Protein AF-A0A4Q1RKC6-F1 (afdb_monomer_lite)

Organism: NCBI:txid2509240

Sequence (596 aa):
MGQMKKRKCGSGRSGDMMNRENQKRNKNRVIKGVLLALVIILLGIGTGELLVYMGVVKIPGLSQSETDSDTPADSAETTSETSQETTEQTGIPDDAAEFNGHHYYVYNPDDITTWKEARQYCELKGGYLATITSKEENDFVYSYLKKNVDYESAYFGFTDKESEEWIWDNGEIGTFTNWHTGEPSNKNSNNDYARYYDKYSDGTWSAGDFGEQTGNSKSVFICEWGKYRTTPSTPAKSSTEIPAKTVDDTEIWNTFLQEKQYESNITDWTITELQYCLLDIDQDGRRELILTPGTSWDDYEIYQVYTIGEDGKVYLADDFTTCYGLGYSSKYKALAYDSVRPSEMSASLEYHIMDGTKMTESFAVNMEVDLNTYLPVYKVRDTSKGTDRTITEEEYEAYEKECTWLTDWKKVESKSAKKNTEKTQTSDQEWKTAYAQFLRNGGYKSDMPGCDAPRFFVYDVDGDGSMELVIIRATYSVVGGDVYTLVNGKVVYAGGTSGTYGSFASYPSDGLILSSYGHMGVDLEEYFTLSDGKLVSQARWISSFTDGETWYLNNQETTQEAYENWKEEHVSGEIFAIEYNDAHPITEENIQAYVK

Secondary structure (DSSP, 8-state):
--------------STTGGGTHHHHHHHHHHHHHHHTTTSSS-----------------------------------------------TT--TTPEEETTEEEEEE--TT--SHHHHHHHHHHTT-EEPP--SHHHHHHHHHHHHHH---SEEEEEEE-TTTSS-EETT-B------B-TT-S-TTSTT-BEEEEETT--SS-EEEE--SSTTTTS-EEEEEEES---B--PPPP--S---------THHHHHHHHHTTTTGGG---------EEEEE-SSSSS--EEEEE-SB-STTEEEEEEEEE-TTS-EEEEEEEEEEEEEEEETTTTEEEEEEEETTTTEEEEEEEEEETTEEEEEEEEEEEEETTTTEEEEEEEEGGGTEEEEE-HHHHHHHHTT-EE----EE-------------PPPHHHHHHHHHHHHHTT-S----TTSPPPEEEEE-SSSSS--EEEEE--S-TT--EEEEEEETTEEEEEEE---STT-EEEEGGGTEEEEEEEETTEEEEEEEEEETTEEEEEEEEEEETTTEEEEEETTEEE-HHHHHHHHHHH--SPPEEE-TTTSEES-HHHHHHHT-

pLDDT: mean 74.03, std 23.35, range [22.38, 97.75]

Radius of gyration: 34.58 Å; chains: 1; bounding box: 120×94×93 Å

Foldseek 3Di:
DDDDDDDDDDDDDDDVPPVVVVVVVVVVVVVVVVVVVVVVPDPDDDDDDDDDDDDDDDDDDDDDDDDDDDDDDDDDDDDDDDDDDDDDQQQADPPFDDDPFKTKDKDDDPPQQAVVSVQVVLVLSVWGFDDDQDPVSLVRVVVVCVPPHDFQKEFGQWWCLPPVDIAGNVQFDGPDAQADDQPPDPPDPQLTTKIDGPVDPPSHIYRHHRHDVCNPGRYMTMTMDHDGDHDDDPDDDPDDDDDDDQDPCVVVVLCCLVVVVCPVVDPDPQQAFKKWDWDPLQPPRGTWIKIWSDADPDQKTKIWIWDAAPVGDIDGQDIDMAGVAWWGFPVLSWIWGWDDDVPQQKIKTWTWHDDGGHIDTQKIWMWGQDPVPRDIWIWIQGPSNRDIDTDDPVVSVVVVVSIDGDDPMDTRDPPPPPPDDDDDADDLLLVLVQVLVCLVVVVDDADDPPFDGKFWDWDLQQQPRFIWIWIFHGQAAFTETFIWGQDPSHTDGAGGATGGGYKWKGQNVQQWTWHWHDDPAKTKTWIFHGDPGYTFTQWMWIAHPVPGIWIDGSNHTDDPVVRVVVCVVRPDGDMDMDGRVRGGGSDPVVSVVSSD

Structure (mmCIF, N/CA/C/O backbone):
data_AF-A0A4Q1RKC6-F1
#
_entry.id   AF-A0A4Q1RKC6-F1
#
loop_
_atom_site.group_PDB
_atom_site.id
_atom_site.type_symbol
_atom_site.label_atom_id
_atom_site.label_alt_id
_atom_site.label_comp_id
_atom_site.label_asym_id
_atom_site.label_entity_id
_atom_site.label_seq_id
_atom_site.pdbx_PDB_ins_code
_atom_site.Cartn_x
_atom_site.Cartn_y
_atom_site.Cartn_z
_atom_site.occupancy
_atom_site.B_iso_or_equiv
_atom_site.auth_seq_id
_atom_site.auth_comp_id
_atom_site.auth_asym_id
_atom_site.auth_atom_id
_atom_site.pdbx_PDB_model_num
ATOM 1 N N . MET A 1 1 ? -66.341 41.512 1.827 1.00 33.81 1 MET A N 1
ATOM 2 C CA . MET A 1 1 ? -65.965 40.834 0.559 1.00 33.81 1 MET A CA 1
ATOM 3 C C . MET A 1 1 ? -64.821 39.864 0.866 1.00 33.81 1 MET A C 1
ATOM 5 O O . MET A 1 1 ? -64.097 40.160 1.802 1.00 33.81 1 MET A O 1
ATOM 9 N N . GLY A 1 2 ? -64.587 38.720 0.214 1.00 31.25 2 GLY A N 1
ATOM 10 C CA . GLY A 1 2 ? -65.285 38.000 -0.868 1.00 31.25 2 GLY A CA 1
ATOM 11 C C . GLY A 1 2 ? -64.243 37.365 -1.812 1.00 31.25 2 GLY A C 1
ATOM 12 O O . GLY A 1 2 ? -63.222 37.987 -2.039 1.00 31.25 2 GLY A O 1
ATOM 13 N N . GLN A 1 3 ? -64.377 36.192 -2.430 1.00 25.11 3 GLN A N 1
ATOM 14 C CA . GLN A 1 3 ? -65.290 35.048 -2.361 1.00 25.11 3 GLN A CA 1
ATOM 15 C C . GLN A 1 3 ? -64.730 34.002 -3.372 1.00 25.11 3 GLN A C 1
ATOM 17 O O . GLN A 1 3 ? -64.293 34.401 -4.441 1.00 25.11 3 GLN A O 1
ATOM 22 N N . MET A 1 4 ? -64.835 32.693 -3.094 1.00 24.72 4 MET A N 1
ATOM 23 C CA . MET A 1 4 ? -64.586 31.551 -4.024 1.00 24.72 4 MET A CA 1
ATOM 24 C C . MET A 1 4 ? -63.135 31.340 -4.540 1.00 24.72 4 MET A C 1
ATOM 26 O O . MET A 1 4 ? -62.359 32.277 -4.606 1.00 24.72 4 MET A O 1
ATOM 30 N N . LYS A 1 5 ? -62.594 30.133 -4.807 1.00 25.75 5 LYS A N 1
ATOM 31 C CA . LYS A 1 5 ? -63.042 28.760 -5.191 1.00 25.75 5 LYS A CA 1
ATOM 32 C C . LYS A 1 5 ? -63.152 28.447 -6.703 1.00 25.75 5 LYS A C 1
ATOM 34 O O . LYS A 1 5 ? -64.035 28.963 -7.370 1.00 25.75 5 LYS A O 1
ATOM 39 N N . LYS A 1 6 ? -62.443 27.356 -7.070 1.00 24.75 6 LYS A N 1
ATOM 40 C CA . LYS A 1 6 ? -62.742 26.269 -8.049 1.00 24.75 6 LYS A CA 1
ATOM 41 C C . LYS A 1 6 ? -62.155 26.298 -9.482 1.00 24.75 6 LYS A C 1
ATOM 43 O O . LYS A 1 6 ? -62.657 27.000 -10.344 1.00 24.75 6 LYS A O 1
ATOM 48 N N . ARG A 1 7 ? -61.409 25.203 -9.734 1.00 22.38 7 ARG A N 1
ATOM 49 C CA . ARG A 1 7 ? -61.379 24.326 -10.937 1.00 22.38 7 ARG A CA 1
ATOM 50 C C . ARG A 1 7 ? -60.665 24.842 -12.201 1.00 22.38 7 ARG A C 1
ATOM 52 O O . ARG A 1 7 ? -60.528 26.038 -12.363 1.00 22.38 7 ARG A O 1
ATOM 59 N N . LYS A 1 8 ? -60.316 24.008 -13.201 1.00 25.70 8 LYS A N 1
ATOM 60 C CA . LYS A 1 8 ? -59.817 22.596 -13.323 1.00 25.70 8 LYS A CA 1
ATOM 61 C C . LYS A 1 8 ? -60.022 22.171 -14.792 1.00 25.70 8 LYS A C 1
ATOM 63 O O . LYS A 1 8 ? -61.168 21.913 -15.143 1.00 25.70 8 LYS A O 1
ATOM 68 N N . CYS A 1 9 ? -58.953 22.064 -15.588 1.00 22.44 9 CYS A N 1
ATOM 69 C CA . CYS A 1 9 ? -58.766 21.290 -16.842 1.00 22.44 9 CYS A CA 1
ATOM 70 C C . CYS A 1 9 ? -57.433 21.740 -17.493 1.00 22.44 9 CYS A C 1
ATOM 72 O O . CYS A 1 9 ? -57.010 22.859 -17.236 1.00 22.44 9 CYS A O 1
ATOM 74 N N . GLY A 1 10 ? -56.738 20.953 -18.323 1.00 23.30 10 GLY A N 1
ATOM 75 C CA . GLY A 1 10 ? -56.939 19.528 -18.621 1.00 23.30 10 GLY A CA 1
ATOM 76 C C . GLY A 1 10 ? -56.349 19.092 -19.975 1.00 23.30 10 GLY A C 1
ATOM 77 O O . GLY A 1 10 ? -56.765 19.610 -21.002 1.00 23.30 10 GLY A O 1
ATOM 78 N N . SER A 1 11 ? -55.488 18.063 -19.963 1.00 25.80 11 SER A N 1
ATOM 79 C CA . SER A 1 11 ? -54.923 17.317 -21.115 1.00 25.80 11 SER A CA 1
ATOM 80 C C . SER A 1 11 ? -53.991 18.059 -22.099 1.00 25.80 11 SER A C 1
ATOM 82 O O . SER A 1 11 ? -54.262 19.173 -22.523 1.00 25.80 11 SER A O 1
ATOM 84 N N . GLY A 1 12 ? -52.903 17.385 -22.497 1.00 24.59 12 GLY A N 1
ATOM 85 C CA . GLY A 1 12 ? -51.918 17.858 -23.482 1.00 24.59 12 GLY A CA 1
ATOM 86 C C . GLY A 1 12 ? -50.717 16.908 -23.563 1.00 24.59 12 GLY A C 1
ATOM 87 O O . GLY A 1 12 ? -49.765 17.053 -22.807 1.00 24.59 12 GLY A O 1
ATOM 88 N N . ARG A 1 13 ? -50.791 15.877 -24.417 1.00 30.17 13 ARG A N 1
ATOM 89 C CA . ARG A 1 13 ? -49.793 14.788 -24.502 1.00 30.17 13 ARG A CA 1
ATOM 90 C C . ARG A 1 13 ? -48.403 15.269 -24.952 1.00 30.17 13 ARG A C 1
ATOM 92 O O . ARG A 1 13 ? -48.260 15.685 -26.096 1.00 30.17 13 ARG A O 1
ATOM 99 N N . SER A 1 14 ? -47.380 14.996 -24.144 1.00 29.91 14 SER A N 1
ATOM 100 C CA . SER A 1 14 ? -46.076 14.500 -24.615 1.00 29.91 14 SER A CA 1
ATOM 101 C C . SER A 1 14 ? -45.378 13.752 -23.469 1.00 29.91 14 SER A C 1
ATOM 103 O O . SER A 1 14 ? -45.404 14.233 -22.341 1.00 29.91 14 SER A O 1
ATOM 105 N N . GLY A 1 15 ? -44.824 12.559 -23.725 1.00 33.16 15 GLY A N 1
ATOM 106 C CA . GLY A 1 15 ? -44.149 11.737 -22.702 1.00 33.16 15 GLY A CA 1
ATOM 107 C C . GLY A 1 15 ? -44.159 10.225 -22.974 1.00 33.16 15 GLY A C 1
ATOM 108 O O . GLY A 1 15 ? -43.111 9.586 -22.942 1.00 33.16 15 GLY A O 1
ATOM 109 N N . ASP A 1 16 ? -45.311 9.653 -23.346 1.00 31.77 16 ASP A N 1
ATOM 110 C CA . ASP A 1 16 ? -45.521 8.192 -23.493 1.00 31.77 16 ASP A CA 1
ATOM 111 C C . ASP A 1 16 ? -44.743 7.497 -24.639 1.00 31.77 16 ASP A C 1
ATOM 113 O O . ASP A 1 16 ? -44.929 6.300 -24.873 1.00 31.77 16 ASP A O 1
ATOM 117 N N . MET A 1 17 ? -43.889 8.213 -25.381 1.00 30.31 17 MET A N 1
ATOM 118 C CA . MET A 1 17 ? -43.155 7.655 -26.528 1.00 30.31 17 MET A CA 1
ATOM 119 C C . MET A 1 17 ? -41.717 7.230 -26.190 1.00 30.31 17 MET A C 1
ATOM 121 O O . MET A 1 17 ? -41.312 6.140 -26.584 1.00 30.31 17 MET A O 1
ATOM 125 N N . MET A 1 18 ? -40.966 8.005 -25.397 1.00 34.62 18 MET A N 1
ATOM 126 C CA . MET A 1 18 ? -39.566 7.668 -25.073 1.00 34.62 18 MET A CA 1
ATOM 127 C C . MET A 1 18 ? -39.434 6.459 -24.131 1.00 34.62 18 MET A C 1
ATOM 129 O O . MET A 1 18 ? -38.534 5.636 -24.303 1.00 34.62 18 MET A O 1
ATOM 133 N N . ASN A 1 19 ? -40.368 6.266 -23.193 1.00 37.56 19 ASN A N 1
ATOM 134 C CA . ASN A 1 19 ? -40.275 5.172 -22.214 1.00 37.56 19 ASN A CA 1
ATOM 135 C C . ASN A 1 19 ? -40.657 3.777 -22.775 1.00 37.56 19 ASN A C 1
ATOM 137 O O . ASN A 1 19 ? -40.602 2.777 -22.064 1.00 37.56 19 ASN A O 1
ATOM 141 N N . ARG A 1 20 ? -41.035 3.675 -24.061 1.00 33.91 20 ARG A N 1
ATOM 142 C CA . ARG A 1 20 ? -41.315 2.387 -24.734 1.00 33.91 20 ARG A CA 1
ATOM 143 C C . ARG A 1 20 ? -40.203 1.898 -25.661 1.00 33.91 20 ARG A C 1
ATOM 145 O O . ARG A 1 20 ? -40.215 0.722 -26.022 1.00 33.91 20 ARG A O 1
ATOM 152 N N . GLU A 1 21 ? -39.231 2.742 -26.002 1.00 35.31 21 GLU A N 1
ATOM 153 C CA . GLU A 1 21 ? -38.058 2.310 -26.772 1.00 35.31 21 GLU A CA 1
ATOM 154 C C . GLU A 1 21 ? -36.937 1.797 -25.862 1.00 35.31 21 GLU A C 1
ATOM 156 O O . GLU A 1 21 ? -36.409 0.712 -26.108 1.00 35.31 21 GLU A O 1
ATOM 161 N N . ASN A 1 22 ? -36.643 2.479 -24.749 1.00 36.25 22 ASN A N 1
ATOM 162 C CA . ASN A 1 22 ? -35.590 2.037 -23.824 1.00 36.25 22 ASN A CA 1
ATOM 163 C C . ASN A 1 22 ? -35.916 0.686 -23.153 1.00 36.25 22 ASN A C 1
ATOM 165 O O . ASN A 1 22 ? -35.051 -0.189 -23.095 1.00 36.25 22 ASN A O 1
ATOM 169 N N . GLN A 1 23 ? -37.179 0.427 -22.782 1.00 35.84 23 GLN A N 1
ATOM 170 C CA . GLN A 1 23 ? -37.594 -0.909 -22.313 1.00 35.84 23 GLN A CA 1
ATOM 171 C C . GLN A 1 23 ? -37.515 -2.007 -23.394 1.00 35.84 23 GLN A C 1
ATOM 173 O O . GLN A 1 23 ? -37.418 -3.187 -23.052 1.00 35.84 23 GLN A O 1
ATOM 178 N N . LYS A 1 24 ? -37.520 -1.658 -24.691 1.00 33.75 24 LYS A N 1
ATOM 179 C CA . LYS A 1 24 ? -37.257 -2.620 -25.777 1.00 33.75 24 LYS A CA 1
ATOM 180 C C . LYS A 1 24 ? -35.763 -2.851 -26.006 1.00 33.75 24 LYS A C 1
ATOM 182 O O . LYS A 1 24 ? -35.382 -3.986 -26.279 1.00 33.75 24 LYS A O 1
ATOM 187 N N . ARG A 1 25 ? -34.915 -1.827 -25.853 1.00 36.94 25 ARG A N 1
ATOM 188 C CA . ARG A 1 25 ? -33.452 -1.976 -25.978 1.00 36.94 25 ARG A CA 1
ATOM 189 C C . ARG A 1 25 ? -32.880 -2.871 -24.870 1.00 36.94 25 ARG A C 1
ATOM 191 O O . ARG A 1 25 ? -32.183 -3.830 -25.193 1.00 36.94 25 ARG A O 1
ATOM 198 N N . ASN A 1 26 ? -33.261 -2.670 -23.603 1.00 37.19 26 ASN A N 1
ATOM 199 C CA . ASN A 1 26 ? -32.735 -3.500 -22.506 1.00 37.19 26 ASN A CA 1
ATOM 200 C C . ASN A 1 26 ? -33.175 -4.974 -22.575 1.00 37.19 26 ASN A C 1
ATOM 202 O O . ASN A 1 26 ? -32.363 -5.854 -22.289 1.00 37.19 26 ASN A O 1
ATOM 206 N N . LYS A 1 27 ? -34.397 -5.289 -23.036 1.00 34.91 27 LYS A N 1
ATOM 207 C CA . LYS A 1 27 ? -34.801 -6.699 -23.220 1.00 34.91 27 LYS A CA 1
ATOM 208 C C . LYS A 1 27 ? -33.982 -7.433 -24.290 1.00 34.91 27 LYS A C 1
ATOM 210 O O . LYS A 1 27 ? -33.740 -8.626 -24.133 1.00 34.91 27 LYS A O 1
ATOM 215 N N . ASN A 1 28 ? -33.483 -6.735 -25.311 1.00 33.62 28 ASN A N 1
ATOM 216 C CA . ASN A 1 28 ? -32.635 -7.342 -26.342 1.00 33.62 28 ASN A CA 1
ATOM 217 C C . ASN A 1 28 ? -31.162 -7.527 -25.921 1.00 33.62 28 ASN A C 1
ATOM 219 O O . ASN A 1 28 ? -30.458 -8.281 -26.589 1.00 33.62 28 ASN A O 1
ATOM 223 N N . ARG A 1 29 ? -30.694 -6.901 -24.827 1.00 38.81 29 ARG A N 1
ATOM 224 C CA . ARG A 1 29 ? -29.384 -7.222 -24.221 1.00 38.81 29 ARG A CA 1
ATOM 225 C C . ARG A 1 29 ? -29.463 -8.501 -23.377 1.00 38.81 29 ARG A C 1
ATOM 227 O O . ARG A 1 29 ? -28.700 -9.428 -23.625 1.00 38.81 29 ARG A O 1
ATOM 234 N N . VAL A 1 30 ? -30.449 -8.606 -22.481 1.00 36.38 30 VAL A N 1
ATOM 235 C CA . VAL A 1 30 ? -30.631 -9.785 -21.602 1.00 36.38 30 VAL A CA 1
ATOM 236 C C . VAL A 1 30 ? -30.834 -11.084 -22.398 1.00 36.38 30 VAL A C 1
ATOM 238 O O . VAL A 1 30 ? -30.279 -12.118 -22.042 1.00 36.38 30 VAL A O 1
ATOM 241 N N . ILE A 1 31 ? -31.566 -11.038 -23.519 1.00 35.53 31 ILE A N 1
ATOM 242 C CA . ILE A 1 31 ? -31.797 -12.221 -24.369 1.00 35.53 31 ILE A CA 1
ATOM 243 C C . ILE A 1 31 ? -30.515 -12.712 -25.077 1.00 35.53 31 ILE A C 1
ATOM 245 O O . ILE A 1 31 ? -30.444 -13.889 -25.419 1.00 35.53 31 ILE A O 1
ATOM 249 N N . LYS A 1 32 ? -29.487 -11.868 -25.275 1.00 32.44 32 LYS A N 1
ATOM 250 C CA . LYS A 1 32 ? -28.225 -12.306 -25.901 1.00 32.44 32 LYS A CA 1
ATOM 251 C C . LYS A 1 32 ? -27.304 -13.063 -24.939 1.00 32.44 32 LYS A C 1
ATOM 253 O O . LYS A 1 32 ? -26.773 -14.092 -25.339 1.00 32.44 32 LYS A O 1
ATOM 258 N N . GLY A 1 33 ? -27.157 -12.612 -23.690 1.00 35.41 33 GLY A N 1
ATOM 259 C CA . GLY A 1 33 ? -26.285 -13.282 -22.709 1.00 35.41 33 GLY A CA 1
ATOM 260 C C . GLY A 1 33 ? -26.736 -14.713 -22.386 1.00 35.41 33 GLY A C 1
ATOM 261 O O . GLY A 1 33 ? -25.941 -15.648 -22.415 1.00 35.41 33 GLY A O 1
ATOM 262 N N . VAL A 1 34 ? -28.043 -14.911 -22.185 1.00 36.31 34 VAL A N 1
ATOM 263 C CA . VAL A 1 34 ? -28.626 -16.224 -21.837 1.00 36.31 34 VAL A CA 1
ATOM 264 C C . VAL A 1 34 ? -28.519 -17.250 -22.981 1.00 36.31 34 VAL A C 1
ATOM 266 O O . VAL A 1 34 ? -28.564 -18.452 -22.736 1.00 36.31 34 VAL A O 1
ATOM 269 N N . LEU A 1 35 ? -28.350 -16.803 -24.231 1.00 32.19 35 LEU A N 1
ATOM 270 C CA . LEU A 1 35 ? -28.262 -17.684 -25.402 1.00 32.19 35 LEU A CA 1
ATOM 271 C C . LEU A 1 35 ? -26.845 -18.203 -25.688 1.00 32.19 35 LEU A C 1
ATOM 273 O O . LEU A 1 35 ? -26.723 -19.206 -26.383 1.00 32.19 35 LEU A O 1
ATOM 277 N N . LEU A 1 36 ? -25.796 -17.577 -25.141 1.00 33.53 36 LEU A N 1
ATOM 278 C CA . LEU A 1 36 ? -24.421 -18.077 -25.263 1.00 33.53 36 LEU A CA 1
ATOM 279 C C . LEU A 1 36 ? -24.138 -19.173 -24.217 1.00 33.53 36 LEU A C 1
ATOM 281 O O . LEU A 1 36 ? -23.637 -20.245 -24.553 1.00 33.53 36 LEU A O 1
ATOM 285 N N . ALA A 1 37 ? -24.589 -18.963 -22.975 1.00 33.78 37 ALA A N 1
ATOM 286 C CA . ALA A 1 37 ? -24.428 -19.907 -21.863 1.00 33.78 37 ALA A CA 1
ATOM 287 C C . ALA A 1 37 ? -25.175 -21.252 -22.036 1.00 33.78 37 ALA A C 1
ATOM 289 O O . ALA A 1 37 ? -24.879 -22.215 -21.333 1.00 33.78 37 ALA A O 1
ATOM 290 N N . LEU A 1 38 ? -26.134 -21.346 -22.968 1.00 32.59 38 LEU A N 1
ATOM 291 C CA . LEU A 1 38 ? -26.936 -22.556 -23.217 1.00 32.59 38 LEU A CA 1
ATOM 292 C C . LEU A 1 38 ? -26.504 -23.377 -24.447 1.00 32.59 38 LEU A C 1
ATOM 294 O O . LEU A 1 38 ? -27.136 -24.389 -24.744 1.00 32.59 38 LEU A O 1
ATOM 298 N N . VAL A 1 39 ? -25.434 -22.986 -25.148 1.00 33.12 39 VAL A N 1
ATOM 299 C CA . VAL A 1 39 ? -24.874 -23.772 -26.271 1.00 33.12 39 VAL A CA 1
ATOM 300 C C . VAL A 1 39 ? -23.741 -24.701 -25.813 1.00 33.12 39 VAL A C 1
ATOM 302 O O . VAL A 1 39 ? -23.564 -25.775 -26.383 1.00 33.12 39 VAL A O 1
ATOM 305 N N . ILE A 1 40 ? -23.022 -24.343 -24.744 1.00 36.59 40 ILE A N 1
ATOM 306 C CA . ILE A 1 40 ? -21.896 -25.131 -24.210 1.00 36.59 40 ILE A CA 1
ATOM 307 C C . ILE A 1 40 ? -22.376 -26.352 -23.391 1.00 36.59 40 ILE A C 1
ATOM 309 O O . ILE A 1 40 ? -21.674 -27.356 -23.311 1.00 36.59 40 ILE A O 1
ATOM 313 N N . ILE A 1 41 ? -23.606 -26.332 -22.858 1.00 35.62 41 ILE A N 1
ATOM 314 C CA . ILE A 1 41 ? -24.179 -27.427 -22.049 1.00 35.62 41 ILE A CA 1
ATOM 315 C C . ILE A 1 41 ? -25.343 -28.120 -22.787 1.00 35.62 41 ILE A C 1
ATOM 317 O O . ILE A 1 41 ? -26.475 -28.104 -22.305 1.00 35.62 41 ILE A O 1
ATOM 321 N N . LEU A 1 42 ? -25.099 -28.733 -23.960 1.00 33.00 42 LEU A N 1
ATOM 322 C CA . LEU A 1 42 ? -26.065 -29.696 -24.543 1.00 33.00 42 LEU A CA 1
ATOM 323 C C . LEU A 1 42 ? -25.547 -30.724 -25.584 1.00 33.00 42 LEU A C 1
ATOM 325 O O . LEU A 1 42 ? -26.365 -31.428 -26.174 1.00 33.00 42 LEU A O 1
ATOM 329 N N . LEU A 1 43 ? -24.234 -30.877 -25.813 1.00 35.94 43 LEU A N 1
ATOM 330 C CA . LEU A 1 43 ? -23.691 -31.918 -26.715 1.00 35.94 43 LEU A CA 1
ATOM 331 C C . LEU A 1 43 ? -22.552 -32.740 -26.083 1.00 35.94 43 LEU A C 1
ATOM 333 O O . LEU A 1 43 ? -21.430 -32.780 -26.578 1.00 35.94 43 LEU A O 1
ATOM 337 N N . GLY A 1 44 ? -22.876 -33.461 -25.007 1.00 35.62 44 GLY A N 1
ATOM 338 C CA . GLY A 1 44 ? -22.027 -34.506 -24.432 1.00 35.62 44 GLY A CA 1
ATOM 339 C C . GLY A 1 44 ? -22.868 -35.648 -23.851 1.00 35.62 44 GLY A C 1
ATOM 340 O O . GLY A 1 44 ? -23.792 -35.372 -23.094 1.00 35.62 44 GLY A O 1
ATOM 341 N N . ILE A 1 45 ? -22.498 -36.900 -24.180 1.00 37.88 45 ILE A N 1
ATOM 342 C CA . ILE A 1 45 ? -23.156 -38.214 -23.920 1.00 37.88 45 ILE A CA 1
ATOM 343 C C . ILE A 1 45 ? -23.940 -38.753 -25.135 1.00 37.88 45 ILE A C 1
ATOM 345 O O . ILE A 1 45 ? -24.922 -38.155 -25.563 1.00 37.88 45 ILE A O 1
ATOM 349 N N . GLY A 1 46 ? -23.540 -39.924 -25.668 1.00 28.30 46 GLY A N 1
ATOM 350 C CA . GLY A 1 46 ? -24.257 -40.545 -26.801 1.00 28.30 46 GLY A CA 1
ATOM 351 C C . GLY A 1 46 ? -23.638 -41.752 -27.537 1.00 28.30 46 GLY A C 1
ATOM 352 O O . GLY A 1 46 ? -23.901 -41.892 -28.721 1.00 28.30 46 GLY A O 1
ATOM 353 N N . THR A 1 47 ? -22.825 -42.590 -26.879 1.00 37.34 47 THR A N 1
ATOM 354 C CA . THR A 1 47 ? -22.510 -44.013 -27.215 1.00 37.34 47 THR A CA 1
ATOM 355 C C . THR A 1 47 ? -22.691 -44.549 -28.660 1.00 37.34 47 THR A C 1
ATOM 357 O O . THR A 1 47 ? -23.820 -44.699 -29.128 1.00 37.34 47 THR A O 1
ATOM 360 N N . GLY A 1 48 ? -21.623 -45.080 -29.277 1.00 28.66 48 GLY A N 1
ATOM 361 C CA . GLY A 1 48 ? -21.751 -45.992 -30.430 1.00 28.66 48 GLY A CA 1
ATOM 362 C C . GLY A 1 48 ? -20.422 -46.496 -31.013 1.00 28.66 48 GLY A C 1
ATOM 363 O O . GLY A 1 48 ? -19.651 -45.713 -31.556 1.00 28.66 48 GLY A O 1
ATOM 364 N N . GLU A 1 49 ? -20.161 -47.804 -30.935 1.00 35.62 49 GLU A N 1
ATOM 365 C CA . GLU A 1 49 ? -19.043 -48.462 -31.635 1.00 35.62 49 GLU A CA 1
ATOM 366 C C . GLU A 1 49 ? -19.372 -48.708 -33.119 1.00 35.62 49 GLU A C 1
ATOM 368 O O . GLU A 1 49 ? -20.501 -49.103 -33.413 1.00 35.62 49 GLU A O 1
ATOM 373 N N . LEU A 1 50 ? -18.374 -48.657 -34.022 1.00 25.33 50 LEU A N 1
ATOM 374 C CA . LEU A 1 50 ? -18.199 -49.740 -35.011 1.00 25.33 50 LEU A CA 1
ATOM 375 C C . LEU A 1 50 ? -16.800 -49.817 -35.673 1.00 25.33 50 LEU A C 1
ATOM 377 O O . LEU A 1 50 ? -16.400 -48.953 -36.443 1.00 25.33 50 LEU A O 1
ATOM 381 N N . LEU A 1 51 ? -16.116 -50.934 -35.404 1.00 26.16 51 LEU A N 1
ATOM 382 C CA . LEU A 1 51 ? -15.217 -51.724 -36.270 1.00 26.16 51 LEU A CA 1
ATOM 383 C C . LEU A 1 51 ? -14.274 -51.047 -37.301 1.00 26.16 51 LEU A C 1
ATOM 385 O O . LEU A 1 51 ? -14.652 -50.743 -38.427 1.00 26.16 51 LEU A O 1
ATOM 389 N N . VAL A 1 52 ? -12.978 -51.071 -36.960 1.00 26.39 52 VAL A N 1
ATOM 390 C CA . VAL A 1 52 ? -11.913 -51.869 -37.627 1.00 26.39 52 VAL A CA 1
ATOM 391 C C . VAL A 1 52 ? -11.935 -52.009 -39.163 1.00 26.39 52 VAL A C 1
ATOM 393 O O . VAL A 1 52 ? -12.790 -52.696 -39.717 1.00 26.39 52 VAL A O 1
ATOM 396 N N . TYR A 1 53 ? -10.821 -51.625 -39.807 1.00 26.27 53 TYR A N 1
ATOM 397 C CA . TYR A 1 53 ? -10.230 -52.404 -40.912 1.00 26.27 53 TYR A CA 1
ATOM 398 C C . TYR A 1 53 ? -8.687 -52.389 -40.873 1.00 26.27 53 TYR A C 1
ATOM 400 O O . TYR A 1 53 ? -8.082 -51.447 -40.369 1.00 26.27 53 TYR A O 1
ATOM 408 N N . MET A 1 54 ? -8.048 -53.456 -41.372 1.00 25.97 54 MET A N 1
ATOM 409 C CA . MET A 1 54 ? -6.586 -53.670 -41.353 1.00 25.97 54 MET A CA 1
ATOM 410 C C . MET A 1 54 ? -5.923 -53.452 -42.728 1.00 25.97 54 MET A C 1
ATOM 412 O O . MET A 1 54 ? -6.553 -53.682 -43.757 1.00 25.97 54 MET A O 1
ATOM 416 N N . GLY A 1 55 ? -4.618 -53.135 -42.740 1.00 26.70 55 GLY A N 1
ATOM 417 C CA . GLY A 1 55 ? -3.759 -53.126 -43.942 1.00 26.70 55 GLY A CA 1
ATOM 418 C C . GLY A 1 55 ? -2.495 -52.269 -43.752 1.00 26.70 55 GLY A C 1
ATOM 419 O O . GLY A 1 55 ? -2.518 -51.085 -44.044 1.00 26.70 55 GLY A O 1
ATOM 420 N N . VAL A 1 56 ? -1.428 -52.728 -43.088 1.00 27.83 56 VAL A N 1
ATOM 421 C CA . VAL A 1 56 ? -0.416 -53.714 -43.543 1.00 27.83 56 VAL A CA 1
ATOM 422 C C . VAL A 1 56 ? 0.446 -53.238 -44.733 1.00 27.83 56 VAL A C 1
ATOM 424 O O . VAL A 1 56 ? 0.164 -53.541 -45.885 1.00 27.83 56 VAL A O 1
ATOM 427 N N . VAL A 1 57 ? 1.552 -52.564 -44.385 1.00 27.16 57 VAL A N 1
ATOM 428 C CA . VAL A 1 57 ? 2.932 -52.707 -44.916 1.00 27.16 57 VAL A CA 1
ATOM 429 C C . VAL A 1 57 ? 3.160 -52.801 -46.438 1.00 27.16 57 VAL A C 1
ATOM 431 O O . VAL A 1 57 ? 2.898 -53.837 -47.050 1.00 27.16 57 VAL A O 1
ATOM 434 N N . LYS A 1 58 ? 3.939 -51.842 -46.980 1.00 24.58 58 LYS A N 1
ATOM 435 C CA . LYS A 1 58 ? 5.084 -52.165 -47.865 1.00 24.58 58 LYS A CA 1
ATOM 436 C C . LYS A 1 58 ? 6.144 -51.055 -47.991 1.00 24.58 58 LYS A C 1
ATOM 438 O O . LYS A 1 58 ? 5.831 -49.929 -48.349 1.00 24.58 58 LYS A O 1
ATOM 443 N N . ILE A 1 59 ? 7.402 -51.444 -47.774 1.00 34.00 59 ILE A N 1
ATOM 444 C CA . ILE A 1 59 ? 8.659 -50.758 -48.144 1.00 34.00 59 ILE A CA 1
ATOM 445 C C . ILE A 1 59 ? 9.402 -51.771 -49.043 1.00 34.00 59 ILE A C 1
ATOM 447 O O . ILE A 1 59 ? 9.437 -52.949 -48.668 1.00 34.00 59 ILE A O 1
ATOM 451 N N . PRO A 1 60 ? 9.822 -51.415 -50.276 1.00 33.84 60 PRO A N 1
ATOM 452 C CA . PRO A 1 60 ? 11.180 -50.891 -50.555 1.00 33.84 60 PRO A CA 1
ATOM 453 C C . PRO A 1 60 ? 11.196 -49.776 -51.636 1.00 33.84 60 PRO A C 1
ATOM 455 O O . PRO A 1 60 ? 10.171 -49.523 -52.259 1.00 33.84 60 PRO A O 1
ATOM 458 N N . GLY A 1 61 ? 12.297 -49.077 -51.947 1.00 26.97 61 GLY A N 1
ATOM 459 C CA . GLY A 1 61 ? 13.700 -49.147 -51.487 1.00 26.97 61 GLY A CA 1
ATOM 460 C C . GLY A 1 61 ? 14.689 -49.011 -52.671 1.00 26.97 61 GLY A C 1
ATOM 461 O O . GLY A 1 61 ? 14.271 -49.245 -53.801 1.00 26.97 61 GLY A O 1
ATOM 462 N N . LEU A 1 62 ? 15.979 -48.717 -52.399 1.00 24.14 62 LEU A N 1
ATOM 463 C CA . LEU A 1 62 ? 17.098 -48.501 -53.364 1.00 24.14 62 LEU A CA 1
ATOM 464 C C . LEU A 1 62 ? 17.058 -47.162 -54.156 1.00 24.14 62 LEU A C 1
ATOM 466 O O . LEU A 1 62 ? 15.978 -46.679 -54.476 1.00 24.14 62 LEU A O 1
ATOM 470 N N . SER A 1 63 ? 18.183 -46.520 -54.525 1.00 28.39 63 SER A N 1
ATOM 471 C CA . SER A 1 63 ? 19.590 -46.683 -54.078 1.00 28.39 63 SER A CA 1
ATOM 472 C C . SER A 1 63 ? 20.503 -45.500 -54.468 1.00 28.39 63 SER A C 1
ATOM 474 O O . SER A 1 63 ? 20.307 -44.874 -55.503 1.00 28.39 63 SER A O 1
ATOM 476 N N . GLN A 1 64 ? 21.532 -45.306 -53.635 1.00 26.34 64 GLN A N 1
ATOM 477 C CA . GLN A 1 64 ? 22.816 -44.586 -53.778 1.00 26.34 64 GLN A CA 1
ATOM 478 C C . GLN A 1 64 ? 23.358 -44.210 -55.178 1.00 26.34 64 GLN A C 1
ATOM 480 O O . GLN A 1 64 ? 23.373 -45.031 -56.093 1.00 26.34 64 GLN A O 1
ATOM 485 N N . SER A 1 65 ? 24.032 -43.052 -55.224 1.00 26.48 65 SER A N 1
ATOM 486 C CA . SER A 1 65 ? 25.493 -42.949 -55.466 1.00 26.48 65 SER A CA 1
ATOM 487 C C . SER A 1 65 ? 26.028 -41.713 -54.697 1.00 26.48 65 SER A C 1
ATOM 489 O O . SER A 1 65 ? 25.330 -40.703 -54.698 1.00 26.48 65 SER A O 1
ATOM 491 N N . GLU A 1 66 ? 27.116 -41.697 -53.910 1.00 32.22 66 GLU A N 1
ATOM 492 C CA . GLU A 1 66 ? 28.509 -42.182 -54.114 1.00 32.22 66 GLU A CA 1
ATOM 493 C C . GLU A 1 66 ? 29.268 -41.349 -55.177 1.00 32.22 66 GLU A C 1
ATOM 495 O O . GLU A 1 66 ? 28.668 -40.981 -56.185 1.00 32.22 66 GLU A O 1
ATOM 500 N N . THR A 1 67 ? 30.542 -40.941 -55.009 1.00 26.00 67 THR A N 1
ATOM 501 C CA . THR A 1 67 ? 31.636 -41.428 -54.115 1.00 26.00 67 THR A CA 1
ATOM 502 C C . THR A 1 67 ? 32.793 -40.398 -53.999 1.00 26.00 67 THR A C 1
ATOM 504 O O . THR A 1 67 ? 33.036 -39.714 -54.988 1.00 26.00 67 THR A O 1
ATOM 507 N N . ASP A 1 68 ? 33.500 -40.375 -52.850 1.00 28.81 68 ASP A N 1
ATOM 508 C CA . ASP A 1 68 ? 34.983 -40.377 -52.625 1.00 28.81 68 ASP A CA 1
ATOM 509 C C . ASP A 1 68 ? 35.946 -39.364 -53.316 1.00 28.81 68 ASP A C 1
ATOM 511 O O . ASP A 1 68 ? 35.625 -38.793 -54.353 1.00 28.81 68 ASP A O 1
ATOM 515 N N . SER A 1 69 ? 37.187 -39.087 -52.854 1.00 26.94 69 SER A N 1
ATOM 516 C CA . SER A 1 69 ? 37.978 -39.366 -51.611 1.00 26.94 69 SER A CA 1
ATOM 517 C C . SER A 1 69 ? 38.905 -38.129 -51.320 1.00 26.94 69 SER A C 1
ATOM 519 O O . SER A 1 69 ? 38.606 -37.057 -51.842 1.00 26.94 69 SER A O 1
ATOM 521 N N . ASP A 1 70 ? 39.992 -38.066 -50.520 1.00 29.69 70 ASP A N 1
ATOM 52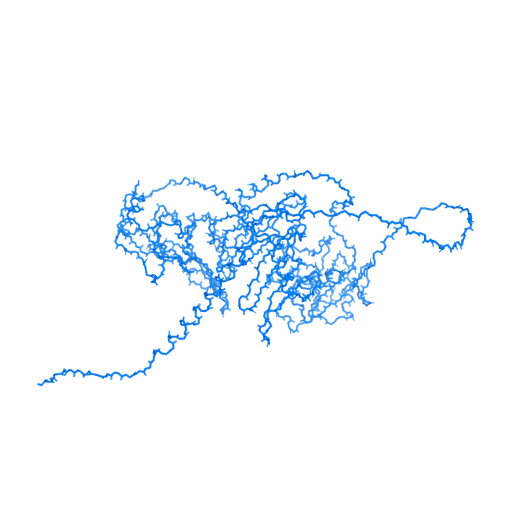2 C CA . ASP A 1 70 ? 40.891 -39.041 -49.854 1.00 29.69 70 ASP A CA 1
ATOM 523 C C . ASP A 1 70 ? 41.684 -38.410 -48.666 1.00 29.69 70 ASP A C 1
ATOM 525 O O . ASP A 1 70 ? 41.397 -37.291 -48.244 1.00 29.69 70 ASP A O 1
ATOM 529 N N . THR A 1 71 ? 42.677 -39.117 -48.105 1.00 29.11 71 THR A N 1
ATOM 530 C CA . THR A 1 71 ? 43.648 -38.636 -47.076 1.00 29.11 71 THR A CA 1
ATOM 531 C C . THR A 1 71 ? 45.093 -39.088 -47.474 1.00 29.11 71 THR A C 1
ATOM 533 O O . THR A 1 71 ? 45.340 -39.051 -48.681 1.00 29.11 71 THR A O 1
ATOM 536 N N . PRO A 1 72 ? 46.088 -39.529 -46.644 1.00 43.59 72 PRO A N 1
ATOM 537 C CA . PRO A 1 72 ? 46.337 -39.475 -45.185 1.00 43.59 72 PRO A CA 1
ATOM 538 C C . PRO A 1 72 ? 47.739 -38.946 -44.735 1.00 43.59 72 PRO A C 1
ATOM 540 O O . PRO A 1 72 ? 48.710 -39.015 -45.484 1.00 43.59 72 PRO A O 1
ATOM 543 N N . ALA A 1 73 ? 47.857 -38.614 -43.434 1.00 27.62 73 ALA A N 1
ATOM 544 C CA . ALA A 1 73 ? 49.098 -38.559 -42.616 1.00 27.62 73 ALA A CA 1
ATOM 545 C C . ALA A 1 73 ? 50.154 -37.457 -42.955 1.00 27.62 73 ALA A C 1
ATOM 547 O O . ALA A 1 73 ? 50.072 -36.809 -43.992 1.00 27.62 73 ALA A O 1
ATOM 548 N N . ASP A 1 74 ? 51.145 -37.127 -42.107 1.00 27.92 74 ASP A N 1
ATOM 549 C CA . ASP A 1 74 ? 51.659 -37.772 -40.876 1.00 27.92 74 ASP A CA 1
ATOM 550 C C . ASP A 1 74 ? 52.259 -36.752 -39.862 1.00 27.92 74 ASP A C 1
ATOM 552 O O . ASP A 1 74 ? 52.508 -35.596 -40.206 1.00 27.92 74 ASP A O 1
ATOM 556 N N . SER A 1 75 ? 52.620 -37.242 -38.666 1.00 28.84 75 SER A N 1
ATOM 557 C CA . SER A 1 75 ? 53.472 -36.642 -37.616 1.00 2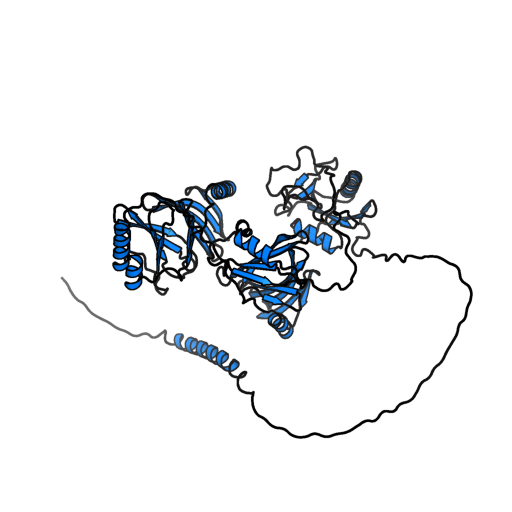8.84 75 SER A CA 1
ATOM 558 C C . SER A 1 75 ? 52.844 -35.593 -36.679 1.00 28.84 75 SER A C 1
ATOM 560 O O . SER A 1 75 ? 51.790 -35.028 -36.954 1.00 28.84 75 SER A O 1
ATOM 562 N N . ALA A 1 76 ? 53.455 -35.422 -35.498 1.00 33.50 76 ALA A N 1
ATOM 563 C CA . ALA A 1 76 ? 52.847 -34.789 -34.325 1.00 33.50 76 ALA A CA 1
ATOM 564 C C . ALA A 1 76 ? 53.859 -33.998 -33.478 1.00 33.50 76 ALA A C 1
ATOM 566 O O . ALA A 1 76 ? 55.031 -34.368 -33.417 1.00 33.50 76 ALA A O 1
ATOM 567 N N . GLU A 1 77 ? 53.376 -32.997 -32.736 1.00 28.08 77 GLU A N 1
ATOM 568 C CA . GLU A 1 77 ? 54.069 -32.428 -31.572 1.00 28.08 77 GLU A CA 1
ATOM 569 C C . GLU A 1 77 ? 53.052 -31.950 -30.511 1.00 28.08 77 GLU A C 1
ATOM 571 O O . GLU A 1 77 ? 51.851 -31.888 -30.774 1.00 28.08 77 GLU A O 1
ATOM 576 N N . THR A 1 78 ? 53.519 -31.690 -29.287 1.00 30.39 78 THR A N 1
ATOM 577 C CA . THR A 1 78 ? 52.681 -31.451 -28.100 1.00 30.39 78 THR A CA 1
ATOM 578 C C . THR A 1 78 ? 52.578 -29.967 -27.751 1.00 30.39 78 THR A C 1
ATOM 580 O O . THR A 1 78 ? 53.558 -29.380 -27.295 1.00 30.39 78 THR A O 1
ATOM 583 N N . THR A 1 79 ? 51.370 -29.405 -27.795 1.00 24.97 79 THR A N 1
ATOM 584 C CA . THR A 1 79 ? 51.015 -28.151 -27.105 1.00 24.97 79 THR A CA 1
ATOM 585 C C . THR A 1 79 ? 49.641 -28.255 -26.448 1.00 24.97 79 THR A C 1
ATOM 587 O O . THR A 1 79 ? 48.730 -28.905 -26.955 1.00 24.97 79 THR A O 1
ATOM 590 N N . SER A 1 80 ? 49.499 -27.625 -25.282 1.00 36.41 80 SER A N 1
ATOM 591 C CA . SER A 1 80 ? 48.224 -27.454 -24.586 1.00 36.41 80 SER A CA 1
ATOM 592 C C . SER A 1 80 ? 47.625 -26.098 -24.950 1.00 36.41 80 SER A C 1
ATOM 594 O O . SER A 1 80 ? 48.187 -25.073 -24.559 1.00 36.41 80 SER A O 1
ATOM 596 N N . GLU A 1 81 ? 46.489 -26.082 -25.640 1.00 33.06 81 GLU A N 1
ATOM 597 C CA . GLU A 1 81 ? 45.762 -24.847 -25.941 1.00 33.06 81 GLU A CA 1
ATOM 598 C C . GLU A 1 81 ? 44.446 -24.799 -25.163 1.00 33.06 81 GLU A C 1
ATOM 600 O O . GLU A 1 81 ? 43.509 -25.553 -25.420 1.00 33.06 81 GLU A O 1
ATOM 605 N N . THR A 1 82 ? 44.388 -23.889 -24.190 1.00 25.94 82 THR A N 1
ATOM 606 C CA . THR A 1 82 ? 43.129 -23.434 -23.601 1.00 25.94 82 THR A CA 1
ATOM 607 C C . THR A 1 82 ? 42.477 -22.491 -24.603 1.00 25.94 82 THR A C 1
ATOM 609 O O . THR A 1 82 ? 42.929 -21.358 -24.760 1.00 25.94 82 THR A O 1
ATOM 612 N N . SER A 1 83 ? 41.417 -22.938 -25.273 1.00 29.12 83 SER A N 1
ATOM 613 C CA . SER A 1 83 ? 40.581 -22.064 -26.097 1.00 29.12 83 SER A CA 1
ATOM 614 C C . SER A 1 83 ? 39.902 -21.019 -25.208 1.00 29.12 83 SER A C 1
ATOM 616 O O . SER A 1 83 ? 38.978 -21.346 -24.462 1.00 29.12 83 SER A O 1
ATOM 618 N N . GLN A 1 84 ? 40.371 -19.772 -25.261 1.00 32.72 84 GLN A N 1
ATOM 619 C CA . GLN A 1 84 ? 39.654 -18.650 -24.658 1.00 32.72 84 GLN A CA 1
ATOM 620 C C . GLN A 1 84 ? 38.442 -18.313 -25.527 1.00 32.72 84 GLN A C 1
ATOM 622 O O . GLN A 1 84 ? 38.580 -18.074 -26.725 1.00 32.72 84 GLN A O 1
ATOM 627 N N . GLU A 1 85 ? 37.262 -18.297 -24.919 1.00 30.98 85 GLU A N 1
ATOM 628 C CA . GLU A 1 85 ? 36.028 -17.871 -25.570 1.00 30.98 85 GLU A CA 1
ATOM 629 C C . GLU A 1 85 ? 35.912 -16.346 -25.453 1.00 30.98 85 GLU A C 1
ATOM 631 O O . GLU A 1 85 ? 35.637 -15.801 -24.383 1.00 30.98 85 GLU A O 1
ATOM 636 N N . THR A 1 86 ? 36.213 -15.642 -26.546 1.00 28.47 86 THR A N 1
ATOM 637 C CA . THR A 1 86 ? 36.133 -14.178 -26.608 1.00 28.47 86 THR A CA 1
ATOM 638 C C . THR A 1 86 ? 34.699 -13.758 -26.908 1.00 28.47 86 THR A C 1
ATOM 640 O O . THR A 1 86 ? 34.279 -13.743 -28.062 1.00 28.47 86 THR A O 1
ATOM 643 N N . THR A 1 87 ? 33.947 -13.395 -25.872 1.00 31.97 87 THR A N 1
ATOM 644 C CA . THR A 1 87 ? 32.650 -12.723 -26.017 1.00 31.97 87 THR A CA 1
ATOM 645 C C . THR A 1 87 ? 32.862 -11.295 -26.527 1.00 31.97 87 THR A C 1
ATOM 647 O O . THR A 1 87 ? 33.395 -10.459 -25.794 1.00 31.97 87 THR A O 1
ATOM 650 N N . GLU A 1 88 ? 32.453 -11.001 -27.762 1.00 39.59 88 GLU A N 1
ATOM 651 C CA . GLU A 1 88 ? 32.441 -9.632 -28.293 1.00 39.59 88 GLU A CA 1
ATOM 652 C C . GLU A 1 88 ? 31.399 -8.781 -27.540 1.00 39.59 88 GLU A C 1
ATOM 654 O O . GLU A 1 88 ? 30.228 -9.154 -27.462 1.00 39.59 88 GLU A O 1
ATOM 659 N N . GLN A 1 89 ? 31.806 -7.635 -26.981 1.00 49.00 89 GLN A N 1
ATOM 660 C CA . GLN A 1 89 ? 30.884 -6.688 -26.341 1.00 49.00 89 GLN A CA 1
ATOM 661 C C . GLN A 1 89 ? 30.134 -5.880 -27.407 1.00 49.00 89 GLN A C 1
ATOM 663 O O . GLN A 1 89 ? 30.618 -4.862 -27.902 1.00 49.00 89 GLN A O 1
ATOM 668 N N . THR A 1 90 ? 28.934 -6.328 -27.767 1.00 56.91 90 THR A N 1
ATOM 669 C CA . THR A 1 90 ? 28.045 -5.602 -28.680 1.00 56.91 90 THR A CA 1
ATOM 670 C C . THR A 1 90 ? 27.368 -4.430 -27.967 1.00 56.91 90 THR A C 1
ATOM 672 O O . THR A 1 90 ? 26.604 -4.660 -27.034 1.00 56.91 90 THR A O 1
ATOM 675 N N . GLY A 1 91 ? 27.585 -3.196 -28.436 1.00 70.94 91 GLY A N 1
ATOM 676 C CA . GLY A 1 91 ? 26.854 -2.005 -27.966 1.00 70.94 91 GLY A CA 1
ATOM 677 C C . GLY A 1 91 ? 27.711 -0.766 -27.686 1.00 70.94 91 GLY A C 1
ATOM 678 O O . GLY A 1 91 ? 27.170 0.338 -27.639 1.00 70.94 91 GLY A O 1
ATOM 679 N N . ILE A 1 92 ? 29.033 -0.930 -27.566 1.00 90.19 92 ILE A N 1
ATOM 680 C CA . ILE A 1 92 ? 29.997 0.168 -27.388 1.00 90.19 92 ILE A CA 1
ATOM 681 C C . ILE A 1 92 ? 30.008 1.067 -28.647 1.00 90.19 92 ILE A C 1
ATOM 683 O O . ILE A 1 92 ? 30.170 0.537 -29.749 1.00 90.19 92 ILE A O 1
ATOM 687 N N . PRO A 1 93 ? 29.861 2.402 -28.526 1.00 91.56 93 PRO A N 1
ATOM 688 C CA . PRO A 1 93 ? 30.013 3.333 -29.650 1.00 91.56 93 PRO A CA 1
ATOM 689 C C . PRO A 1 93 ? 31.436 3.374 -30.236 1.00 91.56 93 PRO A C 1
ATOM 691 O O . PRO A 1 93 ? 32.413 3.351 -29.490 1.00 91.56 93 PRO A O 1
ATOM 694 N N . ASP A 1 94 ? 31.554 3.526 -31.563 1.00 88.12 94 ASP A N 1
ATOM 695 C CA . ASP A 1 94 ? 32.838 3.605 -32.297 1.00 88.12 94 ASP A CA 1
ATOM 696 C C . ASP A 1 94 ? 33.777 4.730 -31.797 1.00 88.12 94 ASP A C 1
ATOM 698 O O . ASP A 1 94 ? 34.992 4.670 -31.998 1.00 88.12 94 ASP A O 1
ATOM 702 N N . ASP A 1 95 ? 33.219 5.772 -31.176 1.00 89.69 95 ASP A N 1
ATOM 703 C CA . ASP A 1 95 ? 33.905 6.946 -30.629 1.00 89.69 95 ASP A CA 1
ATOM 704 C C . ASP A 1 95 ? 33.878 7.025 -29.086 1.00 89.69 95 ASP A C 1
ATOM 706 O O . ASP A 1 95 ? 34.196 8.068 -28.505 1.00 89.69 95 ASP A O 1
ATOM 710 N N . ALA A 1 96 ? 33.561 5.916 -28.407 1.00 93.56 96 ALA A N 1
ATOM 711 C CA . ALA A 1 96 ? 33.694 5.794 -26.956 1.00 93.56 96 ALA A CA 1
ATOM 712 C C . ALA A 1 96 ? 35.157 5.939 -26.494 1.00 93.56 96 ALA A C 1
ATOM 714 O O . ALA A 1 96 ? 36.095 5.409 -27.094 1.00 93.56 96 ALA A O 1
ATOM 715 N N . ALA A 1 97 ? 35.362 6.655 -25.390 1.00 95.00 97 ALA A N 1
ATOM 716 C CA . ALA A 1 97 ? 36.683 6.930 -24.845 1.00 95.00 97 ALA A CA 1
ATOM 717 C C . ALA A 1 97 ? 37.177 5.748 -23.994 1.00 95.00 97 ALA A C 1
ATOM 719 O O . ALA A 1 97 ? 36.532 5.381 -23.018 1.00 95.00 97 ALA A O 1
ATOM 720 N N . GLU A 1 98 ? 38.326 5.163 -24.338 1.00 95.75 98 GLU A N 1
ATOM 721 C CA . GLU A 1 98 ? 38.893 4.002 -23.634 1.00 95.75 98 GLU A CA 1
ATOM 722 C C . GLU A 1 98 ? 39.885 4.402 -22.524 1.00 95.75 98 GLU A C 1
ATOM 724 O O . GLU A 1 98 ? 40.792 5.212 -22.744 1.00 95.75 98 GLU A O 1
ATOM 729 N N . PHE A 1 99 ? 39.760 3.770 -21.355 1.00 92.81 99 PHE A N 1
ATOM 730 C CA . PHE A 1 99 ? 40.715 3.827 -20.249 1.00 92.81 99 PHE A CA 1
ATOM 731 C C . PHE A 1 99 ? 40.791 2.470 -19.534 1.00 92.81 99 PHE A C 1
ATOM 733 O O . PHE A 1 99 ? 39.771 1.893 -19.188 1.00 92.81 99 PHE A O 1
ATOM 740 N N . ASN A 1 100 ? 41.999 1.937 -19.314 1.00 90.56 100 ASN A N 1
ATOM 741 C CA . ASN A 1 100 ? 42.246 0.654 -18.626 1.00 90.56 100 ASN A CA 1
ATOM 742 C C . ASN A 1 100 ? 41.488 -0.589 -19.170 1.00 90.56 100 ASN A C 1
ATOM 744 O O . ASN A 1 100 ? 41.423 -1.608 -18.483 1.00 90.56 100 ASN A O 1
ATOM 748 N N . GLY A 1 101 ? 40.975 -0.551 -20.406 1.00 87.75 101 GLY A N 1
ATOM 749 C CA . GLY A 1 101 ? 40.120 -1.608 -20.969 1.00 87.75 101 GLY A CA 1
ATOM 750 C C . GLY A 1 101 ? 38.637 -1.483 -20.590 1.00 87.75 101 GLY A C 1
ATOM 751 O O . GLY A 1 101 ? 37.890 -2.447 -20.729 1.00 87.75 101 GLY A O 1
ATOM 752 N N . HIS A 1 102 ? 38.234 -0.316 -20.086 1.00 94.38 102 HIS A N 1
ATOM 753 C CA . HIS A 1 102 ? 36.855 0.130 -19.931 1.00 94.38 102 HIS A CA 1
ATOM 754 C C . HIS A 1 102 ? 36.598 1.242 -20.965 1.00 94.38 102 HIS A C 1
ATOM 756 O O . HIS A 1 102 ? 37.485 2.052 -21.253 1.00 94.38 102 HIS A O 1
ATOM 762 N N . HIS A 1 103 ? 35.400 1.285 -21.540 1.00 96.81 103 HIS A N 1
ATOM 763 C CA . HIS A 1 103 ? 34.982 2.293 -22.519 1.00 96.81 103 HIS A CA 1
ATOM 764 C C . HIS A 1 103 ? 33.927 3.212 -21.906 1.00 96.81 103 HIS A C 1
ATOM 766 O O . HIS A 1 103 ? 33.085 2.738 -21.153 1.00 96.81 103 HIS A O 1
ATOM 772 N N . TYR A 1 104 ? 33.947 4.499 -22.253 1.00 97.38 104 TYR A N 1
ATOM 773 C CA . TYR A 1 104 ? 33.071 5.530 -21.692 1.00 97.38 104 TYR A CA 1
ATOM 774 C C . TYR A 1 104 ? 32.394 6.344 -22.799 1.00 97.38 104 TYR A C 1
ATOM 776 O O . TYR A 1 104 ? 33.050 6.763 -23.756 1.00 97.38 104 TYR A O 1
ATOM 784 N N . TYR A 1 105 ? 31.098 6.622 -22.656 1.00 97.00 105 TYR A N 1
ATOM 785 C CA . TYR A 1 105 ? 30.342 7.462 -23.589 1.00 97.00 105 TYR A CA 1
ATOM 786 C C . TYR A 1 105 ? 29.306 8.321 -22.856 1.00 97.00 105 TYR A C 1
ATOM 788 O O . TYR A 1 105 ? 28.827 7.944 -21.789 1.00 97.00 105 TYR A O 1
ATOM 796 N N . VAL A 1 106 ? 28.954 9.477 -23.422 1.00 95.50 106 VAL A N 1
ATOM 797 C CA . VAL A 1 106 ? 27.996 10.420 -22.823 1.00 95.50 106 VAL A CA 1
ATOM 798 C C . VAL A 1 106 ? 26.744 10.551 -23.674 1.00 95.50 106 VAL A C 1
ATOM 800 O O . VAL A 1 106 ? 26.822 10.855 -24.864 1.00 95.50 106 VAL A O 1
ATOM 803 N N . TYR A 1 107 ? 25.587 10.385 -23.039 1.00 91.56 107 TYR A N 1
ATOM 804 C CA . TYR A 1 107 ? 24.281 10.518 -23.672 1.00 91.56 107 TYR A CA 1
ATOM 805 C C . TYR A 1 107 ? 23.501 11.718 -23.126 1.00 91.56 107 TYR A C 1
ATOM 807 O O . TYR A 1 107 ? 23.621 12.103 -21.962 1.00 91.56 107 TYR A O 1
ATOM 815 N N . ASN A 1 108 ? 22.700 12.306 -24.014 1.00 88.44 108 ASN A N 1
ATOM 816 C CA . ASN A 1 108 ? 21.713 13.340 -23.719 1.00 88.44 108 ASN A CA 1
ATOM 817 C C . ASN A 1 108 ? 20.544 13.236 -24.723 1.00 88.44 108 ASN A C 1
ATOM 819 O O . ASN A 1 108 ? 20.517 13.984 -25.704 1.00 88.44 108 ASN A O 1
ATOM 823 N N . PRO A 1 109 ? 19.668 12.227 -24.584 1.00 80.75 109 PRO A N 1
ATOM 824 C CA . PRO A 1 109 ? 18.451 12.101 -25.374 1.00 80.75 109 PRO A CA 1
ATOM 825 C C . PRO A 1 109 ? 17.289 12.848 -24.686 1.00 80.75 109 PRO A C 1
ATOM 827 O O . PRO A 1 109 ? 17.162 12.811 -23.464 1.00 80.75 109 PRO A O 1
ATOM 830 N N . ASP A 1 110 ? 16.444 13.526 -25.468 1.00 73.38 110 ASP A N 1
ATOM 831 C CA . ASP A 1 110 ? 15.404 14.442 -24.957 1.00 73.38 110 ASP A CA 1
ATOM 832 C C . ASP A 1 110 ? 14.277 13.750 -24.147 1.00 73.38 110 ASP A C 1
ATOM 834 O O . ASP A 1 110 ? 13.440 14.431 -23.555 1.00 73.38 110 ASP A O 1
ATOM 838 N N . ASP A 1 111 ? 14.222 12.414 -24.155 1.00 72.81 111 ASP A N 1
ATOM 839 C CA . ASP A 1 111 ? 13.187 11.566 -23.551 1.00 72.81 111 ASP A CA 1
ATOM 840 C C . ASP A 1 111 ? 13.615 10.847 -22.256 1.00 72.81 111 ASP A C 1
ATOM 842 O O . ASP A 1 111 ? 12.784 10.193 -21.633 1.00 72.81 111 ASP A O 1
ATOM 846 N N . ILE A 1 112 ? 14.870 10.992 -21.812 1.00 78.94 112 ILE A N 1
ATOM 847 C CA . ILE A 1 112 ? 15.360 10.436 -20.539 1.00 78.94 112 ILE A CA 1
ATOM 848 C C . ILE A 1 112 ? 15.377 11.545 -19.484 1.00 78.94 112 ILE A C 1
ATOM 850 O O . ILE A 1 112 ? 16.219 12.444 -19.518 1.00 78.94 112 ILE A O 1
ATOM 854 N N . THR A 1 113 ? 14.429 11.493 -18.548 1.00 77.00 113 THR A N 1
ATOM 855 C CA . THR A 1 113 ? 14.122 12.607 -17.632 1.00 77.00 113 THR A CA 1
ATOM 856 C C . THR A 1 113 ? 14.571 12.370 -16.192 1.00 77.00 113 THR A C 1
ATOM 858 O O . THR A 1 113 ? 14.801 13.335 -15.461 1.00 77.00 113 THR A O 1
ATOM 861 N N . THR A 1 114 ? 14.754 11.104 -15.812 1.00 83.62 114 THR A N 1
ATOM 862 C CA . THR A 1 114 ? 15.128 10.642 -14.471 1.00 83.62 114 THR A CA 1
ATOM 863 C C . THR A 1 114 ? 16.427 9.833 -14.482 1.00 83.62 114 THR A C 1
ATOM 865 O O . THR A 1 114 ? 16.805 9.217 -15.482 1.00 83.62 114 THR A O 1
ATOM 868 N N . TRP A 1 115 ? 17.105 9.767 -13.333 1.00 86.88 115 TRP A N 1
ATOM 869 C CA . TRP A 1 115 ? 18.325 8.963 -13.186 1.00 86.88 115 TRP A CA 1
ATOM 870 C C . TRP A 1 115 ? 18.060 7.454 -13.393 1.00 86.88 115 TRP A C 1
ATOM 872 O O . TRP A 1 115 ? 18.892 6.756 -13.970 1.00 86.88 115 TRP A O 1
ATOM 882 N N . LYS A 1 116 ? 16.872 6.951 -13.013 1.00 86.12 116 LYS A N 1
ATOM 883 C CA . LYS A 1 116 ? 16.460 5.547 -13.224 1.00 86.12 116 LYS A CA 1
ATOM 884 C C . LYS A 1 116 ? 16.353 5.196 -14.713 1.00 86.12 116 LYS A C 1
ATOM 886 O O . LYS A 1 116 ? 16.849 4.153 -15.130 1.00 86.12 116 LYS A O 1
ATOM 891 N N . GLU A 1 117 ? 15.773 6.085 -15.518 1.00 85.69 117 GLU A N 1
ATOM 892 C CA . GLU A 1 117 ? 15.728 5.934 -16.978 1.00 85.69 117 GLU A CA 1
ATOM 893 C C . GLU A 1 117 ? 17.142 5.984 -17.590 1.00 85.69 117 GLU A C 1
ATOM 895 O O . GLU A 1 117 ? 17.454 5.208 -18.491 1.00 85.69 117 GLU A O 1
ATOM 900 N N . ALA A 1 118 ? 18.036 6.836 -17.071 1.00 87.06 118 ALA A N 1
ATOM 901 C CA . ALA A 1 118 ? 19.433 6.906 -17.512 1.00 87.06 118 ALA A CA 1
ATOM 902 C C . ALA A 1 118 ? 20.235 5.630 -17.190 1.00 87.06 118 ALA A C 1
ATOM 904 O O . ALA A 1 118 ? 21.011 5.165 -18.030 1.00 87.06 118 ALA A O 1
ATOM 905 N N . ARG A 1 119 ? 20.002 5.025 -16.016 1.00 88.25 119 ARG A N 1
ATOM 906 C CA . ARG A 1 119 ? 20.537 3.706 -15.641 1.00 88.25 119 ARG A CA 1
ATOM 907 C C . ARG A 1 119 ? 20.114 2.641 -16.653 1.00 88.25 119 ARG A C 1
ATOM 909 O O . ARG A 1 119 ? 20.969 2.026 -17.293 1.00 88.25 119 ARG A O 1
ATOM 916 N N . GLN A 1 120 ? 18.804 2.513 -16.864 1.00 84.00 120 GLN A N 1
ATOM 917 C CA . GLN A 1 120 ? 18.219 1.567 -17.817 1.00 84.00 120 GLN A CA 1
ATOM 918 C C . GLN A 1 120 ? 18.712 1.812 -19.251 1.00 84.00 120 GLN A C 1
ATOM 920 O O . GLN A 1 120 ? 18.930 0.862 -20.003 1.00 84.00 120 GLN A O 1
ATOM 925 N N . TYR A 1 121 ? 18.959 3.069 -19.637 1.00 85.88 121 TYR A N 1
ATOM 926 C CA . TYR A 1 121 ? 19.535 3.404 -20.938 1.00 85.88 121 TYR A CA 1
ATOM 927 C C . TYR A 1 121 ? 20.952 2.840 -21.105 1.00 85.88 121 TYR A C 1
ATOM 929 O O . TYR A 1 121 ? 21.254 2.291 -22.166 1.00 85.88 121 TYR A O 1
ATOM 937 N N . CYS A 1 122 ? 21.818 2.946 -20.090 1.00 88.88 122 CYS A N 1
ATOM 938 C CA . CYS A 1 122 ? 23.164 2.366 -20.134 1.00 88.88 122 CYS A CA 1
ATOM 939 C C . CYS A 1 122 ? 23.134 0.831 -20.153 1.00 88.88 122 CYS A C 1
ATOM 941 O O . CYS A 1 122 ? 23.821 0.215 -20.974 1.00 88.88 122 CYS A O 1
ATOM 943 N N . GLU A 1 123 ? 22.292 0.224 -19.312 1.00 86.44 123 GLU A N 1
ATOM 944 C CA . GLU A 1 123 ? 22.070 -1.228 -19.256 1.00 86.44 123 GLU A CA 1
ATOM 945 C C . GLU A 1 123 ? 21.586 -1.765 -20.621 1.00 86.44 123 GLU A C 1
ATOM 947 O O . GLU A 1 123 ? 22.138 -2.734 -21.147 1.00 86.44 123 GLU A O 1
ATOM 952 N N . LEU A 1 124 ? 20.665 -1.056 -21.290 1.00 83.62 124 LEU A N 1
ATOM 953 C CA . LEU A 1 124 ? 20.178 -1.370 -22.642 1.00 83.62 124 LEU A CA 1
ATOM 954 C C . LEU A 1 124 ? 21.261 -1.274 -23.740 1.00 83.62 124 LEU A C 1
ATOM 956 O O . LEU A 1 124 ? 21.107 -1.875 -24.806 1.00 83.62 124 LEU A O 1
ATOM 960 N N . LYS A 1 125 ? 22.369 -0.549 -23.519 1.00 85.75 125 LYS A N 1
ATOM 961 C CA . LYS A 1 125 ? 23.537 -0.576 -24.427 1.00 85.75 125 LYS A CA 1
ATOM 962 C C . LYS A 1 125 ? 24.545 -1.681 -24.092 1.00 85.75 125 LYS A C 1
ATOM 964 O O . LYS A 1 125 ? 25.603 -1.727 -24.719 1.00 85.75 125 LYS A O 1
ATOM 969 N N . GLY A 1 126 ? 24.264 -2.546 -23.116 1.00 83.69 126 GLY A N 1
ATOM 970 C CA . GLY A 1 126 ? 25.208 -3.552 -22.619 1.00 83.69 126 GLY A CA 1
ATOM 971 C C . GLY A 1 126 ? 26.316 -2.977 -21.729 1.00 83.69 126 GLY A C 1
ATOM 972 O O . GLY A 1 126 ? 27.374 -3.597 -21.604 1.00 83.69 126 GLY A O 1
ATOM 973 N N . GLY A 1 127 ? 26.094 -1.786 -21.166 1.00 90.44 127 GLY A N 1
ATOM 974 C CA . GLY A 1 127 ? 26.970 -1.118 -20.205 1.00 90.44 127 GLY A CA 1
ATOM 975 C C . GLY A 1 127 ? 26.283 -0.921 -18.850 1.00 90.44 127 GLY A C 1
ATOM 976 O O . GLY A 1 127 ? 25.344 -1.633 -18.509 1.00 90.44 127 GLY A O 1
ATOM 977 N N . TYR A 1 128 ? 26.750 0.055 -18.081 1.00 94.69 128 TYR A N 1
ATOM 978 C CA . TYR A 1 128 ? 26.175 0.525 -16.811 1.00 94.69 128 TYR A CA 1
ATOM 979 C C . TYR A 1 128 ? 26.421 2.039 -16.674 1.00 94.69 128 TYR A C 1
ATOM 981 O O . TYR A 1 128 ? 27.160 2.609 -17.482 1.00 94.69 128 TYR A O 1
ATOM 989 N N . LEU A 1 129 ? 25.799 2.727 -15.709 1.00 96.69 129 LEU A N 1
ATOM 990 C CA . LEU A 1 129 ? 26.184 4.113 -15.405 1.00 96.69 129 LEU A CA 1
ATOM 991 C C . LEU A 1 129 ? 27.605 4.125 -14.832 1.00 96.69 129 LEU A C 1
ATOM 993 O O . LEU A 1 129 ? 27.938 3.312 -13.977 1.00 96.69 129 LEU A O 1
ATOM 997 N N . ALA A 1 130 ? 28.446 5.035 -15.321 1.00 97.00 130 ALA A N 1
ATOM 998 C CA . ALA A 1 130 ? 29.890 4.963 -15.110 1.00 97.00 130 ALA A CA 1
ATOM 999 C C . ALA A 1 130 ? 30.293 4.932 -13.629 1.00 97.00 130 ALA A C 1
ATOM 1001 O O . ALA A 1 130 ? 29.807 5.735 -12.824 1.00 97.00 130 ALA A O 1
ATOM 1002 N N . THR A 1 131 ? 31.232 4.051 -13.287 1.00 95.50 131 THR A N 1
ATOM 1003 C CA . THR A 1 131 ? 31.854 4.009 -11.967 1.00 95.50 131 THR A CA 1
ATOM 1004 C C . THR A 1 131 ? 33.164 4.792 -11.990 1.00 95.50 131 THR A C 1
ATOM 1006 O O . THR A 1 131 ? 33.904 4.817 -12.973 1.00 95.50 131 THR A O 1
ATOM 1009 N N . ILE A 1 132 ? 33.446 5.512 -10.902 1.00 95.69 132 ILE A N 1
ATOM 1010 C CA . ILE A 1 132 ? 34.656 6.330 -10.763 1.00 95.69 132 ILE A CA 1
ATOM 1011 C C . ILE A 1 132 ? 35.390 5.860 -9.505 1.00 95.69 132 ILE A C 1
ATOM 1013 O O . ILE A 1 132 ? 35.348 6.482 -8.445 1.00 95.69 132 ILE A O 1
ATOM 1017 N N . THR A 1 133 ? 36.035 4.705 -9.622 1.00 91.62 133 THR A N 1
ATOM 1018 C CA . THR A 1 133 ? 36.659 3.950 -8.525 1.00 91.62 133 THR A CA 1
ATOM 1019 C C . THR A 1 133 ? 38.074 4.411 -8.181 1.00 91.62 133 THR A C 1
ATOM 1021 O O . THR A 1 133 ? 38.613 4.032 -7.136 1.00 91.62 133 THR A O 1
ATOM 1024 N N . SER A 1 134 ? 38.694 5.223 -9.042 1.00 90.38 134 SER A N 1
ATOM 1025 C CA . SER A 1 134 ? 40.067 5.702 -8.868 1.00 90.38 134 SER A CA 1
ATOM 1026 C C . SER A 1 134 ? 40.268 7.159 -9.299 1.00 90.38 134 SER A C 1
ATOM 1028 O O . SER A 1 134 ? 39.467 7.755 -10.022 1.00 90.38 134 SER A O 1
ATOM 1030 N N . LYS A 1 135 ? 41.380 7.760 -8.854 1.00 92.38 135 LYS A N 1
ATOM 1031 C CA . LYS A 1 135 ? 41.688 9.163 -9.163 1.00 92.38 135 LYS A CA 1
ATOM 1032 C C . LYS A 1 135 ? 42.094 9.349 -10.625 1.00 92.38 135 LYS A C 1
ATOM 1034 O O . LYS A 1 135 ? 41.798 10.373 -11.230 1.00 92.38 135 LYS A O 1
ATOM 1039 N N . GLU A 1 136 ? 42.783 8.363 -11.178 1.00 93.56 136 GLU A N 1
ATOM 1040 C CA . GLU A 1 136 ? 43.253 8.331 -12.558 1.00 93.56 136 GLU A CA 1
ATOM 1041 C C . GLU A 1 136 ? 42.072 8.233 -13.542 1.00 93.56 136 GLU A C 1
ATOM 1043 O O . GLU A 1 136 ? 42.068 8.905 -14.571 1.00 93.56 136 GLU A O 1
ATOM 1048 N N . GLU A 1 137 ? 41.046 7.469 -13.170 1.00 95.81 137 GLU A N 1
ATOM 1049 C CA . GLU A 1 137 ? 39.759 7.323 -13.861 1.00 95.81 137 GLU A CA 1
ATOM 1050 C C . GLU A 1 137 ? 38.930 8.607 -13.795 1.00 95.81 137 GLU A C 1
ATOM 1052 O O . GLU A 1 137 ? 38.501 9.117 -14.827 1.00 95.81 137 GLU A O 1
ATOM 1057 N N . ASN A 1 138 ? 38.824 9.222 -12.610 1.00 97.69 138 ASN A N 1
ATOM 1058 C CA . ASN A 1 138 ? 38.226 10.548 -12.460 1.00 97.69 138 ASN A CA 1
ATOM 1059 C C . ASN A 1 138 ? 38.895 11.588 -13.371 1.00 97.69 138 ASN A C 1
ATOM 1061 O O . ASN A 1 138 ? 38.218 12.337 -14.077 1.00 97.69 138 ASN A O 1
ATOM 1065 N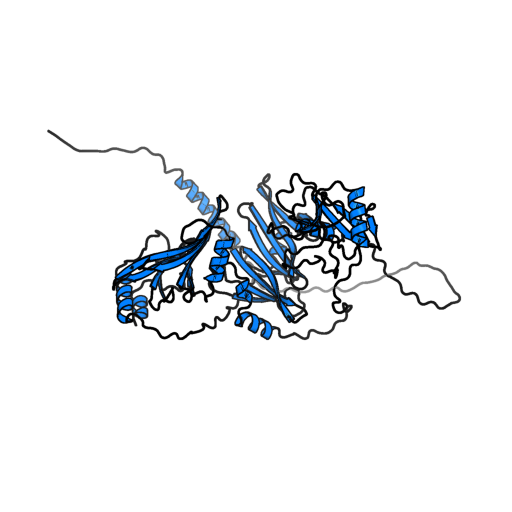 N . ASP A 1 139 ? 40.228 11.645 -13.350 1.00 95.62 139 ASP A N 1
ATOM 1066 C CA . ASP A 1 139 ? 41.001 12.599 -14.145 1.00 95.62 139 ASP A CA 1
ATOM 1067 C C . ASP A 1 139 ? 40.844 12.335 -15.650 1.00 95.62 139 ASP A C 1
ATOM 1069 O O . ASP A 1 139 ? 40.842 13.288 -16.437 1.00 95.62 139 ASP A O 1
ATOM 1073 N N . PHE A 1 140 ? 40.674 11.071 -16.055 1.00 97.75 140 PHE A N 1
ATOM 1074 C CA . PHE A 1 140 ? 40.365 10.670 -17.426 1.00 97.75 140 PHE A CA 1
ATOM 1075 C C . PHE A 1 140 ? 38.954 11.096 -17.850 1.00 97.75 140 PHE A C 1
ATOM 1077 O O . PHE A 1 140 ? 38.828 11.854 -18.814 1.00 97.75 140 PHE A O 1
ATOM 1084 N N . VAL A 1 141 ? 37.910 10.675 -17.126 1.00 97.19 141 VAL A N 1
ATOM 1085 C CA . VAL A 1 141 ? 36.500 10.951 -17.458 1.00 97.19 141 VAL A CA 1
ATOM 1086 C C . VAL A 1 141 ? 36.241 12.458 -17.472 1.00 97.19 141 VAL A C 1
ATOM 1088 O O . VAL A 1 141 ? 35.711 12.991 -18.448 1.00 97.19 141 VAL A O 1
ATOM 1091 N N . TYR A 1 142 ? 36.737 13.190 -16.471 1.00 97.38 142 TYR A N 1
ATOM 1092 C CA . TYR A 1 142 ? 36.677 14.652 -16.448 1.00 97.38 142 TYR A CA 1
ATOM 1093 C C . TYR A 1 142 ? 37.422 15.302 -17.632 1.00 97.38 142 TYR A C 1
ATOM 1095 O O . TYR A 1 142 ? 36.933 16.257 -18.246 1.00 97.38 142 TYR A O 1
ATOM 1103 N N . SER A 1 143 ? 38.586 14.760 -18.011 1.00 95.50 143 SER A N 1
ATOM 1104 C CA . SER A 1 143 ? 39.348 15.214 -19.185 1.00 95.50 143 SER A CA 1
ATOM 1105 C C . SER A 1 143 ? 38.697 14.866 -20.525 1.00 95.50 143 SER A C 1
ATOM 1107 O O . SER A 1 143 ? 39.032 15.504 -21.526 1.00 95.50 143 SER A O 1
ATOM 1109 N N . TYR A 1 144 ? 37.837 13.850 -20.579 1.00 96.19 144 TYR A N 1
ATOM 1110 C CA . TYR A 1 144 ? 37.023 13.492 -21.741 1.00 96.19 144 TYR A CA 1
ATOM 1111 C C . TYR A 1 144 ? 35.819 14.438 -21.850 1.00 96.19 144 TYR A C 1
ATOM 1113 O O . TYR A 1 144 ? 35.654 15.084 -22.889 1.00 96.19 144 TYR A O 1
ATOM 1121 N N . LEU A 1 145 ? 35.079 14.632 -20.751 1.00 95.62 145 LEU A N 1
ATOM 1122 C CA . LEU A 1 145 ? 33.973 15.587 -20.635 1.00 95.62 145 LEU A CA 1
ATOM 1123 C C . LEU A 1 145 ? 34.384 16.998 -21.083 1.00 95.62 145 LEU A C 1
ATOM 1125 O O . LEU A 1 145 ? 33.856 17.511 -22.067 1.00 95.62 145 LEU A O 1
ATOM 1129 N N . LYS A 1 146 ? 35.393 17.606 -20.438 1.00 93.69 146 LYS A N 1
ATOM 1130 C CA . LYS A 1 146 ? 35.823 18.995 -20.716 1.00 93.69 146 LYS A CA 1
ATOM 1131 C C . LYS A 1 146 ? 36.404 19.238 -22.120 1.00 93.69 146 LYS A C 1
ATOM 1133 O O . LYS A 1 146 ? 36.664 20.393 -22.458 1.00 93.69 146 LYS A O 1
ATOM 1138 N N . LYS A 1 147 ? 36.646 18.198 -22.927 1.00 91.06 147 LYS A N 1
ATOM 1139 C CA . LYS A 1 147 ? 37.138 18.328 -24.315 1.00 91.06 147 LYS A CA 1
ATOM 1140 C C . LYS A 1 147 ? 36.051 18.132 -25.367 1.00 91.06 147 LYS A C 1
ATOM 1142 O O . LYS A 1 147 ? 36.155 18.742 -26.427 1.00 91.06 147 LYS A O 1
ATOM 1147 N N . ASN A 1 148 ? 35.068 17.273 -25.094 1.00 88.69 148 ASN A N 1
ATOM 1148 C CA . ASN A 1 148 ? 34.161 16.747 -26.118 1.00 88.69 148 ASN A CA 1
ATOM 1149 C C . ASN A 1 148 ? 32.675 17.027 -25.836 1.00 88.69 148 ASN A C 1
ATOM 1151 O O . ASN A 1 148 ? 31.869 16.917 -26.754 1.00 88.69 148 ASN A O 1
ATOM 1155 N N . VAL A 1 149 ? 32.309 17.398 -24.603 1.00 89.31 149 VAL A N 1
ATOM 1156 C CA . VAL A 1 149 ? 30.911 17.542 -24.169 1.00 89.31 149 VAL A CA 1
ATOM 1157 C C . VAL A 1 149 ? 30.638 18.962 -23.665 1.00 89.31 149 VAL A C 1
ATOM 1159 O O . VAL A 1 149 ? 31.388 19.510 -22.859 1.00 89.31 149 VAL A O 1
ATOM 1162 N N . ASP A 1 150 ? 29.530 19.547 -24.118 1.00 89.12 150 ASP A N 1
ATOM 1163 C CA . ASP A 1 150 ? 28.997 20.829 -23.646 1.00 89.12 150 ASP A CA 1
ATOM 1164 C C . ASP A 1 150 ? 27.843 20.564 -22.660 1.00 89.12 150 ASP A C 1
ATOM 1166 O O . ASP A 1 150 ? 26.689 20.423 -23.063 1.00 89.12 150 ASP A O 1
ATOM 1170 N N . TYR A 1 151 ? 28.178 20.437 -21.372 1.00 90.19 151 TYR A N 1
ATOM 1171 C CA . TYR A 1 151 ? 27.272 20.049 -20.282 1.00 90.19 151 TYR A CA 1
ATOM 1172 C C . TYR A 1 151 ? 27.238 21.103 -19.162 1.00 90.19 151 TYR A C 1
ATOM 1174 O O . TYR A 1 151 ? 28.206 21.835 -18.958 1.00 90.19 151 TYR A O 1
ATOM 1182 N N . GLU A 1 152 ? 26.138 21.137 -18.405 1.00 89.38 152 GLU A N 1
ATOM 1183 C CA . GLU A 1 152 ? 26.038 21.789 -17.092 1.00 89.38 152 GLU A CA 1
ATOM 1184 C C . GLU A 1 152 ? 26.233 20.753 -15.975 1.00 89.38 152 GLU A C 1
ATOM 1186 O O . GLU A 1 152 ? 27.022 20.970 -15.059 1.00 89.38 152 GLU A O 1
ATOM 1191 N N . SER A 1 153 ? 25.568 19.598 -16.079 1.00 91.00 153 SER A N 1
ATOM 1192 C CA . SER A 1 153 ? 25.678 18.482 -15.129 1.00 91.00 153 SER A CA 1
ATOM 1193 C C . SER A 1 153 ? 25.900 17.171 -15.878 1.00 91.00 153 SER A C 1
ATOM 1195 O O . SER A 1 153 ? 25.130 16.870 -16.782 1.00 91.00 153 SER A O 1
ATOM 1197 N N . ALA A 1 154 ? 26.932 16.405 -15.518 1.00 94.25 154 ALA A N 1
ATOM 1198 C CA . ALA A 1 154 ? 27.205 15.079 -16.078 1.00 94.25 154 ALA A CA 1
ATOM 1199 C C . ALA A 1 154 ? 27.150 14.018 -14.970 1.00 94.25 154 ALA A C 1
ATOM 1201 O O . ALA A 1 154 ? 28.069 13.944 -14.151 1.00 94.25 154 ALA A O 1
ATOM 1202 N N . TYR A 1 155 ? 26.057 13.255 -14.936 1.00 95.38 155 TYR A N 1
ATOM 1203 C CA . TYR A 1 155 ? 25.727 12.278 -13.894 1.00 95.38 155 TYR A CA 1
ATOM 1204 C C . TYR A 1 155 ? 26.326 10.898 -14.176 1.00 95.38 155 TYR A C 1
ATOM 1206 O O . TYR A 1 155 ? 26.528 10.521 -15.332 1.00 95.38 155 TYR A O 1
ATOM 1214 N N . PHE A 1 156 ? 26.589 10.145 -13.112 1.00 96.88 156 PHE A N 1
ATOM 1215 C CA . PHE A 1 156 ? 27.196 8.814 -13.167 1.00 96.88 156 PHE A CA 1
ATOM 1216 C C . PHE A 1 156 ? 26.661 7.903 -12.042 1.00 96.88 156 PHE A C 1
ATOM 1218 O O . PHE A 1 156 ? 25.744 8.293 -11.316 1.00 96.88 156 PHE A O 1
ATOM 1225 N N . GLY A 1 157 ? 27.185 6.679 -11.933 1.00 94.69 157 GLY A N 1
ATOM 1226 C CA . GLY A 1 157 ? 26.579 5.563 -11.191 1.00 94.69 157 GLY A CA 1
ATOM 1227 C C . GLY A 1 157 ? 26.737 5.573 -9.667 1.00 94.69 157 GLY A C 1
ATOM 1228 O O . GLY A 1 157 ? 26.835 4.509 -9.063 1.00 94.69 157 GLY A O 1
ATOM 1229 N N . PHE A 1 158 ? 26.833 6.748 -9.038 1.00 94.50 158 PHE A N 1
ATOM 1230 C CA . PHE A 1 158 ? 26.996 6.897 -7.585 1.00 94.50 158 PHE A CA 1
ATOM 1231 C C . PHE A 1 158 ? 25.785 7.635 -7.008 1.00 94.50 158 PHE A C 1
ATOM 1233 O O . PHE A 1 158 ? 25.421 8.702 -7.511 1.00 94.50 158 PHE A O 1
ATOM 1240 N N . THR A 1 159 ? 25.156 7.063 -5.980 1.00 90.81 159 THR A N 1
ATOM 1241 C CA . THR A 1 159 ? 23.883 7.537 -5.409 1.00 90.81 159 THR A CA 1
ATOM 1242 C C . THR A 1 159 ? 23.745 7.131 -3.940 1.00 90.81 159 THR A C 1
ATOM 1244 O O . THR A 1 159 ? 24.251 6.083 -3.549 1.00 90.81 159 THR A O 1
ATOM 1247 N N . ASP A 1 160 ? 23.070 7.942 -3.125 1.00 87.00 160 ASP A N 1
ATOM 1248 C CA . ASP A 1 160 ? 22.641 7.620 -1.753 1.00 87.00 160 ASP A CA 1
ATOM 1249 C C . ASP A 1 160 ? 21.122 7.363 -1.631 1.00 87.00 160 ASP A C 1
ATOM 1251 O O . ASP A 1 160 ? 20.627 7.101 -0.533 1.00 87.00 160 ASP A O 1
ATOM 1255 N N . LYS A 1 161 ? 20.391 7.360 -2.761 1.00 81.50 161 LYS A N 1
ATOM 1256 C CA . LYS A 1 161 ? 18.916 7.403 -2.835 1.00 81.50 161 LYS A CA 1
ATOM 1257 C C . LYS A 1 161 ? 18.175 6.340 -2.021 1.00 81.50 161 LYS A C 1
ATOM 1259 O O . LYS A 1 161 ? 17.089 6.608 -1.517 1.00 81.50 161 LYS A O 1
ATOM 1264 N N . GLU A 1 162 ? 18.751 5.148 -1.932 1.00 71.12 162 GLU A N 1
ATOM 1265 C CA . GLU A 1 162 ? 18.138 3.950 -1.346 1.00 71.12 162 GLU A CA 1
ATOM 1266 C C . GLU A 1 162 ? 18.695 3.622 0.056 1.00 71.12 162 GLU A C 1
ATOM 1268 O O . GLU A 1 162 ? 18.303 2.621 0.657 1.00 71.12 162 GLU A O 1
ATOM 1273 N N . SER A 1 163 ? 19.669 4.397 0.559 1.00 64.25 163 SER A N 1
ATOM 1274 C CA . SER A 1 163 ? 20.496 3.968 1.699 1.00 64.25 163 SER A CA 1
ATOM 1275 C C . SER A 1 163 ? 21.028 5.060 2.632 1.00 64.25 163 SER A C 1
ATOM 1277 O O . SER A 1 163 ? 21.593 4.692 3.661 1.00 64.25 163 SER A O 1
ATOM 1279 N N . GLU A 1 164 ? 20.931 6.358 2.304 1.00 70.25 164 GLU A N 1
ATOM 1280 C CA . GLU A 1 164 ? 21.605 7.494 2.997 1.00 70.25 164 GLU A CA 1
ATOM 1281 C C . GLU A 1 164 ? 23.158 7.394 3.047 1.00 70.25 164 GLU A C 1
ATOM 1283 O O . GLU A 1 164 ? 23.860 8.360 3.351 1.00 70.25 164 GLU A O 1
ATOM 1288 N N . GLU A 1 165 ? 23.727 6.238 2.697 1.00 81.69 165 GLU A N 1
ATOM 1289 C CA . GLU A 1 165 ? 25.132 6.020 2.363 1.00 81.69 165 GLU A CA 1
ATOM 1290 C C . GLU A 1 165 ? 25.307 5.972 0.838 1.00 81.69 165 GLU A C 1
ATOM 1292 O O . GLU A 1 165 ? 24.556 5.284 0.145 1.00 81.69 165 GLU A O 1
ATOM 1297 N N . TRP A 1 166 ? 26.326 6.664 0.317 1.00 86.62 166 TRP A N 1
ATOM 1298 C CA . TRP A 1 166 ? 26.634 6.702 -1.117 1.00 86.62 166 TRP A CA 1
ATOM 1299 C C . TRP A 1 166 ? 27.228 5.376 -1.614 1.00 86.62 166 TRP A C 1
ATOM 1301 O O . TRP A 1 166 ? 28.319 4.977 -1.192 1.00 86.62 166 TRP A O 1
ATOM 1311 N N . ILE A 1 167 ? 26.540 4.736 -2.559 1.00 89.00 167 ILE A N 1
ATOM 1312 C CA . ILE A 1 167 ? 26.880 3.439 -3.154 1.00 89.00 167 ILE A CA 1
ATOM 1313 C C . ILE A 1 167 ? 26.995 3.520 -4.682 1.00 89.00 167 ILE A C 1
ATOM 1315 O O . ILE A 1 167 ? 26.422 4.402 -5.323 1.00 89.00 167 ILE A O 1
ATOM 1319 N N . TRP A 1 168 ? 27.741 2.581 -5.274 1.00 89.50 168 TRP A N 1
ATOM 1320 C CA . TRP A 1 168 ? 27.772 2.373 -6.725 1.00 89.50 168 TRP A CA 1
ATOM 1321 C C . TRP A 1 168 ? 26.598 1.488 -7.142 1.00 89.50 168 TRP A C 1
ATOM 1323 O O . TRP A 1 168 ? 26.406 0.411 -6.575 1.00 89.50 168 TRP A O 1
ATOM 1333 N N . ASP A 1 169 ? 25.815 1.917 -8.131 1.00 84.81 169 ASP A N 1
ATOM 1334 C CA . ASP A 1 169 ? 24.514 1.305 -8.436 1.00 84.81 169 ASP A CA 1
ATOM 1335 C C . ASP A 1 169 ? 24.586 -0.103 -9.057 1.00 84.81 169 ASP A C 1
ATOM 1337 O O . ASP A 1 169 ? 23.613 -0.865 -9.017 1.00 84.81 169 ASP A O 1
ATOM 1341 N N . ASN A 1 170 ? 25.760 -0.453 -9.585 1.00 79.88 170 ASN A N 1
ATOM 1342 C CA . ASN A 1 170 ? 26.121 -1.774 -10.091 1.00 79.88 170 ASN A CA 1
ATOM 1343 C C . ASN A 1 170 ? 26.741 -2.692 -9.010 1.00 79.88 170 ASN A C 1
ATOM 1345 O O . ASN A 1 170 ? 27.074 -3.841 -9.294 1.00 79.88 170 ASN A O 1
ATOM 1349 N N . GLY A 1 171 ? 26.927 -2.201 -7.779 1.00 79.12 171 GLY A N 1
ATOM 1350 C CA . GLY A 1 171 ? 27.549 -2.945 -6.680 1.00 79.12 171 GLY A CA 1
ATOM 1351 C C . GLY A 1 171 ? 29.082 -3.048 -6.735 1.00 79.12 171 GLY A C 1
ATOM 1352 O O . GLY A 1 171 ? 29.654 -3.933 -6.091 1.00 79.12 171 GLY A O 1
ATOM 1353 N N . GLU A 1 172 ? 29.774 -2.190 -7.494 1.00 81.62 172 GLU A N 1
ATOM 1354 C CA . GLU A 1 172 ? 31.242 -2.148 -7.502 1.00 81.62 172 GLU A CA 1
ATOM 1355 C C . GLU A 1 172 ? 31.845 -1.657 -6.169 1.00 81.62 172 GLU A C 1
ATOM 1357 O O . GLU A 1 172 ? 31.373 -0.716 -5.532 1.00 81.62 172 GLU A O 1
ATOM 1362 N N . ILE A 1 173 ? 32.966 -2.265 -5.761 1.00 69.25 173 ILE A N 1
ATOM 1363 C CA . ILE A 1 173 ? 33.768 -1.814 -4.622 1.00 69.25 173 ILE A CA 1
ATOM 1364 C C . ILE A 1 173 ? 34.718 -0.684 -5.050 1.00 69.25 173 ILE A C 1
ATOM 1366 O O . ILE A 1 173 ? 35.871 -0.924 -5.417 1.00 69.25 173 ILE A O 1
ATOM 1370 N N . GLY A 1 174 ? 34.270 0.562 -4.898 1.00 65.62 174 GLY A N 1
ATOM 1371 C CA . GLY A 1 174 ? 35.116 1.755 -4.985 1.00 65.62 174 GLY A CA 1
ATOM 1372 C C . GLY A 1 174 ? 35.058 2.592 -3.706 1.00 65.62 174 GLY A C 1
ATOM 1373 O O . GLY A 1 174 ? 34.020 3.168 -3.404 1.00 65.62 174 GLY A O 1
ATOM 1374 N N . THR A 1 175 ? 36.175 2.726 -2.976 1.00 75.12 175 THR A N 1
ATOM 1375 C CA . THR A 1 175 ? 36.287 3.647 -1.816 1.00 75.12 175 THR A CA 1
ATOM 1376 C C . THR A 1 175 ? 36.809 5.037 -2.202 1.00 75.12 175 THR A C 1
ATOM 1378 O O . THR A 1 175 ? 37.249 5.798 -1.339 1.00 75.12 175 THR A O 1
ATOM 1381 N N . PHE A 1 176 ? 36.880 5.342 -3.498 1.00 87.75 176 PHE A N 1
ATOM 1382 C CA . PHE A 1 176 ? 37.300 6.646 -3.992 1.00 87.75 176 PHE A CA 1
ATOM 1383 C C . PHE A 1 176 ? 36.097 7.582 -4.067 1.00 87.75 176 PHE A C 1
ATOM 1385 O O . PHE A 1 176 ? 35.068 7.239 -4.637 1.00 87.75 176 PHE A O 1
ATOM 1392 N N . THR A 1 177 ? 36.256 8.789 -3.531 1.00 91.25 177 THR A N 1
ATOM 1393 C CA . THR A 1 177 ? 35.297 9.883 -3.701 1.00 91.25 177 THR A CA 1
ATOM 1394 C C . THR A 1 177 ? 36.049 11.172 -3.987 1.00 91.25 177 THR A C 1
ATOM 1396 O O . THR A 1 177 ? 37.065 11.431 -3.339 1.00 91.25 177 THR A O 1
ATOM 1399 N N . ASN A 1 178 ? 35.537 12.005 -4.895 1.00 94.31 178 ASN A N 1
ATOM 1400 C CA . ASN A 1 178 ? 36.158 13.284 -5.258 1.00 94.31 178 ASN A CA 1
ATOM 1401 C C . ASN A 1 178 ? 35.205 14.475 -5.064 1.00 94.31 178 ASN A C 1
ATOM 1403 O O . ASN A 1 178 ? 35.112 15.355 -5.917 1.00 94.31 178 ASN A O 1
ATOM 1407 N N . TRP A 1 179 ? 34.459 14.489 -3.958 1.00 95.06 179 TRP A N 1
ATOM 1408 C CA . TRP A 1 179 ? 33.504 15.551 -3.632 1.00 95.06 179 TRP A CA 1
ATOM 1409 C C . TRP A 1 179 ? 34.135 16.948 -3.593 1.00 95.06 179 TRP A C 1
ATOM 1411 O O . TRP A 1 179 ? 35.262 17.133 -3.123 1.00 95.06 179 TRP A O 1
ATOM 1421 N N . HIS A 1 180 ? 33.389 17.950 -4.062 1.00 93.12 180 HIS A N 1
ATOM 1422 C CA . HIS A 1 180 ? 33.780 19.349 -3.930 1.00 93.12 180 HIS A CA 1
ATOM 1423 C C . HIS A 1 180 ? 33.781 19.790 -2.459 1.00 93.12 180 HIS A C 1
ATOM 1425 O O . HIS A 1 180 ? 33.158 19.177 -1.592 1.00 93.12 180 HIS A O 1
ATOM 1431 N N . THR A 1 181 ? 34.470 20.892 -2.151 1.00 89.44 181 THR A N 1
ATOM 1432 C CA . THR A 1 181 ? 34.537 21.406 -0.775 1.00 89.44 181 THR A CA 1
ATOM 1433 C C . THR A 1 181 ? 33.157 21.870 -0.301 1.00 89.44 181 THR A C 1
ATOM 1435 O O . THR A 1 181 ? 32.706 22.957 -0.655 1.00 89.44 181 THR A O 1
ATOM 1438 N N . GLY A 1 182 ? 32.518 21.055 0.543 1.00 80.25 182 GLY A N 1
ATOM 1439 C CA . GLY A 1 182 ? 31.172 21.295 1.069 1.00 80.25 182 GLY A CA 1
ATOM 1440 C C . GLY A 1 182 ? 30.064 20.468 0.411 1.00 80.25 182 GLY A C 1
ATOM 1441 O O . GLY A 1 182 ? 28.902 20.768 0.674 1.00 80.25 182 GLY A O 1
ATOM 1442 N N . GLU A 1 183 ? 30.416 19.465 -0.400 1.00 85.38 183 GLU A N 1
ATOM 1443 C CA . GLU A 1 183 ? 29.523 18.418 -0.917 1.00 85.38 183 GLU A CA 1
ATOM 1444 C C . GLU A 1 183 ? 29.924 17.027 -0.351 1.00 85.38 183 GLU A C 1
ATOM 1446 O O . GLU A 1 183 ? 31.069 16.880 0.094 1.00 85.38 183 GLU A O 1
ATOM 1451 N N . PRO A 1 184 ? 29.031 16.012 -0.354 1.00 82.06 184 PRO A N 1
ATOM 1452 C CA . PRO A 1 184 ? 27.597 16.112 -0.650 1.00 82.06 184 PRO A CA 1
ATOM 1453 C C . PRO A 1 184 ? 26.897 17.003 0.385 1.00 82.06 184 PRO A C 1
ATOM 1455 O O . PRO A 1 184 ? 27.384 17.160 1.507 1.00 82.06 184 PRO A O 1
ATOM 1458 N N . SER A 1 185 ? 25.804 17.666 -0.001 1.00 70.56 185 SER A N 1
ATOM 1459 C CA . SER A 1 185 ? 25.143 18.629 0.880 1.00 70.56 185 SER A CA 1
ATOM 1460 C C . SER A 1 185 ? 23.632 18.450 0.991 1.00 70.56 185 SER A C 1
ATOM 1462 O O . SER A 1 185 ? 22.881 18.662 0.039 1.00 70.56 185 SER A O 1
ATOM 1464 N N . ASN A 1 186 ? 23.200 18.172 2.226 1.00 62.97 186 ASN A N 1
ATOM 1465 C CA . ASN A 1 186 ? 21.820 17.981 2.690 1.00 62.97 186 ASN A CA 1
ATOM 1466 C C . ASN A 1 186 ? 21.006 19.301 2.682 1.00 62.97 186 ASN A C 1
ATOM 1468 O O . ASN A 1 186 ? 20.371 19.671 3.667 1.00 62.97 186 ASN A O 1
ATOM 1472 N N . LYS A 1 187 ? 21.096 20.087 1.601 1.00 54.66 187 LYS A N 1
ATOM 1473 C CA . LYS A 1 187 ? 20.375 21.362 1.404 1.00 54.66 187 LYS A CA 1
ATOM 1474 C C . LYS A 1 187 ? 19.083 21.192 0.594 1.00 54.66 187 LYS A C 1
ATOM 1476 O O . LYS A 1 187 ? 18.325 22.149 0.470 1.00 54.66 187 LYS A O 1
ATOM 1481 N N . ASN A 1 188 ? 18.895 20.016 0.002 1.00 60.56 188 ASN A N 1
ATOM 1482 C CA . ASN A 1 188 ? 17.754 19.593 -0.799 1.00 60.56 188 ASN A CA 1
ATOM 1483 C C . ASN A 1 188 ? 17.640 18.067 -0.645 1.00 60.56 188 ASN A C 1
ATOM 1485 O O . ASN A 1 188 ? 18.666 17.397 -0.744 1.00 60.56 188 ASN A O 1
ATOM 1489 N N . SER A 1 189 ? 16.437 17.545 -0.413 1.00 62.47 189 SER A N 1
ATOM 1490 C CA . SER A 1 189 ? 16.134 16.119 -0.154 1.00 62.47 189 SER A CA 1
ATOM 1491 C C . SER A 1 189 ? 16.111 15.230 -1.404 1.00 62.47 189 SER A C 1
ATOM 1493 O O . SER A 1 189 ? 15.696 14.078 -1.332 1.00 62.47 189 SER A O 1
ATOM 1495 N N . ASN A 1 190 ? 16.477 15.805 -2.550 1.00 68.69 190 ASN A N 1
ATOM 1496 C CA . ASN A 1 190 ? 16.428 15.168 -3.861 1.00 68.69 190 ASN A CA 1
ATOM 1497 C C . ASN A 1 190 ? 17.808 15.185 -4.543 1.00 68.69 190 ASN A C 1
ATOM 1499 O O . ASN A 1 190 ? 17.908 14.988 -5.749 1.00 68.69 190 ASN A O 1
ATOM 1503 N N . ASN A 1 191 ? 18.884 15.529 -3.828 1.00 83.00 191 ASN A N 1
ATOM 1504 C CA . ASN A 1 191 ? 20.223 15.706 -4.405 1.00 83.00 191 ASN A CA 1
ATOM 1505 C C . ASN A 1 191 ? 20.975 14.373 -4.619 1.00 83.00 191 ASN A C 1
ATOM 1507 O O . ASN A 1 191 ? 22.204 14.332 -4.595 1.00 83.00 191 ASN A O 1
ATOM 1511 N N . ASP A 1 192 ? 20.244 13.299 -4.878 1.00 87.94 192 ASP A N 1
ATOM 1512 C CA . ASP A 1 192 ? 20.609 11.940 -4.458 1.00 87.94 192 ASP A CA 1
ATOM 1513 C C . ASP A 1 192 ? 21.554 11.221 -5.446 1.00 87.94 192 ASP A C 1
ATOM 1515 O O . ASP A 1 192 ? 21.772 10.010 -5.382 1.00 87.94 192 ASP A O 1
ATOM 1519 N N . TYR A 1 193 ? 22.093 11.965 -6.419 1.00 91.44 193 TYR A N 1
ATOM 1520 C CA . TYR A 1 193 ? 22.877 11.454 -7.541 1.00 91.44 193 TYR A CA 1
ATOM 1521 C C . TYR A 1 193 ? 24.153 12.272 -7.753 1.00 91.44 193 TYR A C 1
ATOM 1523 O O . TYR A 1 193 ? 24.154 13.508 -7.721 1.00 91.44 193 TYR A O 1
ATOM 1531 N N . ALA A 1 194 ? 25.267 11.585 -8.003 1.00 94.06 194 ALA A N 1
ATOM 1532 C CA . ALA A 1 194 ? 26.557 12.231 -8.188 1.00 94.06 194 ALA A CA 1
ATOM 1533 C C . ALA A 1 194 ? 26.725 12.744 -9.622 1.00 94.06 194 ALA A C 1
ATOM 1535 O O . ALA A 1 194 ? 26.401 12.067 -10.602 1.00 94.06 194 ALA A O 1
ATOM 1536 N N . ARG A 1 195 ? 27.299 13.943 -9.744 1.00 94.12 195 ARG A N 1
ATOM 1537 C CA . ARG A 1 195 ? 27.620 14.564 -11.035 1.00 94.12 195 ARG A CA 1
ATOM 1538 C C . ARG A 1 195 ? 28.925 15.348 -11.013 1.00 94.12 195 ARG A C 1
ATOM 1540 O O . ARG A 1 195 ? 29.273 15.993 -10.020 1.00 94.12 195 ARG A O 1
ATOM 1547 N N . TYR A 1 196 ? 29.578 15.411 -12.169 1.00 95.94 196 TYR A N 1
ATOM 1548 C CA . TYR A 1 196 ? 30.471 16.522 -12.494 1.00 95.94 196 TYR A CA 1
ATOM 1549 C C . TYR A 1 196 ? 29.627 17.761 -12.803 1.00 95.94 196 TYR A C 1
ATOM 1551 O O . TYR A 1 196 ? 28.722 17.698 -13.636 1.00 95.94 196 TYR A O 1
ATOM 1559 N N . TYR A 1 197 ? 29.947 18.895 -12.182 1.00 92.25 197 TYR A N 1
ATOM 1560 C CA . TYR A 1 197 ? 29.232 20.158 -12.383 1.00 92.25 197 TYR A CA 1
ATOM 1561 C C . TYR A 1 197 ? 30.114 21.167 -13.126 1.00 92.25 197 TYR A C 1
ATOM 1563 O O . TYR A 1 197 ? 31.300 21.295 -12.822 1.00 92.25 197 TYR A O 1
ATOM 1571 N N . ASP A 1 198 ? 29.581 21.874 -14.126 1.00 89.69 198 ASP A N 1
ATOM 1572 C CA . ASP A 1 198 ? 30.385 22.695 -15.045 1.00 89.69 198 ASP A CA 1
ATOM 1573 C C . ASP A 1 198 ? 31.195 23.794 -14.340 1.00 89.69 198 ASP A C 1
ATOM 1575 O O . ASP A 1 198 ? 32.359 24.025 -14.694 1.00 89.69 198 ASP A O 1
ATOM 1579 N N . LYS A 1 199 ? 30.583 24.391 -13.307 1.00 89.31 199 LYS A N 1
ATOM 1580 C CA . LYS A 1 199 ? 31.123 25.430 -12.416 1.00 89.31 199 LYS A CA 1
ATOM 1581 C C . LYS A 1 199 ? 32.305 24.948 -11.569 1.00 89.31 199 LYS A C 1
ATOM 1583 O O . LYS A 1 199 ? 33.062 25.788 -11.081 1.00 89.31 199 LYS A O 1
ATOM 1588 N N . TYR A 1 200 ? 32.507 23.637 -11.422 1.00 91.31 200 TYR A N 1
ATOM 1589 C CA . TYR A 1 200 ? 33.673 23.055 -10.756 1.00 91.31 200 TYR A CA 1
ATOM 1590 C C . TYR A 1 200 ? 34.729 22.687 -11.807 1.00 91.31 200 TYR A C 1
ATOM 1592 O O . TYR A 1 200 ? 34.570 21.778 -12.622 1.00 91.31 200 TYR A O 1
ATOM 1600 N N . SER A 1 201 ? 35.811 23.468 -11.836 1.00 89.06 201 SER A N 1
ATOM 1601 C CA . SER A 1 201 ? 36.848 23.403 -12.876 1.00 89.06 201 SER A CA 1
ATOM 1602 C C . SER A 1 201 ? 38.054 22.522 -12.517 1.00 89.06 201 SER A C 1
ATOM 1604 O O . SER A 1 201 ? 38.960 22.356 -13.338 1.00 89.06 201 SER A O 1
ATOM 1606 N N . ASP A 1 202 ? 38.040 21.912 -11.334 1.00 89.44 202 ASP A N 1
ATOM 1607 C CA . ASP A 1 202 ? 39.063 21.013 -10.785 1.00 89.44 202 ASP A CA 1
ATOM 1608 C C . ASP A 1 202 ? 38.743 19.513 -10.958 1.00 89.44 202 ASP A C 1
ATOM 1610 O O . ASP A 1 202 ? 39.590 18.673 -10.660 1.00 89.44 202 ASP A O 1
ATOM 1614 N N . GLY A 1 203 ? 37.552 19.175 -11.465 1.00 89.00 203 GLY A N 1
ATOM 1615 C CA . GLY A 1 203 ? 37.100 17.793 -11.645 1.00 89.00 203 GLY A CA 1
ATOM 1616 C C . GLY A 1 203 ? 36.505 17.147 -10.396 1.00 89.00 203 GLY A C 1
ATOM 1617 O O . GLY A 1 203 ? 36.408 15.923 -10.350 1.00 89.00 203 GLY A O 1
ATOM 1618 N N . THR A 1 204 ? 36.123 17.945 -9.396 1.00 95.19 204 THR A N 1
ATOM 1619 C CA . THR A 1 204 ? 35.379 17.475 -8.218 1.00 95.19 204 THR A CA 1
ATOM 1620 C C . THR A 1 204 ? 33.870 17.359 -8.469 1.00 95.19 204 THR A C 1
ATOM 1622 O O . THR A 1 204 ? 33.322 17.950 -9.405 1.00 95.19 204 THR A O 1
ATOM 1625 N N . TRP A 1 205 ? 33.201 16.549 -7.648 1.00 96.06 205 TRP A N 1
ATOM 1626 C CA . TRP A 1 205 ? 31.796 16.161 -7.799 1.00 96.06 205 TRP A CA 1
ATOM 1627 C C . TRP A 1 205 ? 30.851 17.009 -6.938 1.00 96.06 205 TRP A C 1
ATOM 1629 O O . TRP A 1 205 ? 31.246 17.550 -5.904 1.00 96.06 205 TRP A O 1
ATOM 1639 N N . SER A 1 206 ? 29.575 17.047 -7.316 1.00 92.12 206 SER A N 1
ATOM 1640 C CA . SER A 1 206 ? 28.475 17.541 -6.474 1.00 92.12 206 SER A CA 1
ATOM 1641 C C . SER A 1 206 ? 27.354 16.516 -6.389 1.00 92.12 206 SER A C 1
ATOM 1643 O O . SER A 1 206 ? 27.120 15.801 -7.365 1.00 92.12 206 SER A O 1
ATOM 1645 N N . ALA A 1 207 ? 26.643 16.520 -5.265 1.00 89.50 207 ALA A N 1
ATOM 1646 C CA . ALA A 1 207 ? 25.314 15.937 -5.152 1.00 89.50 207 ALA A CA 1
ATOM 1647 C C . ALA A 1 207 ? 24.318 16.756 -6.008 1.00 89.50 207 ALA A C 1
ATOM 1649 O O . ALA A 1 207 ? 24.517 17.963 -6.239 1.00 89.50 207 ALA A O 1
ATOM 1650 N N . GLY A 1 208 ? 23.267 16.130 -6.533 1.00 86.12 208 GLY A N 1
ATOM 1651 C CA . GLY A 1 208 ? 22.343 16.803 -7.437 1.00 86.12 208 GLY A CA 1
ATOM 1652 C C . GLY A 1 208 ? 21.106 16.022 -7.852 1.00 86.12 208 GLY A C 1
ATOM 1653 O O . GLY A 1 208 ? 21.186 14.858 -8.217 1.00 86.12 208 GLY A O 1
ATOM 1654 N N . ASP A 1 209 ? 19.986 16.737 -7.882 1.00 84.50 209 ASP A N 1
ATOM 1655 C CA . ASP A 1 209 ? 18.709 16.272 -8.426 1.00 84.50 209 ASP A CA 1
ATOM 1656 C C . ASP A 1 209 ? 18.799 15.986 -9.935 1.00 84.50 209 ASP A C 1
ATOM 1658 O O . ASP A 1 209 ? 19.502 16.690 -10.668 1.00 84.50 209 ASP A O 1
ATOM 1662 N N . PHE A 1 210 ? 18.088 14.953 -10.380 1.00 76.19 210 PHE A N 1
ATOM 1663 C CA . PHE A 1 210 ? 17.947 14.493 -11.763 1.00 76.19 210 PHE A CA 1
ATOM 1664 C C . PHE A 1 210 ? 16.438 14.407 -12.062 1.00 76.19 210 PHE A C 1
ATOM 1666 O O . PHE A 1 210 ? 15.889 13.324 -12.261 1.00 76.19 210 PHE A O 1
ATOM 1673 N N . GLY A 1 211 ? 15.765 15.563 -12.030 1.00 61.16 211 GLY A N 1
ATOM 1674 C CA . GLY A 1 211 ? 14.312 15.662 -12.173 1.00 61.16 211 GLY A CA 1
ATOM 1675 C C . GLY A 1 211 ? 13.786 17.076 -12.470 1.00 61.16 211 GLY A C 1
ATOM 1676 O O . GLY A 1 211 ? 14.459 18.079 -12.229 1.00 61.16 211 GLY A O 1
ATOM 1677 N N . GLU A 1 212 ? 12.579 17.104 -13.046 1.00 49.38 212 GLU A N 1
ATOM 1678 C CA . GLU A 1 212 ? 11.619 18.185 -13.385 1.00 49.38 212 GLU A CA 1
ATOM 1679 C C . GLU A 1 212 ? 12.073 19.608 -13.793 1.00 49.38 212 GLU A C 1
ATOM 1681 O O . GLU A 1 212 ? 11.459 20.189 -14.689 1.00 49.38 212 GLU A O 1
ATOM 1686 N N . GLN A 1 213 ? 13.120 20.214 -13.223 1.00 46.16 213 GLN A N 1
ATOM 1687 C CA . GLN A 1 213 ? 13.616 21.534 -13.670 1.00 46.16 213 GLN A CA 1
ATOM 1688 C C . GLN A 1 213 ? 14.667 21.447 -14.792 1.00 46.16 213 GLN A C 1
ATOM 1690 O O . GLN A 1 213 ? 15.214 22.464 -15.227 1.00 46.16 213 GLN A O 1
ATOM 1695 N N . THR A 1 214 ? 14.921 20.243 -15.308 1.00 51.44 214 THR A N 1
ATOM 1696 C CA . THR A 1 214 ? 15.943 19.954 -16.326 1.00 51.44 214 THR A CA 1
ATOM 1697 C C . THR A 1 214 ? 15.567 20.358 -17.753 1.00 51.44 214 THR A C 1
ATOM 1699 O O . THR A 1 214 ? 16.452 20.460 -18.598 1.00 51.44 214 THR A O 1
ATOM 1702 N N . GLY A 1 215 ? 14.303 20.703 -18.036 1.00 42.91 215 GLY A N 1
ATOM 1703 C CA . GLY A 1 215 ? 13.804 21.062 -19.379 1.00 42.91 215 GLY A CA 1
ATOM 1704 C C . GLY A 1 215 ? 14.417 22.311 -20.050 1.00 42.91 215 GLY A C 1
ATOM 1705 O O . GLY A 1 215 ? 13.909 22.765 -21.072 1.00 42.91 215 GLY A O 1
ATOM 1706 N N . ASN A 1 216 ? 15.471 22.903 -19.474 1.00 47.84 216 ASN A N 1
ATOM 1707 C CA . ASN A 1 216 ? 16.349 23.904 -20.098 1.00 47.84 216 ASN A CA 1
ATOM 1708 C C . ASN A 1 216 ? 17.847 23.746 -19.715 1.00 47.84 216 ASN A C 1
ATOM 1710 O O . ASN A 1 216 ? 18.657 24.580 -20.126 1.00 47.84 216 ASN A O 1
ATOM 1714 N N . SER A 1 217 ? 18.241 22.735 -18.926 1.00 60.09 217 SER A N 1
ATOM 1715 C CA . SER A 1 217 ? 19.635 22.529 -18.495 1.00 60.09 217 SER A CA 1
ATOM 1716 C C . SER A 1 217 ? 20.356 21.522 -19.388 1.00 60.09 217 SER A C 1
ATOM 1718 O O . SER A 1 217 ? 19.760 20.578 -19.898 1.00 60.09 217 SER A O 1
ATOM 1720 N N . LYS A 1 218 ? 21.675 21.674 -19.550 1.00 73.94 218 LYS A N 1
ATOM 1721 C CA . LYS A 1 218 ? 22.500 20.691 -20.277 1.00 73.94 218 LYS A CA 1
ATOM 1722 C C . LYS A 1 218 ? 22.880 19.528 -19.355 1.00 73.94 218 LYS A C 1
ATOM 1724 O O . LYS A 1 218 ? 24.053 19.353 -19.018 1.00 73.94 218 LYS A O 1
ATOM 1729 N N . SER A 1 219 ? 21.875 18.807 -18.874 1.00 86.12 219 SER A N 1
ATOM 1730 C CA . SER A 1 219 ? 22.064 17.585 -18.092 1.00 86.12 219 SER A CA 1
ATOM 1731 C C . SER A 1 219 ? 22.406 16.434 -19.035 1.00 86.12 219 SER A C 1
ATOM 1733 O O . SER A 1 219 ? 21.785 16.293 -20.080 1.00 86.12 219 SER A O 1
ATOM 1735 N N . VAL A 1 220 ? 23.421 15.646 -18.697 1.00 91.88 220 VAL A N 1
ATOM 1736 C CA . VAL A 1 220 ? 23.894 14.497 -19.483 1.00 91.88 220 VAL A CA 1
ATOM 1737 C C . VAL A 1 220 ? 24.237 13.349 -18.533 1.00 91.88 220 VAL A C 1
ATOM 1739 O O . VAL A 1 220 ? 24.510 13.593 -17.356 1.00 91.88 220 VAL A O 1
ATOM 1742 N N . PHE A 1 221 ? 24.286 12.112 -19.019 1.00 94.94 221 PHE A N 1
ATOM 1743 C CA . PHE A 1 221 ? 24.725 10.962 -18.220 1.00 94.94 221 PHE A CA 1
ATOM 1744 C C . PHE A 1 221 ? 25.829 10.166 -18.918 1.00 94.94 221 PHE A C 1
ATOM 1746 O O . PHE A 1 221 ? 25.950 10.184 -20.145 1.00 94.94 221 PHE A O 1
ATOM 1753 N N . ILE A 1 222 ? 26.673 9.515 -18.118 1.00 97.38 222 ILE A N 1
ATOM 1754 C CA . ILE A 1 222 ? 27.867 8.797 -18.573 1.00 97.38 222 ILE A CA 1
ATOM 1755 C C . ILE A 1 222 ? 27.612 7.293 -18.455 1.00 97.38 222 ILE A C 1
ATOM 1757 O O . ILE A 1 222 ? 27.415 6.796 -17.348 1.00 97.38 222 ILE A O 1
ATOM 1761 N N . CYS A 1 223 ? 27.658 6.573 -19.574 1.00 96.88 223 CYS A N 1
ATOM 1762 C CA . CYS A 1 223 ? 27.660 5.112 -19.588 1.00 96.88 223 CYS A CA 1
ATOM 1763 C C . CYS A 1 223 ? 29.085 4.566 -19.711 1.00 96.88 223 CYS A C 1
ATOM 1765 O O . CYS A 1 223 ? 29.950 5.184 -20.343 1.00 96.88 223 CYS A O 1
ATOM 1767 N N . GLU A 1 224 ? 29.297 3.379 -19.156 1.00 96.75 224 GLU A N 1
ATOM 1768 C CA . GLU A 1 224 ? 30.557 2.647 -19.162 1.00 96.75 224 GLU A CA 1
ATOM 1769 C C . GLU A 1 224 ? 30.359 1.183 -19.583 1.00 96.75 224 GLU A C 1
ATOM 1771 O O . GLU A 1 224 ? 29.334 0.569 -19.291 1.00 96.75 224 GLU A O 1
ATOM 1776 N N . TRP A 1 225 ? 31.365 0.612 -20.247 1.00 96.00 225 TRP A N 1
ATOM 1777 C CA . TRP A 1 225 ? 31.448 -0.805 -20.590 1.00 96.00 225 TRP A CA 1
ATOM 1778 C C . TRP A 1 225 ? 32.817 -1.345 -20.167 1.00 96.00 225 TRP A C 1
ATOM 1780 O O . TRP A 1 225 ? 33.836 -0.961 -20.742 1.00 96.00 225 TRP A O 1
ATOM 1790 N N . GLY A 1 226 ? 32.856 -2.263 -19.203 1.00 90.12 226 GLY A N 1
ATOM 1791 C CA . GLY A 1 226 ? 34.103 -2.787 -18.642 1.00 90.12 226 GLY A CA 1
ATOM 1792 C C . GLY A 1 226 ? 33.903 -4.035 -17.781 1.00 90.12 226 GLY A C 1
ATOM 1793 O O . GLY A 1 226 ? 32.841 -4.659 -17.810 1.00 90.12 226 GLY A O 1
ATOM 1794 N N . LYS A 1 227 ? 34.935 -4.421 -17.017 1.00 85.06 227 LYS A N 1
ATOM 1795 C CA . LYS A 1 227 ? 34.865 -5.520 -16.034 1.00 85.06 227 LYS A CA 1
ATOM 1796 C C . LYS A 1 227 ? 35.145 -4.998 -14.628 1.00 85.06 227 LYS A C 1
ATOM 1798 O O . LYS A 1 227 ? 36.253 -5.141 -14.107 1.00 85.06 227 LYS A O 1
ATOM 1803 N N . TYR A 1 228 ? 34.099 -4.431 -14.039 1.00 79.44 228 TYR A N 1
ATOM 1804 C CA . TYR A 1 228 ? 34.068 -3.936 -12.669 1.00 79.44 228 TYR A CA 1
ATOM 1805 C C . TYR A 1 228 ? 34.253 -5.039 -11.608 1.00 79.44 228 TYR A C 1
ATOM 1807 O O . TYR A 1 228 ? 34.168 -6.240 -11.893 1.00 79.44 228 TYR A O 1
ATOM 1815 N N . ARG A 1 229 ? 34.552 -4.637 -10.367 1.00 71.06 229 ARG A N 1
ATOM 1816 C CA . ARG A 1 229 ? 34.821 -5.529 -9.225 1.00 71.06 229 ARG A CA 1
ATOM 1817 C C . ARG A 1 229 ? 33.760 -5.425 -8.135 1.00 71.06 229 ARG A C 1
ATOM 1819 O O . ARG A 1 229 ? 33.867 -4.613 -7.218 1.00 71.06 229 ARG A O 1
ATOM 1826 N N . THR A 1 230 ? 32.795 -6.332 -8.173 1.00 55.69 230 THR A N 1
ATOM 1827 C CA . THR A 1 230 ? 31.874 -6.571 -7.057 1.00 55.69 230 THR A CA 1
ATOM 1828 C C . THR A 1 230 ? 32.551 -7.301 -5.889 1.00 55.69 230 THR A C 1
ATOM 1830 O O . THR A 1 230 ? 33.645 -7.870 -6.004 1.00 55.69 230 THR A O 1
ATOM 1833 N N . THR A 1 231 ? 31.870 -7.335 -4.744 1.00 40.28 231 THR A N 1
ATOM 1834 C CA . THR A 1 231 ? 32.150 -8.264 -3.639 1.00 40.28 231 THR A CA 1
ATOM 1835 C C . THR A 1 231 ? 32.127 -9.712 -4.140 1.00 40.28 231 THR A C 1
ATOM 1837 O O . THR A 1 231 ? 31.228 -10.070 -4.903 1.00 40.28 231 THR A O 1
ATOM 1840 N N . PRO A 1 232 ? 33.069 -10.582 -3.720 1.00 32.56 232 PRO A N 1
ATOM 1841 C CA . PRO A 1 232 ? 33.069 -11.975 -4.144 1.00 32.56 232 PRO A CA 1
ATOM 1842 C C . PRO A 1 232 ? 31.929 -12.752 -3.473 1.00 32.56 232 PRO A C 1
ATOM 1844 O O . PRO A 1 232 ? 32.102 -13.337 -2.401 1.00 32.56 232 PRO A O 1
ATOM 1847 N N . SER A 1 233 ? 30.781 -12.813 -4.151 1.00 32.19 233 SER A N 1
ATOM 1848 C CA . SER A 1 233 ? 29.873 -13.952 -4.031 1.00 32.19 233 SER A CA 1
ATOM 1849 C C . SER A 1 233 ? 30.630 -15.244 -4.375 1.00 32.19 233 SER A C 1
ATOM 1851 O O . SER A 1 233 ? 31.660 -15.239 -5.064 1.00 32.19 233 SER A O 1
ATOM 1853 N N . THR A 1 234 ? 30.178 -16.379 -3.839 1.00 27.17 234 THR A N 1
ATOM 1854 C CA . THR A 1 234 ? 30.873 -17.653 -4.083 1.00 27.17 234 THR A CA 1
ATOM 1855 C C . THR A 1 234 ? 30.733 -18.024 -5.567 1.00 27.17 234 THR A C 1
ATOM 1857 O O . THR A 1 234 ? 29.615 -17.981 -6.073 1.00 27.17 234 THR A O 1
ATOM 1860 N N . PRO A 1 235 ? 31.817 -18.386 -6.290 1.00 29.58 235 PRO A N 1
ATOM 1861 C CA . PRO A 1 235 ? 31.765 -18.491 -7.747 1.00 29.58 235 PRO A CA 1
ATOM 1862 C C . PRO A 1 235 ? 30.685 -19.446 -8.261 1.00 29.58 235 PRO A C 1
ATOM 1864 O O . PRO A 1 235 ? 30.605 -20.595 -7.815 1.00 29.58 235 PRO A O 1
ATOM 1867 N N . ALA A 1 236 ? 29.914 -18.968 -9.243 1.00 32.03 236 ALA A N 1
ATOM 1868 C CA . ALA A 1 236 ? 28.820 -19.696 -9.872 1.00 32.03 236 ALA A CA 1
ATOM 1869 C C . ALA A 1 236 ? 29.244 -21.115 -10.279 1.00 32.03 236 ALA A C 1
ATOM 1871 O O . ALA A 1 236 ? 30.176 -21.326 -11.065 1.00 32.03 236 ALA A O 1
ATOM 1872 N N . LYS A 1 237 ? 28.548 -22.111 -9.730 1.00 31.47 237 LYS A N 1
ATOM 1873 C CA . LYS A 1 237 ? 28.827 -23.515 -10.016 1.00 31.47 237 LYS A CA 1
ATOM 1874 C C . LYS A 1 237 ? 28.147 -23.901 -11.323 1.00 31.47 237 LYS A C 1
ATOM 1876 O O . LYS A 1 237 ? 26.926 -23.993 -11.386 1.00 31.47 237 LYS A O 1
ATOM 1881 N N . SER A 1 238 ? 28.952 -24.133 -12.358 1.00 26.78 238 SER A N 1
ATOM 1882 C CA . SER A 1 238 ? 28.468 -24.628 -13.649 1.00 26.78 238 SER A CA 1
ATOM 1883 C C . SER A 1 238 ? 27.589 -25.873 -13.481 1.00 26.78 238 SER A C 1
ATOM 1885 O O . SER A 1 238 ? 27.900 -26.748 -12.669 1.00 26.78 238 SER A O 1
ATOM 1887 N N . SER A 1 239 ? 26.514 -25.914 -14.275 1.00 41.66 239 SER A N 1
ATOM 1888 C CA . SER A 1 239 ? 25.539 -26.996 -14.438 1.00 41.66 239 SER A CA 1
ATOM 1889 C C . SER A 1 239 ? 26.012 -28.369 -13.939 1.00 41.66 239 SER A C 1
ATOM 1891 O O . SER A 1 239 ? 26.853 -29.036 -14.542 1.00 41.66 239 SER A O 1
ATOM 1893 N N . THR A 1 240 ? 25.441 -28.822 -12.825 1.00 25.59 240 THR A N 1
ATOM 1894 C CA . THR A 1 240 ? 25.420 -30.236 -12.441 1.00 25.59 240 THR A CA 1
ATOM 1895 C C . THR A 1 240 ? 24.166 -30.473 -11.614 1.00 25.59 240 THR A C 1
ATOM 1897 O O . THR A 1 240 ? 24.002 -29.855 -10.564 1.00 25.59 240 THR A O 1
ATOM 1900 N N . GLU A 1 241 ? 23.293 -31.370 -12.069 1.00 41.62 241 GLU A N 1
ATOM 1901 C CA . GLU A 1 241 ? 22.095 -31.770 -11.327 1.00 41.62 241 GLU A CA 1
ATOM 1902 C C . GLU A 1 241 ? 22.488 -32.337 -9.951 1.00 41.62 241 GLU A C 1
ATOM 1904 O O . GLU A 1 241 ? 23.123 -33.389 -9.846 1.00 41.62 241 GLU A O 1
ATOM 1909 N N . ILE A 1 242 ? 22.098 -31.645 -8.881 1.00 31.75 242 ILE A N 1
ATOM 1910 C CA . ILE A 1 242 ? 22.147 -32.153 -7.507 1.00 31.75 242 ILE A CA 1
ATOM 1911 C C . ILE A 1 242 ? 20.705 -32.092 -6.988 1.00 31.75 242 ILE A C 1
ATOM 1913 O O . ILE A 1 242 ? 20.083 -31.037 -7.075 1.00 31.75 242 ILE A O 1
ATOM 1917 N N . PRO A 1 243 ? 20.126 -33.216 -6.526 1.00 32.97 243 PRO A N 1
ATOM 1918 C CA . PRO A 1 243 ? 18.681 -33.328 -6.369 1.00 32.97 243 PRO A CA 1
ATOM 1919 C C . PRO A 1 243 ? 18.151 -32.458 -5.232 1.00 32.97 243 PRO A C 1
ATOM 1921 O O . PRO A 1 243 ? 18.769 -32.381 -4.166 1.00 32.97 243 PRO A O 1
ATOM 1924 N N . ALA A 1 244 ? 16.968 -31.882 -5.459 1.00 36.69 244 ALA A N 1
ATOM 1925 C CA . ALA A 1 244 ? 16.260 -31.020 -4.523 1.00 36.69 244 ALA A CA 1
ATOM 1926 C C . ALA A 1 244 ? 16.200 -31.627 -3.111 1.00 36.69 244 ALA A C 1
ATOM 1928 O O . ALA A 1 244 ? 15.491 -32.601 -2.840 1.00 36.69 244 ALA A O 1
ATOM 1929 N N . LYS A 1 245 ? 16.944 -31.009 -2.194 1.00 37.16 245 LYS A N 1
ATOM 1930 C CA . LYS A 1 245 ? 16.665 -31.075 -0.765 1.00 37.16 245 LYS A CA 1
ATOM 1931 C C . LYS A 1 245 ? 15.851 -29.838 -0.434 1.00 37.16 245 LYS A C 1
ATOM 1933 O O . LYS A 1 245 ? 16.424 -28.771 -0.262 1.00 37.16 245 LYS A O 1
ATOM 1938 N N . THR A 1 246 ? 14.539 -30.018 -0.339 1.00 44.03 246 THR A N 1
ATOM 1939 C CA . THR A 1 246 ? 13.610 -29.008 0.173 1.00 44.03 246 THR A CA 1
ATOM 1940 C C . THR A 1 246 ? 14.136 -28.460 1.499 1.00 44.03 246 THR A C 1
ATOM 1942 O O . THR A 1 246 ? 14.184 -29.194 2.495 1.00 44.03 246 THR A O 1
ATOM 1945 N N . VAL A 1 247 ? 14.558 -27.197 1.505 1.00 55.88 247 VAL A N 1
ATOM 1946 C CA . VAL A 1 247 ? 14.745 -26.443 2.743 1.00 55.88 247 VAL A CA 1
ATOM 1947 C C . VAL A 1 247 ? 13.341 -26.145 3.255 1.00 55.88 247 VAL A C 1
ATOM 1949 O O . VAL A 1 247 ? 12.500 -25.651 2.510 1.00 55.88 247 VAL A O 1
ATOM 1952 N N . ASP A 1 248 ? 13.040 -26.526 4.495 1.00 68.06 248 ASP A N 1
ATOM 1953 C CA . ASP A 1 248 ? 11.717 -26.273 5.065 1.00 68.06 248 ASP A CA 1
ATOM 1954 C C . ASP A 1 248 ? 11.663 -24.848 5.629 1.00 68.06 248 ASP A C 1
ATOM 1956 O O . ASP A 1 248 ? 11.674 -24.633 6.840 1.00 68.06 248 ASP A O 1
ATOM 1960 N N . ASP A 1 249 ? 11.610 -23.867 4.721 1.00 81.38 249 ASP A N 1
ATOM 1961 C CA . ASP A 1 249 ? 11.526 -22.427 5.018 1.00 81.38 249 ASP A CA 1
ATOM 1962 C C . ASP A 1 249 ? 10.268 -22.043 5.841 1.00 81.38 249 ASP A C 1
ATOM 1964 O O . ASP A 1 249 ? 10.096 -20.896 6.249 1.00 81.38 249 ASP A O 1
ATOM 1968 N N . THR A 1 250 ? 9.390 -23.007 6.149 1.00 81.81 250 THR A N 1
ATOM 1969 C CA . THR A 1 250 ? 8.205 -22.842 7.005 1.00 81.81 250 THR A CA 1
ATOM 1970 C C . THR A 1 250 ? 8.540 -22.263 8.388 1.00 81.81 250 THR A C 1
ATOM 1972 O O . THR A 1 250 ? 7.736 -21.505 8.924 1.00 81.81 250 THR A O 1
ATOM 1975 N N . GLU A 1 251 ? 9.704 -22.561 8.983 1.00 82.88 251 GLU A N 1
ATOM 1976 C CA . GLU A 1 251 ? 10.104 -21.952 10.270 1.00 82.88 251 GLU A CA 1
ATOM 1977 C C . GLU A 1 251 ? 10.452 -20.457 10.128 1.00 82.88 251 GLU A C 1
ATOM 1979 O O . GLU A 1 251 ? 10.100 -19.663 11.003 1.00 82.88 251 GLU A O 1
ATOM 1984 N N . ILE A 1 252 ? 11.044 -20.052 8.997 1.00 87.94 252 ILE A N 1
ATOM 1985 C CA . ILE A 1 252 ? 11.351 -18.645 8.691 1.00 87.94 252 ILE A CA 1
ATOM 1986 C C . ILE A 1 252 ? 10.047 -17.872 8.480 1.00 87.94 252 ILE A C 1
ATOM 1988 O O . ILE A 1 252 ? 9.817 -16.872 9.159 1.00 87.94 252 ILE A O 1
ATOM 1992 N N . TRP A 1 253 ? 9.141 -18.378 7.637 1.00 91.31 253 TRP A N 1
ATOM 1993 C CA . TRP A 1 253 ? 7.856 -17.719 7.381 1.00 91.31 253 TRP A CA 1
ATOM 1994 C C . TRP A 1 253 ? 6.949 -17.646 8.613 1.00 91.31 253 TRP A C 1
ATOM 1996 O O . TRP A 1 253 ? 6.334 -16.609 8.857 1.00 91.31 253 TRP A O 1
ATOM 2006 N N . ASN A 1 254 ? 6.912 -18.695 9.442 1.00 85.44 254 ASN A N 1
ATOM 2007 C CA . ASN A 1 254 ? 6.204 -18.645 10.724 1.00 85.44 254 ASN A CA 1
ATOM 2008 C C . ASN A 1 254 ? 6.793 -17.586 11.670 1.00 85.44 254 ASN A C 1
ATOM 2010 O O . ASN A 1 254 ? 6.041 -16.952 12.405 1.00 85.44 254 ASN A O 1
ATOM 2014 N N . THR A 1 255 ? 8.116 -17.393 11.665 1.00 85.12 255 THR A N 1
ATOM 2015 C CA . THR A 1 255 ? 8.784 -16.386 12.505 1.00 85.12 255 THR A CA 1
ATOM 2016 C C . THR A 1 255 ? 8.486 -14.976 12.000 1.00 85.12 255 THR A C 1
ATOM 2018 O O . THR A 1 255 ? 7.980 -14.164 12.768 1.00 85.12 255 THR A O 1
ATOM 2021 N N . PHE A 1 256 ? 8.687 -14.720 10.703 1.00 87.88 256 PHE A N 1
ATOM 2022 C CA . PHE A 1 256 ? 8.399 -13.440 10.045 1.00 87.88 256 PHE A CA 1
ATOM 2023 C C . PHE A 1 256 ? 6.953 -12.973 10.285 1.00 87.88 256 PHE A C 1
ATOM 2025 O O . PHE A 1 256 ? 6.726 -11.834 10.695 1.00 87.88 256 PHE A O 1
ATOM 2032 N N . LEU A 1 257 ? 5.978 -13.877 10.112 1.00 86.38 257 LEU A N 1
ATOM 2033 C CA . LEU A 1 257 ? 4.561 -13.591 10.352 1.00 86.38 257 LEU A CA 1
ATOM 2034 C C . LEU A 1 257 ? 4.226 -13.418 11.845 1.00 86.38 257 LEU A C 1
ATOM 2036 O O . LEU A 1 257 ? 3.442 -12.541 12.191 1.00 86.38 257 LEU A O 1
ATOM 2040 N N . GLN A 1 258 ? 4.797 -14.229 12.746 1.00 80.12 258 GLN A N 1
ATOM 2041 C CA . GLN A 1 258 ? 4.486 -14.148 14.182 1.00 80.12 258 GLN A CA 1
ATOM 2042 C C . GLN A 1 258 ? 5.122 -12.929 14.864 1.00 80.12 258 GLN A C 1
ATOM 2044 O O . GLN A 1 258 ? 4.527 -12.358 15.777 1.00 80.12 258 GLN A O 1
ATOM 2049 N N . GLU A 1 259 ? 6.336 -12.558 14.461 1.00 81.12 259 GLU A N 1
ATOM 2050 C CA . GLU A 1 259 ? 7.034 -11.355 14.934 1.00 81.12 259 GLU A CA 1
ATOM 2051 C C . GLU A 1 259 ? 6.586 -10.091 14.186 1.00 81.12 259 GLU A C 1
ATOM 2053 O O . GLU A 1 259 ? 7.063 -9.003 14.492 1.00 81.12 259 GLU A O 1
ATOM 2058 N N . LYS A 1 260 ? 5.651 -10.248 13.240 1.00 81.75 260 LYS A N 1
ATOM 2059 C CA . LYS A 1 260 ? 5.045 -9.199 12.424 1.00 81.75 260 LYS A CA 1
ATOM 2060 C C . LYS A 1 260 ? 6.057 -8.300 11.691 1.00 81.75 260 LYS A C 1
ATOM 2062 O O . LYS A 1 260 ? 5.870 -7.095 11.563 1.00 81.75 260 LYS A O 1
ATOM 2067 N N . GLN A 1 261 ? 7.130 -8.886 11.162 1.00 81.75 261 GLN A N 1
ATOM 2068 C CA . GLN A 1 261 ? 8.241 -8.142 10.540 1.00 81.75 261 GLN A CA 1
ATOM 2069 C C . GLN A 1 261 ? 7.864 -7.407 9.228 1.00 81.75 261 GLN A C 1
ATOM 2071 O O . GLN A 1 261 ? 8.702 -6.728 8.644 1.00 81.75 261 GLN A O 1
ATOM 2076 N N . TYR A 1 262 ? 6.614 -7.529 8.773 1.00 80.75 262 TYR A N 1
ATOM 2077 C CA . TYR A 1 262 ? 6.028 -6.799 7.647 1.00 80.75 262 TYR A CA 1
ATOM 2078 C C . TYR A 1 262 ? 5.415 -5.435 8.034 1.00 80.75 262 TYR A C 1
ATOM 2080 O O . TYR A 1 262 ? 5.143 -4.638 7.141 1.00 80.75 262 TYR A O 1
ATOM 2088 N N . GLU A 1 263 ? 5.148 -5.153 9.323 1.00 73.75 263 GLU A N 1
ATOM 2089 C CA . GLU A 1 263 ? 4.313 -3.999 9.728 1.00 73.75 263 GLU A CA 1
ATOM 2090 C C . GLU A 1 263 ? 4.887 -2.645 9.283 1.00 73.75 263 GLU A C 1
ATOM 2092 O O . GLU A 1 263 ? 4.122 -1.768 8.898 1.00 73.75 263 GLU A O 1
ATOM 2097 N N . SER A 1 264 ? 6.216 -2.485 9.242 1.00 67.81 264 SER A N 1
ATOM 2098 C CA . SER A 1 264 ? 6.873 -1.252 8.770 1.00 67.81 264 SER A CA 1
ATOM 2099 C C . SER A 1 264 ? 6.607 -0.915 7.302 1.00 67.81 264 SER A C 1
ATOM 2101 O O . SER A 1 264 ? 6.833 0.218 6.892 1.00 67.81 264 SER A O 1
ATOM 2103 N N . ASN A 1 265 ? 6.167 -1.897 6.513 1.00 64.69 265 ASN A N 1
ATOM 2104 C CA . ASN A 1 265 ? 5.981 -1.769 5.071 1.00 64.69 265 ASN A CA 1
ATOM 2105 C C . ASN A 1 265 ? 4.498 -1.590 4.708 1.00 64.69 265 ASN A C 1
ATOM 2107 O O . ASN A 1 265 ? 4.175 -1.376 3.545 1.00 64.69 265 ASN A O 1
ATOM 2111 N N . ILE A 1 266 ? 3.576 -1.725 5.668 1.00 65.00 266 ILE A N 1
ATOM 2112 C CA . ILE A 1 266 ? 2.148 -1.487 5.437 1.00 65.00 266 ILE A CA 1
ATOM 2113 C C . ILE A 1 266 ? 1.894 0.016 5.579 1.00 65.00 266 ILE A C 1
ATOM 2115 O O . ILE A 1 266 ? 1.983 0.577 6.670 1.00 65.00 266 ILE A O 1
ATOM 2119 N N . THR A 1 267 ? 1.586 0.668 4.459 1.00 52.53 267 THR A N 1
ATOM 2120 C CA . THR A 1 267 ? 1.271 2.103 4.392 1.00 52.53 267 THR A CA 1
ATOM 2121 C C . THR A 1 267 ? -0.225 2.377 4.568 1.00 52.53 267 THR A C 1
ATOM 2123 O O . THR A 1 267 ? -0.586 3.321 5.266 1.00 52.53 267 THR A O 1
ATOM 2126 N N . ASP A 1 268 ? -1.098 1.520 4.023 1.00 51.97 268 ASP A N 1
ATOM 2127 C CA . ASP A 1 268 ? -2.551 1.550 4.249 1.00 51.97 268 ASP A CA 1
ATOM 2128 C C . ASP A 1 268 ? -2.992 0.436 5.216 1.00 51.97 268 ASP A C 1
ATOM 2130 O O . ASP A 1 268 ? -2.971 -0.754 4.898 1.00 51.97 268 ASP A O 1
ATOM 2134 N N . TRP A 1 269 ? -3.428 0.848 6.408 1.00 50.06 269 TRP A N 1
ATOM 2135 C CA . TRP A 1 269 ? -3.924 -0.021 7.480 1.00 50.06 269 TRP A CA 1
ATOM 2136 C C . TRP A 1 269 ? -5.458 -0.142 7.530 1.00 50.06 269 TRP A C 1
ATOM 2138 O O . TRP A 1 269 ? -6.002 -0.702 8.483 1.00 50.06 269 TRP A O 1
ATOM 2148 N N . THR A 1 270 ? -6.188 0.398 6.548 1.00 49.19 270 THR A N 1
ATOM 2149 C CA . THR A 1 270 ? -7.666 0.431 6.570 1.00 49.19 270 THR A CA 1
ATOM 2150 C C . THR A 1 270 ? -8.339 -0.902 6.237 1.00 49.19 270 THR A C 1
ATOM 2152 O O . THR A 1 270 ? -9.558 -1.023 6.392 1.00 49.19 270 THR A O 1
ATOM 2155 N N . ILE A 1 271 ? -7.564 -1.901 5.808 1.00 54.66 271 ILE A N 1
ATOM 2156 C CA . ILE A 1 271 ? -8.038 -3.198 5.319 1.00 54.66 271 ILE A CA 1
ATOM 2157 C C . ILE A 1 271 ? -7.783 -4.263 6.398 1.00 54.66 271 ILE A C 1
ATOM 2159 O O . ILE A 1 271 ? -6.677 -4.388 6.921 1.00 54.66 271 ILE A O 1
ATOM 2163 N N . THR A 1 272 ? -8.832 -4.980 6.814 1.00 56.47 272 THR A N 1
ATOM 2164 C CA . THR A 1 272 ? -8.899 -5.502 8.194 1.00 56.47 272 THR A CA 1
ATOM 2165 C C . THR A 1 272 ? -8.539 -6.976 8.381 1.00 56.47 272 THR A C 1
ATOM 2167 O O . THR A 1 272 ? -8.544 -7.448 9.519 1.00 56.47 272 THR A O 1
ATOM 2170 N N . GLU A 1 273 ? -8.265 -7.737 7.318 1.00 68.56 273 GLU A N 1
ATOM 2171 C CA . GLU A 1 273 ? -7.952 -9.166 7.431 1.00 68.56 273 GLU A CA 1
ATOM 2172 C C . GLU A 1 273 ? -6.743 -9.564 6.584 1.00 68.56 273 GLU A C 1
ATOM 2174 O O . GLU A 1 273 ? -6.866 -10.060 5.465 1.00 68.56 273 GLU A O 1
ATOM 2179 N N . LEU A 1 274 ? -5.567 -9.415 7.195 1.00 79.19 274 LEU A N 1
ATOM 2180 C CA . LEU A 1 274 ? -4.284 -9.817 6.634 1.00 79.19 274 LEU A CA 1
ATOM 2181 C C . LEU A 1 274 ? -4.264 -11.314 6.275 1.00 79.19 274 LEU A C 1
ATOM 2183 O O . LEU A 1 274 ? -4.399 -12.200 7.133 1.00 79.19 274 LEU A O 1
ATOM 2187 N N . GLN A 1 275 ? -4.058 -11.584 4.990 1.00 86.75 275 GLN A N 1
ATOM 2188 C CA . GLN A 1 275 ? -4.007 -12.908 4.388 1.00 86.75 275 GLN A CA 1
ATOM 2189 C C . GLN A 1 275 ? -2.684 -13.132 3.649 1.00 86.75 275 GLN A C 1
ATOM 2191 O O . GLN A 1 275 ? -2.005 -12.198 3.234 1.00 86.75 275 GLN A O 1
ATOM 2196 N N . TYR A 1 276 ? -2.298 -14.396 3.493 1.00 92.06 276 TYR A N 1
ATOM 2197 C CA . TYR A 1 276 ? -1.086 -14.786 2.784 1.00 92.06 276 TYR A CA 1
ATOM 2198 C C . TYR A 1 276 ? -1.233 -16.118 2.047 1.00 92.06 276 TYR A C 1
ATOM 2200 O O . TYR A 1 276 ? -2.009 -16.992 2.447 1.00 92.06 276 TYR A O 1
ATOM 2208 N N . CYS A 1 277 ? -0.414 -16.323 1.021 1.00 92.00 277 CYS A N 1
ATOM 2209 C CA . CYS A 1 277 ? -0.135 -17.644 0.467 1.00 92.00 277 CYS A CA 1
ATOM 2210 C C . CYS A 1 277 ? 1.382 -17.884 0.373 1.00 92.00 277 CYS A C 1
ATOM 2212 O O . CYS A 1 277 ? 2.184 -16.985 0.615 1.00 92.00 277 CYS A O 1
ATOM 2214 N N . LEU A 1 278 ? 1.781 -19.125 0.077 1.00 92.25 278 LEU A N 1
ATOM 2215 C CA . LEU A 1 278 ? 3.182 -19.492 -0.159 1.00 92.25 278 LEU A CA 1
ATOM 2216 C C . LEU A 1 278 ? 3.292 -20.124 -1.545 1.00 92.25 278 LEU A C 1
ATOM 2218 O O . LEU A 1 278 ? 2.679 -21.174 -1.763 1.00 92.25 278 LEU A O 1
ATOM 2222 N N . LEU A 1 279 ? 4.064 -19.513 -2.440 1.00 91.50 279 LEU A N 1
ATOM 2223 C CA . LEU A 1 279 ? 4.179 -19.893 -3.849 1.00 91.50 279 LEU A CA 1
ATOM 2224 C C . LEU A 1 279 ? 5.653 -20.026 -4.243 1.00 91.50 279 LEU A C 1
ATOM 2226 O O . LEU A 1 279 ? 6.464 -19.216 -3.831 1.00 91.50 279 LEU A O 1
ATOM 2230 N N . ASP A 1 280 ? 5.982 -21.052 -5.018 1.00 91.00 280 ASP A N 1
ATOM 2231 C CA . ASP A 1 280 ? 7.306 -21.275 -5.615 1.00 91.00 280 ASP A CA 1
ATOM 2232 C C . ASP A 1 280 ? 7.312 -20.552 -6.973 1.00 91.00 280 ASP A C 1
ATOM 2234 O O . ASP A 1 280 ? 6.794 -21.092 -7.958 1.00 91.00 280 ASP A O 1
ATOM 2238 N N . ILE A 1 281 ? 7.721 -19.274 -7.002 1.00 90.12 281 ILE A N 1
ATOM 2239 C CA . ILE A 1 281 ? 7.493 -18.414 -8.179 1.00 90.12 281 ILE A CA 1
ATOM 2240 C C . ILE A 1 281 ? 8.426 -18.825 -9.321 1.00 90.12 281 ILE A C 1
ATOM 2242 O O . ILE A 1 281 ? 7.959 -19.147 -10.423 1.00 90.12 281 ILE A O 1
ATOM 2246 N N . ASP A 1 282 ? 9.731 -18.857 -9.045 1.00 85.94 282 ASP A N 1
ATOM 2247 C CA . ASP A 1 282 ? 10.776 -19.170 -10.020 1.00 85.94 282 ASP A CA 1
ATOM 2248 C C . ASP A 1 282 ? 11.027 -20.675 -10.204 1.00 85.94 282 ASP A C 1
ATOM 2250 O O . ASP A 1 282 ? 11.702 -21.058 -11.162 1.00 85.94 282 ASP A O 1
ATOM 2254 N N . GLN A 1 283 ? 10.438 -21.542 -9.373 1.00 84.38 283 GLN A N 1
ATOM 2255 C CA . GLN A 1 283 ? 10.621 -22.997 -9.398 1.00 84.38 283 GLN A CA 1
ATOM 2256 C C . GLN A 1 283 ? 12.058 -23.436 -9.040 1.00 84.38 283 GLN A C 1
ATOM 2258 O O . GLN A 1 283 ? 12.559 -24.408 -9.623 1.00 84.38 283 GLN A O 1
ATOM 2263 N N . ASP A 1 284 ? 12.732 -22.742 -8.109 1.00 81.44 284 ASP A N 1
ATOM 2264 C CA . ASP A 1 284 ? 13.961 -23.223 -7.449 1.00 81.44 284 ASP A CA 1
ATOM 2265 C C . ASP A 1 284 ? 13.682 -24.329 -6.401 1.00 81.44 284 ASP A C 1
ATOM 2267 O O . ASP A 1 284 ? 14.563 -25.147 -6.099 1.00 81.44 284 ASP A O 1
ATOM 2271 N N . GLY A 1 285 ? 12.434 -24.428 -5.920 1.00 81.25 285 GLY A N 1
ATOM 2272 C CA . GLY A 1 285 ? 11.978 -25.403 -4.925 1.00 81.25 285 GLY A CA 1
ATOM 2273 C C . GLY A 1 285 ? 11.834 -24.859 -3.498 1.00 81.25 285 GLY A C 1
ATOM 2274 O O . GLY A 1 285 ? 11.589 -25.643 -2.568 1.00 81.25 285 GLY A O 1
ATOM 2275 N N . ARG A 1 286 ? 11.992 -23.546 -3.314 1.00 85.88 286 ARG A N 1
ATOM 2276 C CA . ARG A 1 286 ? 11.615 -22.771 -2.126 1.00 85.88 286 ARG A CA 1
ATOM 2277 C C . ARG A 1 286 ? 10.236 -22.149 -2.367 1.00 85.88 286 ARG A C 1
ATOM 2279 O O . ARG A 1 286 ? 9.486 -22.620 -3.216 1.00 85.88 286 ARG A O 1
ATOM 2286 N N . ARG A 1 287 ? 9.814 -21.200 -1.525 1.00 90.69 287 ARG A N 1
ATOM 2287 C CA . ARG A 1 287 ? 8.535 -20.488 -1.690 1.00 90.69 287 ARG A CA 1
ATOM 2288 C C . ARG A 1 287 ? 8.614 -19.079 -1.130 1.00 90.69 287 ARG A C 1
ATOM 2290 O O . ARG A 1 287 ? 8.918 -18.922 0.054 1.00 90.69 287 ARG A O 1
ATOM 2297 N N . GLU A 1 288 ? 8.197 -18.120 -1.935 1.00 93.38 288 GLU A N 1
ATOM 2298 C CA . GLU A 1 288 ? 7.901 -16.743 -1.567 1.00 93.38 288 GLU A CA 1
ATOM 2299 C C . GLU A 1 288 ? 6.642 -16.677 -0.699 1.00 93.38 288 GLU A C 1
ATOM 2301 O O . GLU A 1 288 ? 5.706 -17.475 -0.838 1.00 93.38 288 GLU A O 1
ATOM 2306 N N . LEU A 1 289 ? 6.613 -15.688 0.189 1.00 94.44 289 LEU A N 1
ATOM 2307 C CA . LEU A 1 289 ? 5.439 -15.275 0.940 1.00 94.44 289 LEU A CA 1
ATOM 2308 C C . LEU A 1 289 ? 4.774 -14.117 0.206 1.00 94.44 289 LEU A C 1
ATOM 2310 O O . LEU A 1 289 ? 5.287 -13.003 0.195 1.00 94.44 289 LEU A O 1
ATOM 2314 N N . ILE A 1 290 ? 3.603 -14.381 -0.361 1.00 93.56 290 ILE A N 1
ATOM 2315 C CA . ILE A 1 290 ? 2.749 -13.335 -0.920 1.00 93.56 290 ILE A CA 1
ATOM 2316 C C . ILE A 1 290 ? 1.766 -12.943 0.176 1.00 93.56 290 ILE A C 1
ATOM 2318 O O . ILE A 1 290 ? 1.010 -13.791 0.658 1.00 93.56 290 ILE A O 1
ATOM 2322 N N . LEU A 1 291 ? 1.812 -11.680 0.584 1.00 90.38 291 LEU A N 1
ATOM 2323 C CA . LEU A 1 291 ? 1.020 -11.087 1.654 1.00 90.38 291 LEU A CA 1
ATOM 2324 C C . LEU A 1 291 ? 0.044 -10.067 1.052 1.00 90.38 291 LEU A C 1
ATOM 2326 O O . LEU A 1 291 ? 0.415 -9.305 0.163 1.00 90.38 291 LEU A O 1
ATOM 2330 N N . THR A 1 292 ? -1.187 -10.027 1.552 1.00 85.75 292 THR A N 1
ATOM 2331 C CA . THR A 1 292 ? -2.168 -8.982 1.239 1.00 85.75 292 THR A CA 1
ATOM 2332 C C . THR A 1 292 ? -2.931 -8.597 2.508 1.00 85.75 292 THR A C 1
ATOM 2334 O O . THR A 1 292 ? -3.358 -9.489 3.245 1.00 85.75 292 THR A O 1
ATOM 2337 N N . PRO A 1 293 ? -3.126 -7.301 2.813 1.00 69.00 293 PRO A N 1
ATOM 2338 C CA . PRO A 1 293 ? -3.981 -6.876 3.925 1.00 69.00 293 PRO A CA 1
ATOM 2339 C C . PRO A 1 293 ? -5.475 -7.167 3.666 1.00 69.00 293 PRO A C 1
ATOM 2341 O O . PRO A 1 293 ? -6.287 -7.070 4.586 1.00 69.00 293 PRO A O 1
ATOM 2344 N N . GLY A 1 294 ? -5.820 -7.551 2.430 1.00 63.66 294 GLY A N 1
ATOM 2345 C CA . GLY A 1 294 ? -7.161 -7.819 1.926 1.00 63.66 294 GLY A CA 1
ATOM 2346 C C . GLY A 1 294 ? -7.437 -7.019 0.647 1.00 63.66 294 GLY A C 1
ATOM 2347 O O . GLY A 1 294 ? -6.559 -6.339 0.113 1.00 63.66 294 GLY A O 1
ATOM 2348 N N . THR A 1 295 ? -8.681 -7.063 0.173 1.00 55.22 295 THR A N 1
ATOM 2349 C CA . THR A 1 295 ? -9.134 -6.214 -0.938 1.00 55.22 295 THR A CA 1
ATOM 2350 C C . THR A 1 295 ? -9.074 -4.742 -0.542 1.00 55.22 295 THR A C 1
ATOM 2352 O O . THR A 1 295 ? -9.632 -4.377 0.496 1.00 55.22 295 THR A O 1
ATOM 2355 N N . SER A 1 296 ? -8.461 -3.898 -1.372 1.00 52.31 296 SER A N 1
ATOM 2356 C CA . SER A 1 296 ? -8.605 -2.450 -1.244 1.00 52.31 296 SER A CA 1
ATOM 2357 C C . SER A 1 296 ? -9.863 -1.996 -2.001 1.00 52.31 296 SER A C 1
ATOM 2359 O O . SER A 1 296 ? -10.896 -2.672 -1.979 1.00 52.31 296 SER A O 1
ATOM 2361 N N . TRP A 1 297 ? -9.838 -0.807 -2.592 1.00 44.12 297 TRP A N 1
ATOM 2362 C CA . TRP A 1 297 ? -11.041 -0.041 -2.908 1.00 44.12 297 TRP A CA 1
ATOM 2363 C C . TRP A 1 297 ? -11.318 -0.006 -4.407 1.00 44.12 297 TRP A C 1
ATOM 2365 O O . TRP A 1 297 ? -10.392 0.060 -5.201 1.00 44.12 297 TRP A O 1
ATOM 2375 N N . ASP A 1 298 ? -12.598 -0.054 -4.792 1.00 53.34 298 ASP A N 1
ATOM 2376 C CA . ASP A 1 298 ? -13.063 0.007 -6.188 1.00 53.34 298 ASP A CA 1
ATOM 2377 C C . ASP A 1 298 ? -12.444 -1.078 -7.125 1.00 53.34 298 ASP A C 1
ATOM 2379 O O . ASP A 1 298 ? -11.984 -0.775 -8.223 1.00 53.34 298 ASP A O 1
ATOM 2383 N N . ASP A 1 299 ? -12.499 -2.353 -6.698 1.00 56.78 299 ASP A N 1
ATOM 2384 C CA . ASP A 1 299 ? -11.952 -3.577 -7.344 1.00 56.78 299 ASP A CA 1
ATOM 2385 C C . ASP A 1 299 ? -10.407 -3.728 -7.330 1.00 56.78 299 ASP A C 1
ATOM 2387 O O . ASP A 1 299 ? -9.871 -4.635 -7.979 1.00 56.78 299 ASP A O 1
ATOM 2391 N N . TYR A 1 300 ? -9.683 -2.893 -6.573 1.00 66.88 300 TYR A N 1
ATOM 2392 C CA . TYR A 1 300 ? -8.228 -3.006 -6.396 1.00 66.88 300 TYR A CA 1
ATOM 2393 C C . TYR A 1 300 ? -7.821 -3.878 -5.185 1.00 66.88 300 TYR A C 1
ATOM 2395 O O . TYR A 1 300 ? -8.572 -4.043 -4.224 1.00 66.88 300 TYR A O 1
ATOM 2403 N N . GLU A 1 301 ? -6.618 -4.459 -5.232 1.00 73.00 301 GLU A N 1
ATOM 2404 C CA . GLU A 1 301 ? -6.036 -5.309 -4.181 1.00 73.00 301 GLU A CA 1
ATOM 2405 C C . GLU A 1 301 ? -4.531 -5.019 -4.028 1.00 73.00 301 GLU A C 1
ATOM 2407 O O . GLU A 1 301 ? -3.797 -5.003 -5.021 1.00 73.00 301 GLU A O 1
ATOM 2412 N N . ILE A 1 302 ? -4.071 -4.798 -2.789 1.00 78.50 302 ILE A N 1
ATOM 2413 C CA . ILE A 1 302 ? -2.661 -4.516 -2.461 1.00 78.50 302 ILE A CA 1
ATOM 2414 C C . ILE A 1 302 ? -1.932 -5.830 -2.165 1.00 78.50 302 ILE A C 1
ATOM 2416 O O . ILE A 1 302 ? -2.436 -6.665 -1.409 1.00 78.50 302 ILE A O 1
ATOM 2420 N N . TYR A 1 303 ? -0.726 -5.984 -2.708 1.00 85.12 303 TYR A N 1
ATOM 2421 C CA . TYR A 1 303 ? 0.121 -7.159 -2.533 1.00 85.12 303 TYR A CA 1
ATOM 2422 C C . TYR A 1 303 ? 1.562 -6.780 -2.189 1.00 85.12 303 TYR A C 1
ATOM 2424 O O . TYR A 1 303 ? 2.118 -5.822 -2.718 1.00 85.12 303 TYR A O 1
ATOM 2432 N N . GLN A 1 304 ? 2.177 -7.582 -1.321 1.00 89.31 304 GLN A N 1
ATOM 2433 C CA . GLN A 1 304 ? 3.603 -7.544 -1.008 1.00 89.31 304 GLN A CA 1
ATOM 2434 C C . GLN A 1 304 ? 4.187 -8.938 -1.223 1.00 89.31 304 GLN A C 1
ATOM 2436 O O . GLN A 1 304 ? 3.678 -9.922 -0.677 1.00 89.31 304 GLN A O 1
ATOM 2441 N N . VAL A 1 305 ? 5.256 -9.032 -2.009 1.00 92.62 305 VAL A N 1
ATOM 2442 C CA . VAL A 1 305 ? 5.960 -10.289 -2.277 1.00 92.62 305 VAL A CA 1
ATOM 2443 C C . VAL A 1 305 ? 7.245 -10.296 -1.466 1.00 92.62 305 VAL A C 1
ATOM 2445 O O . VAL A 1 305 ? 8.117 -9.456 -1.663 1.00 92.62 305 VAL A O 1
ATOM 2448 N N . TYR A 1 306 ? 7.377 -11.258 -0.559 1.00 94.31 306 TYR A N 1
ATOM 2449 C CA . TYR A 1 306 ? 8.576 -11.470 0.241 1.00 94.31 306 TYR A CA 1
ATOM 2450 C C . TYR A 1 306 ? 9.282 -12.758 -0.185 1.00 94.31 306 TYR A C 1
ATOM 2452 O O . TYR A 1 306 ? 8.653 -13.800 -0.360 1.00 94.31 306 TYR A O 1
ATOM 2460 N N . THR A 1 307 ? 10.608 -12.713 -0.271 1.00 94.19 307 THR A N 1
ATOM 2461 C CA . THR A 1 307 ? 11.475 -13.865 -0.575 1.00 94.19 307 THR A CA 1
ATOM 2462 C C . THR A 1 307 ? 12.558 -14.029 0.497 1.00 94.19 307 THR A C 1
ATOM 2464 O O . THR A 1 307 ? 12.691 -13.180 1.380 1.00 94.19 307 THR A O 1
ATOM 2467 N N . ILE A 1 308 ? 13.332 -15.116 0.454 1.00 89.69 308 ILE A N 1
ATOM 2468 C CA . ILE A 1 308 ? 14.441 -15.375 1.382 1.00 89.69 308 ILE A CA 1
ATOM 2469 C C . ILE A 1 308 ? 15.744 -15.462 0.583 1.00 89.69 308 ILE A C 1
ATOM 2471 O O . ILE A 1 308 ? 15.939 -16.414 -0.168 1.00 89.69 308 ILE A O 1
ATOM 2475 N N . GLY A 1 309 ? 16.668 -14.522 0.782 1.00 82.31 309 GLY A N 1
ATOM 2476 C CA . GLY A 1 309 ? 17.942 -14.485 0.054 1.00 82.31 309 GLY A CA 1
ATOM 2477 C C . GLY A 1 309 ? 18.878 -15.661 0.372 1.00 82.31 309 GLY A C 1
ATOM 2478 O O . GLY A 1 309 ? 18.657 -16.422 1.319 1.00 82.31 309 GLY A O 1
ATOM 2479 N N . GLU A 1 310 ? 19.975 -15.792 -0.389 1.00 79.56 310 GLU A N 1
ATOM 2480 C CA . GLU A 1 310 ? 21.000 -16.838 -0.178 1.00 79.56 310 GLU A CA 1
ATOM 2481 C C . GLU A 1 310 ? 21.622 -16.818 1.234 1.00 79.56 310 GLU A C 1
ATOM 2483 O O . GLU A 1 310 ? 22.144 -17.830 1.704 1.00 79.56 310 GLU A O 1
ATOM 2488 N N . ASP A 1 311 ? 21.578 -15.673 1.920 1.00 81.12 311 ASP A N 1
ATOM 2489 C CA . ASP A 1 311 ? 22.093 -15.505 3.280 1.00 81.12 311 ASP A CA 1
ATOM 2490 C C . ASP A 1 311 ? 21.089 -15.890 4.386 1.00 81.12 311 ASP A C 1
ATOM 2492 O O . ASP A 1 311 ? 21.432 -15.858 5.571 1.00 81.12 311 ASP A O 1
ATOM 2496 N N . GLY A 1 312 ? 19.869 -16.279 4.003 1.00 79.88 312 GLY A N 1
ATOM 2497 C CA . GLY A 1 312 ? 18.800 -16.706 4.901 1.00 79.88 312 GLY A CA 1
ATOM 2498 C C . GLY A 1 312 ? 17.946 -15.580 5.493 1.00 79.88 312 GLY A C 1
ATOM 2499 O O . GLY A 1 312 ? 17.100 -15.880 6.336 1.00 79.88 312 GLY A O 1
ATOM 2500 N N . LYS A 1 313 ? 18.131 -14.311 5.094 1.00 82.88 313 LYS A N 1
ATOM 2501 C CA . LYS A 1 313 ? 17.232 -13.215 5.503 1.00 82.88 313 LYS A CA 1
ATOM 2502 C C . LYS A 1 313 ? 16.012 -13.104 4.593 1.00 82.88 313 LYS A C 1
ATOM 2504 O O . LYS A 1 313 ? 16.091 -13.418 3.409 1.00 82.88 313 LYS A O 1
ATOM 2509 N N . VAL A 1 314 ? 14.908 -12.599 5.145 1.00 88.19 314 VAL A N 1
ATOM 2510 C CA . VAL A 1 314 ? 13.731 -12.185 4.368 1.00 88.19 314 VAL A CA 1
ATOM 2511 C C . VAL A 1 314 ? 13.992 -10.823 3.716 1.00 88.19 314 VAL A C 1
ATOM 2513 O O . VAL A 1 314 ? 14.563 -9.935 4.348 1.00 88.19 314 VAL A O 1
ATOM 2516 N N . TYR A 1 315 ? 13.545 -10.670 2.472 1.00 87.62 315 TYR A N 1
ATOM 2517 C CA . TYR A 1 315 ? 13.571 -9.436 1.689 1.00 87.62 315 TYR A CA 1
ATOM 2518 C C . TYR A 1 315 ? 12.165 -9.146 1.157 1.00 87.62 315 TYR A C 1
ATOM 2520 O O . TYR A 1 315 ? 11.476 -10.076 0.735 1.00 87.62 315 TYR A O 1
ATOM 2528 N N . LEU A 1 316 ? 11.756 -7.874 1.137 1.00 89.12 316 LEU A N 1
ATOM 2529 C CA . LEU A 1 316 ? 10.664 -7.424 0.272 1.00 89.12 316 LEU A CA 1
ATOM 2530 C C . LEU A 1 316 ? 11.196 -7.445 -1.167 1.00 89.12 316 LEU A C 1
ATOM 2532 O O . LEU A 1 316 ? 12.178 -6.766 -1.470 1.00 89.12 316 LEU A O 1
ATOM 2536 N N . ALA A 1 317 ? 10.598 -8.279 -2.012 1.00 87.50 317 ALA A N 1
ATOM 2537 C CA . ALA A 1 317 ? 10.965 -8.427 -3.414 1.00 87.50 317 ALA A CA 1
ATOM 2538 C C . ALA A 1 317 ? 10.214 -7.432 -4.310 1.00 87.50 317 ALA A C 1
ATOM 2540 O O . ALA A 1 317 ? 10.776 -7.004 -5.320 1.00 87.50 317 ALA A O 1
ATOM 2541 N N . ASP A 1 318 ? 8.972 -7.092 -3.945 1.00 87.44 318 ASP A N 1
ATOM 2542 C CA . ASP A 1 318 ? 8.126 -6.091 -4.610 1.00 87.44 318 ASP A CA 1
ATOM 2543 C C . ASP A 1 318 ? 6.896 -5.743 -3.755 1.00 87.44 318 ASP A C 1
ATOM 2545 O O . ASP A 1 318 ? 6.428 -6.582 -2.972 1.00 87.44 318 ASP A O 1
ATOM 2549 N N . ASP A 1 319 ? 6.333 -4.553 -3.954 1.00 84.00 319 ASP A N 1
ATOM 2550 C CA . ASP A 1 319 ? 5.032 -4.143 -3.423 1.00 84.00 319 ASP A CA 1
ATOM 2551 C C . ASP A 1 319 ? 4.222 -3.382 -4.483 1.00 84.00 319 ASP A C 1
ATOM 2553 O O . ASP A 1 319 ? 4.702 -2.453 -5.127 1.00 84.00 319 ASP A O 1
ATOM 2557 N N . PHE A 1 320 ? 2.984 -3.822 -4.718 1.00 75.62 320 PHE A N 1
ATOM 2558 C CA . PHE A 1 320 ? 2.181 -3.346 -5.845 1.00 75.62 320 PHE A CA 1
ATOM 2559 C C . PHE A 1 320 ? 0.676 -3.403 -5.570 1.00 75.62 320 PHE A C 1
ATOM 2561 O O . PHE A 1 320 ? 0.188 -4.119 -4.694 1.00 75.62 320 PHE A O 1
ATOM 2568 N N . THR A 1 321 ? -0.083 -2.637 -6.356 1.00 77.12 321 THR A N 1
ATOM 2569 C CA . THR A 1 321 ? -1.552 -2.646 -6.347 1.00 77.12 321 THR A CA 1
ATOM 2570 C C . THR A 1 321 ? -2.064 -3.169 -7.683 1.00 77.12 321 THR A C 1
ATOM 2572 O O . THR A 1 321 ? -1.688 -2.670 -8.740 1.00 77.12 321 THR A O 1
ATOM 2575 N N . THR A 1 322 ? -2.938 -4.167 -7.623 1.00 72.38 322 THR A N 1
ATOM 2576 C CA . THR A 1 322 ? -3.580 -4.821 -8.775 1.00 72.38 322 THR A CA 1
ATOM 2577 C C . THR A 1 322 ? -5.051 -4.427 -8.841 1.00 72.38 322 THR A C 1
ATOM 2579 O O . THR A 1 322 ? -5.592 -3.955 -7.844 1.00 72.38 322 THR A O 1
ATOM 2582 N N . CYS A 1 323 ? -5.727 -4.668 -9.963 1.00 68.94 323 CYS A N 1
ATOM 2583 C CA . CYS A 1 323 ? -7.192 -4.758 -9.996 1.00 68.94 323 CYS A CA 1
ATOM 2584 C C . CYS A 1 323 ? -7.626 -6.169 -10.389 1.00 68.94 323 CYS A C 1
ATOM 2586 O O . CYS A 1 323 ? -6.934 -6.833 -11.153 1.00 68.94 323 CYS A O 1
ATOM 2588 N N . TYR A 1 324 ? -8.748 -6.644 -9.843 1.00 68.25 324 TYR A N 1
ATOM 2589 C CA . TYR A 1 324 ? -9.244 -8.023 -10.013 1.00 68.25 324 TYR A CA 1
ATOM 2590 C C . TYR A 1 324 ? -8.301 -9.150 -9.530 1.00 68.25 324 TYR A C 1
ATOM 2592 O O . TYR A 1 324 ? -8.662 -10.326 -9.618 1.00 68.25 324 TYR A O 1
ATOM 2600 N N . GLY A 1 325 ? -7.163 -8.787 -8.933 1.00 76.44 325 GLY A N 1
ATOM 2601 C CA . GLY A 1 325 ? -6.314 -9.631 -8.103 1.00 76.44 325 GLY A CA 1
ATOM 2602 C C . GLY A 1 325 ? -5.053 -10.164 -8.775 1.00 76.44 325 GLY A C 1
ATOM 2603 O O . GLY A 1 325 ? -4.564 -9.638 -9.777 1.00 76.44 325 GLY A O 1
ATOM 2604 N N . LEU A 1 326 ? -4.494 -11.213 -8.168 1.00 88.25 326 LEU A N 1
ATOM 2605 C CA . LEU A 1 326 ? -3.181 -11.760 -8.505 1.00 88.25 326 LEU A CA 1
ATOM 2606 C C . LEU A 1 326 ? -3.269 -13.209 -9.000 1.00 88.25 326 LEU A C 1
ATOM 2608 O O . LEU A 1 326 ? -3.919 -14.065 -8.395 1.00 88.25 326 LEU A O 1
ATOM 2612 N N . GLY A 1 327 ? -2.580 -13.501 -10.101 1.00 89.94 327 GLY A N 1
ATOM 2613 C CA . GLY A 1 327 ? -2.435 -14.833 -10.674 1.00 89.94 327 GLY A CA 1
ATOM 2614 C C . GLY A 1 327 ? -0.980 -15.270 -10.829 1.00 89.94 327 GLY A C 1
ATOM 2615 O O . GLY A 1 327 ? -0.037 -14.523 -10.579 1.00 89.94 327 GLY A O 1
ATOM 2616 N N . TYR A 1 328 ? -0.801 -16.515 -11.262 1.00 93.00 328 TYR A N 1
ATOM 2617 C CA . TYR A 1 328 ? 0.497 -17.120 -11.552 1.00 93.00 328 TYR A CA 1
ATOM 2618 C C . TYR A 1 328 ? 0.471 -17.867 -12.888 1.00 93.00 328 TYR A C 1
ATOM 2620 O O . TYR A 1 328 ? -0.497 -18.568 -13.197 1.00 93.00 328 TYR A O 1
ATOM 2628 N N . SER A 1 329 ? 1.557 -17.776 -13.658 1.00 91.69 329 SER A N 1
ATOM 2629 C CA . SER A 1 329 ? 1.781 -18.599 -14.848 1.00 91.69 329 SER A CA 1
ATOM 2630 C C . SER A 1 329 ? 2.945 -19.567 -14.648 1.00 91.69 329 SER A C 1
ATOM 2632 O O . SER A 1 329 ? 4.118 -19.189 -14.663 1.00 91.69 329 SER A O 1
ATOM 2634 N N . SER A 1 330 ? 2.611 -20.857 -14.566 1.00 86.25 330 SER A N 1
ATOM 2635 C CA . SER A 1 330 ? 3.592 -21.944 -14.427 1.00 86.25 330 SER A CA 1
ATOM 2636 C C . SER A 1 330 ? 4.549 -22.073 -15.621 1.00 86.25 330 SER A C 1
ATOM 2638 O O . SER A 1 330 ? 5.695 -22.491 -15.452 1.00 86.25 330 SER A O 1
ATOM 2640 N N . LYS A 1 331 ? 4.091 -21.686 -16.820 1.00 87.50 331 LYS A N 1
ATOM 2641 C CA . LYS A 1 331 ? 4.853 -21.665 -18.077 1.00 87.50 331 LYS A CA 1
ATOM 2642 C C . LYS A 1 331 ? 5.877 -20.534 -18.141 1.00 87.50 331 LYS A C 1
ATOM 2644 O O . LYS A 1 331 ? 6.933 -20.724 -18.742 1.00 87.50 331 LYS A O 1
ATOM 2649 N N . TYR A 1 332 ? 5.552 -19.374 -17.570 1.00 87.81 332 TYR A N 1
ATOM 2650 C CA . TYR A 1 332 ? 6.410 -18.185 -17.596 1.00 87.81 332 TYR A CA 1
ATOM 2651 C C . TYR A 1 332 ? 7.196 -17.962 -16.296 1.00 87.81 332 TYR A C 1
ATOM 2653 O O . TYR A 1 332 ? 8.055 -17.087 -16.284 1.00 87.81 332 TYR A O 1
ATOM 2661 N N . LYS A 1 333 ? 6.956 -18.768 -15.244 1.00 91.31 333 LYS A N 1
ATOM 2662 C CA . LYS A 1 333 ? 7.572 -18.622 -13.907 1.00 91.31 333 LYS A CA 1
ATOM 2663 C C . LYS A 1 333 ? 7.357 -17.220 -13.323 1.00 91.31 333 LYS A C 1
ATOM 2665 O O . LYS A 1 333 ? 8.261 -16.608 -12.762 1.00 91.31 333 LYS A O 1
ATOM 2670 N N . ALA A 1 334 ? 6.152 -16.703 -13.535 1.00 92.06 334 ALA A N 1
ATOM 2671 C CA . ALA A 1 334 ? 5.822 -15.307 -13.316 1.00 92.06 334 ALA A CA 1
ATOM 2672 C C . ALA A 1 334 ? 4.526 -15.176 -12.520 1.00 92.06 334 ALA A C 1
ATOM 2674 O O . ALA A 1 334 ? 3.554 -15.895 -12.785 1.00 92.06 334 ALA A O 1
ATOM 2675 N N . LEU A 1 335 ? 4.499 -14.215 -11.599 1.00 93.12 335 LEU A N 1
ATOM 2676 C CA . LEU A 1 335 ? 3.241 -13.615 -11.174 1.00 93.12 335 LEU A CA 1
ATOM 2677 C C . LEU A 1 335 ? 2.648 -12.842 -12.351 1.00 93.12 335 LEU A C 1
ATOM 2679 O O . LEU A 1 335 ? 3.380 -12.289 -13.168 1.00 93.12 335 LEU A O 1
ATOM 2683 N N . ALA A 1 336 ? 1.326 -12.849 -12.451 1.00 90.50 336 ALA A N 1
ATOM 2684 C CA . ALA A 1 336 ? 0.589 -12.157 -13.492 1.00 90.50 336 ALA A CA 1
ATOM 2685 C C . ALA A 1 336 ? -0.559 -11.384 -12.848 1.00 90.50 336 ALA A C 1
ATOM 2687 O O . ALA A 1 336 ? -1.384 -11.996 -12.166 1.00 90.50 336 ALA A O 1
ATOM 2688 N N . TYR A 1 337 ? -0.609 -10.069 -13.041 1.00 86.38 337 TYR A N 1
ATOM 2689 C CA . TYR A 1 337 ? -1.657 -9.230 -12.463 1.00 86.38 337 TYR A CA 1
ATOM 2690 C C . TYR A 1 337 ? -2.225 -8.214 -13.450 1.00 86.38 337 TYR A C 1
ATOM 2692 O O . TYR A 1 337 ? -1.551 -7.786 -14.388 1.00 86.38 337 TYR A O 1
ATOM 2700 N N . ASP A 1 338 ? -3.491 -7.858 -13.235 1.00 77.62 338 ASP A N 1
ATOM 2701 C CA . ASP A 1 338 ? -4.228 -6.952 -14.107 1.00 77.62 338 ASP A CA 1
ATOM 2702 C C . ASP A 1 338 ? -4.074 -5.486 -13.672 1.00 77.62 338 ASP A C 1
ATOM 2704 O O . ASP A 1 338 ? -4.283 -5.096 -12.519 1.00 77.62 338 ASP A O 1
ATOM 2708 N N . SER A 1 339 ? -3.752 -4.667 -14.666 1.00 70.75 339 SER A N 1
ATOM 2709 C CA . SER A 1 339 ? -3.532 -3.224 -14.639 1.00 70.75 339 SER A CA 1
ATOM 2710 C C . SER A 1 339 ? -4.529 -2.603 -15.628 1.00 70.75 339 SER A C 1
ATOM 2712 O O . SER A 1 339 ? -4.227 -2.253 -16.775 1.00 70.75 339 SER A O 1
ATOM 2714 N N . VAL A 1 340 ? -5.803 -2.574 -15.219 1.00 63.50 340 VAL A N 1
ATOM 2715 C CA . VAL A 1 340 ? -6.917 -2.032 -16.012 1.00 63.50 340 VAL A CA 1
ATOM 2716 C C . VAL A 1 340 ? -7.013 -0.527 -15.799 1.00 63.50 340 VAL A C 1
ATOM 2718 O O . VAL A 1 340 ? -6.995 -0.035 -14.671 1.00 63.50 340 VAL A O 1
ATOM 2721 N N . ARG A 1 341 ? -7.180 0.218 -16.898 1.00 61.56 341 ARG A N 1
ATOM 2722 C CA . ARG A 1 341 ? -7.308 1.680 -16.886 1.00 61.56 341 ARG A CA 1
ATOM 2723 C C . ARG A 1 341 ? -8.623 2.098 -17.555 1.00 61.56 341 ARG A C 1
ATOM 2725 O O . ARG A 1 341 ? -8.647 2.430 -18.745 1.00 61.56 341 ARG A O 1
ATOM 2732 N N . PRO A 1 342 ? -9.755 2.106 -16.818 1.00 52.91 342 PRO A N 1
ATOM 2733 C CA . PRO A 1 342 ? -11.082 2.355 -17.396 1.00 52.91 342 PRO A CA 1
ATOM 2734 C C . PRO A 1 342 ? -11.229 3.729 -18.070 1.00 52.91 342 PRO A C 1
ATOM 2736 O O . PRO A 1 342 ? -12.044 3.892 -18.979 1.00 52.91 342 PRO A O 1
ATOM 2739 N N . SER A 1 343 ? -10.434 4.709 -17.636 1.00 48.47 343 SER A N 1
ATOM 2740 C CA . SER A 1 343 ? -10.308 6.056 -18.209 1.00 48.47 343 SER A CA 1
ATOM 2741 C C . SER A 1 343 ? -9.626 6.082 -19.582 1.00 48.47 343 SER A C 1
ATOM 2743 O O . SER A 1 343 ? -9.985 6.907 -20.422 1.00 48.47 343 SER A O 1
ATOM 2745 N N . GLU A 1 344 ? -8.670 5.183 -19.817 1.00 54.44 344 GLU A N 1
ATOM 2746 C CA . GLU A 1 344 ? -7.873 5.080 -21.047 1.00 54.44 344 GLU A CA 1
ATOM 2747 C C . GLU A 1 344 ? -8.485 4.100 -22.068 1.00 54.44 344 GLU A C 1
ATOM 2749 O O . GLU A 1 344 ? -8.066 4.064 -23.223 1.00 54.44 344 GLU A O 1
ATOM 2754 N N . MET A 1 345 ? -9.513 3.338 -21.666 1.00 68.56 345 MET A N 1
ATOM 2755 C CA . MET A 1 345 ? -10.094 2.227 -22.437 1.00 68.56 345 MET A CA 1
ATOM 2756 C C . MET A 1 345 ? -9.065 1.131 -22.778 1.00 68.56 345 MET A C 1
ATOM 2758 O O . MET A 1 345 ? -9.109 0.542 -23.862 1.00 68.56 345 MET A O 1
ATOM 2762 N N . SER A 1 346 ? -8.161 0.857 -21.835 1.00 73.88 346 SER A N 1
ATOM 2763 C CA . SER A 1 346 ? -7.089 -0.133 -21.943 1.00 73.88 346 SER A CA 1
ATOM 2764 C C . SER A 1 346 ? -7.059 -1.099 -20.750 1.00 73.88 346 SER A C 1
ATOM 2766 O O . SER A 1 346 ? -7.594 -0.819 -19.672 1.00 73.88 346 SER A O 1
ATOM 2768 N N . ALA A 1 347 ? -6.438 -2.258 -20.967 1.00 78.81 347 ALA A N 1
ATOM 2769 C CA . ALA A 1 347 ? -6.109 -3.246 -19.944 1.00 78.81 347 ALA A CA 1
ATOM 2770 C C . ALA A 1 347 ? -4.729 -3.851 -20.235 1.00 78.81 347 ALA A C 1
ATOM 2772 O O . ALA A 1 347 ? -4.402 -4.105 -21.397 1.00 78.81 347 ALA A O 1
ATOM 2773 N N . SER A 1 348 ? -3.934 -4.080 -19.193 1.00 85.00 348 SER A N 1
ATOM 2774 C CA . SER A 1 348 ? -2.600 -4.677 -19.267 1.00 85.00 348 SER A CA 1
ATOM 2775 C C . SER A 1 348 ? -2.511 -5.827 -18.267 1.00 85.00 348 SER A C 1
ATOM 2777 O O . SER A 1 348 ? -2.727 -5.607 -17.082 1.00 85.00 348 SER A O 1
ATOM 2779 N N . LEU A 1 349 ? -2.209 -7.036 -18.743 1.00 88.50 349 LEU A N 1
ATOM 2780 C CA . LEU A 1 349 ? -1.881 -8.191 -17.905 1.00 88.50 349 LEU A CA 1
ATOM 2781 C C . LEU A 1 349 ? -0.353 -8.303 -17.844 1.00 88.50 349 LEU A C 1
ATOM 2783 O O . LEU A 1 349 ? 0.292 -8.663 -18.835 1.00 88.50 349 LEU A O 1
ATOM 2787 N N . GLU A 1 350 ? 0.223 -7.926 -16.708 1.00 89.06 350 GLU A N 1
ATOM 2788 C CA . GLU A 1 350 ? 1.661 -7.707 -16.517 1.00 89.06 350 GLU A CA 1
ATOM 2789 C C . GLU A 1 350 ? 2.298 -8.954 -15.891 1.00 89.06 350 GLU A C 1
ATOM 2791 O O . GLU A 1 350 ? 1.834 -9.431 -14.857 1.00 89.06 350 GLU A O 1
ATOM 2796 N N . TYR A 1 351 ? 3.334 -9.520 -16.526 1.00 91.31 351 TYR A N 1
ATOM 2797 C CA . TYR A 1 351 ? 4.005 -10.746 -16.077 1.00 91.31 351 TYR A CA 1
ATOM 2798 C C . TYR A 1 351 ? 5.355 -10.417 -15.435 1.00 91.31 351 TYR A C 1
ATOM 2800 O O . TYR A 1 351 ? 6.316 -10.068 -16.126 1.00 91.31 351 TYR A O 1
ATOM 2808 N N . HIS A 1 352 ? 5.441 -10.585 -14.118 1.00 91.50 352 HIS A N 1
ATOM 2809 C CA . HIS A 1 352 ? 6.615 -10.279 -13.306 1.00 91.50 352 HIS A CA 1
ATOM 2810 C C . HIS A 1 352 ? 7.312 -11.567 -12.861 1.00 91.50 352 HIS A C 1
ATOM 2812 O O . HIS A 1 352 ? 6.688 -12.453 -12.275 1.00 91.50 352 HIS A O 1
ATOM 2818 N N . ILE A 1 353 ? 8.614 -11.667 -13.131 1.00 90.69 353 ILE A N 1
ATOM 2819 C CA . ILE A 1 353 ? 9.471 -12.784 -12.709 1.00 90.69 353 ILE A CA 1
ATOM 2820 C C . ILE A 1 353 ? 10.289 -12.397 -11.479 1.00 90.69 353 ILE A C 1
ATOM 2822 O O . ILE A 1 353 ? 10.584 -11.222 -11.278 1.00 90.69 353 ILE A O 1
ATOM 2826 N N . MET A 1 354 ? 10.687 -13.390 -10.691 1.00 88.44 354 MET A N 1
ATOM 2827 C CA . MET A 1 354 ? 11.735 -13.243 -9.681 1.00 88.44 354 MET A CA 1
ATOM 2828 C C . MET A 1 354 ? 13.117 -13.182 -10.355 1.00 88.44 354 MET A C 1
ATOM 2830 O O . MET A 1 354 ? 13.427 -14.025 -11.198 1.00 88.44 354 MET A O 1
ATOM 2834 N N . ASP A 1 355 ? 13.950 -12.222 -9.952 1.00 85.56 355 ASP A N 1
ATOM 2835 C CA . ASP A 1 355 ? 15.390 -12.178 -10.227 1.00 85.56 355 ASP A CA 1
ATOM 2836 C C . ASP A 1 355 ? 16.153 -11.915 -8.916 1.00 85.56 355 ASP A C 1
ATOM 2838 O O . ASP A 1 355 ? 16.080 -10.840 -8.311 1.00 85.56 355 ASP A O 1
ATOM 2842 N N . GLY A 1 356 ? 16.843 -12.945 -8.421 1.00 86.25 356 GLY A N 1
ATOM 2843 C CA . GLY A 1 356 ? 17.529 -12.919 -7.131 1.00 86.25 356 GLY A CA 1
ATOM 2844 C C . GLY A 1 356 ? 16.572 -12.678 -5.959 1.00 86.25 356 GLY A C 1
ATOM 2845 O O . GLY A 1 356 ? 15.878 -13.590 -5.523 1.00 86.25 356 GLY A O 1
ATOM 2846 N N . THR A 1 357 ? 16.568 -11.457 -5.416 1.00 85.12 357 THR A N 1
ATOM 2847 C CA . THR A 1 357 ? 15.707 -11.058 -4.286 1.00 85.12 357 THR A CA 1
ATOM 2848 C C . THR A 1 357 ? 14.707 -9.954 -4.645 1.00 85.12 357 THR A C 1
ATOM 2850 O O . THR A 1 357 ? 14.281 -9.223 -3.753 1.00 85.12 357 THR A O 1
ATOM 2853 N N . LYS A 1 358 ? 14.384 -9.773 -5.933 1.00 86.75 358 LYS A N 1
ATOM 2854 C CA . LYS A 1 358 ? 13.435 -8.763 -6.431 1.00 86.75 358 LYS A CA 1
ATOM 2855 C C . LYS A 1 358 ? 12.506 -9.349 -7.492 1.00 86.75 358 LYS A C 1
ATOM 2857 O O . LYS A 1 358 ? 12.881 -10.299 -8.174 1.00 86.75 358 LYS A O 1
ATOM 2862 N N . MET A 1 359 ? 11.330 -8.752 -7.679 1.00 88.00 359 MET A N 1
ATOM 2863 C CA . MET A 1 359 ? 10.542 -8.969 -8.898 1.00 88.00 359 MET A CA 1
ATOM 2864 C C . MET A 1 359 ? 11.044 -8.066 -10.038 1.00 88.00 359 MET A C 1
ATOM 2866 O O . MET A 1 359 ? 11.728 -7.065 -9.816 1.00 88.00 359 MET A O 1
ATOM 2870 N N . THR A 1 360 ? 10.713 -8.403 -11.285 1.00 85.25 360 THR A N 1
ATOM 2871 C CA . THR A 1 360 ? 10.977 -7.583 -12.481 1.00 85.25 360 THR A CA 1
ATOM 2872 C C . THR A 1 360 ? 9.947 -7.888 -13.573 1.00 85.25 360 THR A C 1
ATOM 2874 O O . THR A 1 360 ? 9.681 -9.056 -13.861 1.00 85.25 360 THR A O 1
ATOM 2877 N N . GLU A 1 361 ? 9.377 -6.856 -14.210 1.00 83.62 361 GLU A N 1
ATOM 2878 C CA . GLU A 1 361 ? 8.449 -7.024 -15.342 1.00 83.62 361 GLU A CA 1
ATOM 2879 C C . GLU A 1 361 ? 9.179 -7.685 -16.525 1.00 83.62 361 GLU A C 1
ATOM 2881 O O . GLU A 1 361 ? 10.118 -7.122 -17.092 1.00 83.62 361 GLU A O 1
ATOM 2886 N N . SER A 1 362 ? 8.740 -8.882 -16.915 1.00 85.19 362 SER A N 1
ATOM 2887 C CA . SER A 1 362 ? 9.313 -9.657 -18.022 1.00 85.19 362 SER A CA 1
ATOM 2888 C C . SER A 1 362 ? 8.649 -9.329 -19.362 1.00 85.19 362 SER A C 1
ATOM 2890 O O . SER A 1 362 ? 9.324 -9.233 -20.391 1.00 85.19 362 SER A O 1
ATOM 2892 N N . PHE A 1 363 ? 7.322 -9.177 -19.354 1.00 88.94 363 PHE A N 1
ATOM 2893 C CA . PHE A 1 363 ? 6.515 -8.709 -20.479 1.00 88.94 363 PHE A CA 1
ATOM 2894 C C . PHE A 1 363 ? 5.093 -8.361 -20.013 1.00 88.94 363 PHE A C 1
ATOM 2896 O O . PHE A 1 363 ? 4.604 -8.920 -19.034 1.00 88.94 363 PHE A O 1
ATOM 2903 N N . ALA A 1 364 ? 4.387 -7.525 -20.773 1.00 89.94 364 ALA A N 1
ATOM 2904 C CA . ALA A 1 364 ? 2.982 -7.204 -20.527 1.00 89.94 364 ALA A CA 1
ATOM 2905 C C . ALA A 1 364 ? 2.106 -7.489 -21.751 1.00 89.94 364 ALA A C 1
ATOM 2907 O O . ALA A 1 364 ? 2.480 -7.212 -22.894 1.00 89.94 364 ALA A O 1
ATOM 2908 N N . VAL A 1 365 ? 0.904 -8.015 -21.526 1.00 90.81 365 VAL A N 1
ATOM 2909 C CA . VAL A 1 365 ? -0.066 -8.363 -22.572 1.00 90.81 365 VAL A CA 1
ATOM 2910 C C . VAL A 1 365 ? -1.196 -7.337 -22.546 1.00 90.81 365 VAL A C 1
ATOM 2912 O O . VAL A 1 365 ? -2.018 -7.308 -21.638 1.00 90.81 365 VAL A O 1
ATOM 2915 N N . ASN A 1 366 ? -1.189 -6.441 -23.530 1.00 89.69 366 ASN A N 1
ATOM 2916 C CA . ASN A 1 366 ? -1.985 -5.214 -23.545 1.00 89.69 366 ASN A CA 1
ATOM 2917 C C . ASN A 1 366 ? -3.171 -5.338 -24.517 1.00 89.69 366 ASN A C 1
ATOM 2919 O O . ASN A 1 366 ? -3.028 -5.864 -25.624 1.00 89.69 366 ASN A O 1
ATOM 2923 N N . MET A 1 367 ? -4.315 -4.774 -24.132 1.00 87.75 367 MET A N 1
ATOM 2924 C CA . MET A 1 367 ? -5.483 -4.516 -24.975 1.00 87.75 367 MET A CA 1
ATOM 2925 C C . MET A 1 367 ? -5.789 -3.015 -24.934 1.00 87.75 367 MET A C 1
ATOM 2927 O O . MET A 1 367 ? -5.975 -2.442 -23.863 1.00 87.75 367 MET A O 1
ATOM 2931 N N . GLU A 1 368 ? -5.841 -2.378 -26.102 1.00 85.69 368 GLU A N 1
ATOM 2932 C CA . GLU A 1 368 ? -6.126 -0.948 -26.283 1.00 85.69 368 GLU A CA 1
ATOM 2933 C C . GLU A 1 368 ? -7.261 -0.769 -27.300 1.00 85.69 368 GLU A C 1
ATOM 2935 O O . GLU A 1 368 ? -7.304 -1.480 -28.303 1.00 85.69 368 GLU A O 1
ATOM 2940 N N . VAL A 1 369 ? -8.156 0.207 -27.121 1.00 81.75 369 VAL A N 1
ATOM 2941 C CA . VAL A 1 369 ? -9.149 0.546 -28.159 1.00 81.75 369 VAL A CA 1
ATOM 2942 C C . VAL A 1 369 ? -8.595 1.604 -29.116 1.00 81.75 369 VAL A C 1
ATOM 2944 O O . VAL A 1 369 ? -8.408 2.760 -28.739 1.00 81.75 369 VAL A O 1
ATOM 2947 N N . ASP A 1 370 ? -8.410 1.247 -30.392 1.00 77.31 370 ASP A N 1
ATOM 2948 C CA . ASP A 1 370 ? -8.042 2.211 -31.435 1.00 77.31 370 ASP A CA 1
ATOM 2949 C C . ASP A 1 370 ? -9.169 3.247 -31.608 1.00 77.31 370 ASP A C 1
ATOM 2951 O O . ASP A 1 370 ? -10.291 2.933 -32.013 1.00 77.31 370 ASP A O 1
ATOM 2955 N N . LEU A 1 371 ? -8.864 4.513 -31.313 1.00 76.62 371 LEU A N 1
ATOM 2956 C CA . LEU A 1 371 ? -9.849 5.601 -31.275 1.00 76.62 371 LEU A CA 1
ATOM 2957 C C . LEU A 1 371 ? -10.344 6.060 -32.663 1.00 76.62 371 LEU A C 1
ATOM 2959 O O . LEU A 1 371 ? -11.264 6.876 -32.741 1.00 76.62 371 LEU A O 1
ATOM 2963 N N . ASN A 1 372 ? -9.761 5.557 -33.758 1.00 77.12 372 ASN A N 1
ATOM 2964 C CA . ASN A 1 372 ? -10.174 5.875 -35.131 1.00 77.12 372 ASN A CA 1
ATOM 2965 C C . ASN A 1 372 ? -11.212 4.874 -35.666 1.00 77.12 372 ASN A C 1
ATOM 2967 O O . ASN A 1 372 ? -12.073 5.226 -36.475 1.00 77.12 372 ASN A O 1
ATOM 2971 N N . THR A 1 373 ? -11.107 3.617 -35.234 1.00 83.44 373 THR A N 1
ATOM 2972 C CA . THR A 1 373 ? -11.905 2.470 -35.690 1.00 83.44 373 THR A CA 1
ATOM 2973 C C . THR A 1 373 ? -12.894 1.975 -34.636 1.00 83.44 373 THR A C 1
ATOM 2975 O O . THR A 1 373 ? -13.897 1.359 -34.999 1.00 83.44 373 THR A O 1
ATOM 2978 N N . TYR A 1 374 ? -12.648 2.283 -33.357 1.00 76.25 374 TYR A N 1
ATOM 2979 C CA . TYR A 1 374 ? -13.348 1.761 -32.179 1.00 76.25 374 TYR A CA 1
ATOM 2980 C C . TYR A 1 374 ? -13.326 0.226 -32.089 1.00 76.25 374 TYR A C 1
ATOM 2982 O O . TYR A 1 374 ? -14.321 -0.402 -31.717 1.00 76.25 374 TYR A O 1
ATOM 2990 N N . LEU A 1 375 ? -12.185 -0.370 -32.446 1.00 79.56 375 LEU A N 1
ATOM 2991 C CA . LEU A 1 375 ? -11.900 -1.800 -32.328 1.00 79.56 375 LEU A CA 1
ATOM 2992 C C . LEU A 1 375 ? -10.739 -2.030 -31.345 1.00 79.56 375 LEU A C 1
ATOM 2994 O O . LEU A 1 375 ? -9.857 -1.172 -31.258 1.00 79.56 375 LEU A O 1
ATOM 2998 N N . PRO A 1 376 ? -10.718 -3.161 -30.618 1.00 84.31 376 PRO A N 1
ATOM 2999 C CA . PRO A 1 376 ? -9.581 -3.522 -29.784 1.00 84.31 376 PRO A CA 1
ATOM 3000 C C . PRO A 1 376 ? -8.363 -3.884 -30.646 1.00 84.31 376 PRO A C 1
ATOM 3002 O O . PRO A 1 376 ? -8.483 -4.494 -31.712 1.00 84.31 376 PRO A O 1
ATOM 3005 N N . VAL A 1 377 ? -7.187 -3.515 -30.153 1.00 88.44 377 VAL A N 1
ATOM 3006 C CA . VAL A 1 377 ? -5.869 -3.856 -30.681 1.00 88.44 377 VAL A CA 1
ATOM 3007 C C . VAL A 1 377 ? -5.084 -4.493 -29.543 1.00 88.44 377 VAL A C 1
ATOM 3009 O O . VAL A 1 377 ? -4.951 -3.913 -28.468 1.00 88.44 377 VAL A O 1
ATOM 3012 N N . TYR A 1 378 ? -4.565 -5.690 -29.792 1.00 92.88 378 TYR A N 1
ATOM 3013 C CA . TYR A 1 378 ? -3.863 -6.490 -28.796 1.00 92.88 378 TYR A CA 1
ATOM 3014 C C . TYR A 1 378 ? -2.358 -6.458 -29.062 1.00 92.88 378 TYR A C 1
ATOM 3016 O O . TYR A 1 378 ? -1.925 -6.494 -30.221 1.00 92.88 378 TYR A O 1
ATOM 3024 N N . LYS A 1 379 ? -1.546 -6.417 -28.004 1.00 93.00 379 LYS A N 1
ATOM 3025 C CA . LYS A 1 379 ? -0.081 -6.382 -28.088 1.00 93.00 379 LYS A CA 1
ATOM 3026 C C . LYS A 1 379 ? 0.564 -7.238 -26.998 1.00 93.00 379 LYS A C 1
ATOM 3028 O O . LYS A 1 379 ? 0.009 -7.380 -25.916 1.00 93.00 379 LYS A O 1
ATOM 3033 N N . VAL A 1 380 ? 1.781 -7.713 -27.248 1.00 91.75 380 VAL A N 1
ATOM 3034 C CA . VAL A 1 380 ? 2.738 -8.072 -26.190 1.00 91.75 380 VAL A CA 1
ATOM 3035 C C . VAL A 1 380 ? 3.850 -7.033 -26.193 1.00 91.75 380 VAL A C 1
ATOM 3037 O O . VAL A 1 380 ? 4.488 -6.842 -27.229 1.00 91.75 380 VAL A O 1
ATOM 3040 N N . ARG A 1 381 ? 4.086 -6.384 -25.055 1.00 86.62 381 ARG A N 1
ATOM 3041 C CA . ARG A 1 381 ? 5.261 -5.552 -24.795 1.00 86.62 381 ARG A CA 1
ATOM 3042 C C . ARG A 1 381 ? 6.340 -6.416 -24.170 1.00 86.62 381 ARG A C 1
ATOM 3044 O O . ARG A 1 381 ? 6.126 -6.978 -23.105 1.00 86.62 381 ARG A O 1
ATOM 3051 N N . ASP A 1 382 ? 7.487 -6.516 -24.825 1.00 78.31 382 ASP A N 1
ATOM 3052 C CA . ASP A 1 382 ? 8.672 -7.175 -24.277 1.00 78.31 382 ASP A CA 1
ATOM 3053 C C . ASP A 1 382 ? 9.563 -6.095 -23.644 1.00 78.31 382 ASP A C 1
ATOM 3055 O O . ASP A 1 382 ? 10.233 -5.346 -24.364 1.00 78.31 382 ASP A O 1
ATOM 3059 N N . THR A 1 383 ? 9.523 -5.963 -22.313 1.00 68.38 383 THR A N 1
ATOM 3060 C CA . THR A 1 383 ? 10.250 -4.919 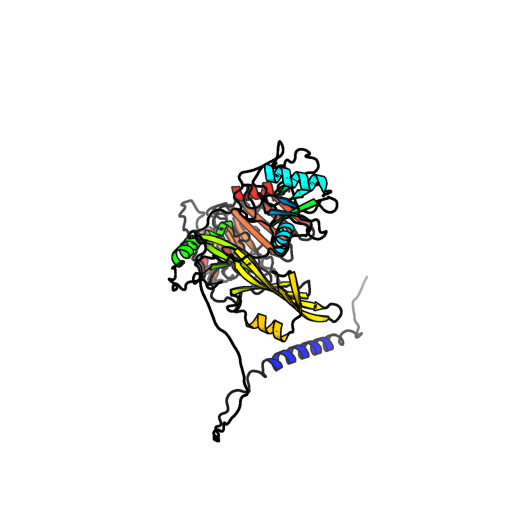-21.560 1.00 68.38 383 THR A CA 1
ATOM 3061 C C . THR A 1 383 ? 11.750 -5.011 -21.784 1.00 68.38 383 THR A C 1
ATOM 3063 O O . THR A 1 383 ? 12.383 -4.004 -22.092 1.00 68.38 383 THR A O 1
ATOM 3066 N N . SER A 1 384 ? 12.297 -6.232 -21.765 1.00 61.25 384 SER A N 1
ATOM 3067 C CA . SER A 1 384 ? 13.720 -6.507 -22.014 1.00 61.25 384 SER A CA 1
ATOM 3068 C C . SER A 1 384 ? 14.217 -6.055 -23.397 1.00 61.25 384 SER A C 1
ATOM 3070 O O . SER A 1 384 ? 15.423 -6.034 -23.642 1.00 61.25 384 SER A O 1
ATOM 3072 N N . LYS A 1 385 ? 13.304 -5.721 -24.323 1.00 63.38 385 LYS A N 1
ATOM 3073 C CA . LYS A 1 385 ? 13.610 -5.283 -25.696 1.00 63.38 385 LYS A CA 1
ATOM 3074 C C . LYS A 1 385 ? 13.040 -3.907 -26.046 1.00 63.38 385 LYS A C 1
ATOM 3076 O O . LYS A 1 385 ? 13.386 -3.381 -27.100 1.00 63.38 385 LYS A O 1
ATOM 3081 N N . GLY A 1 386 ? 12.173 -3.331 -25.209 1.00 66.50 386 GLY A N 1
ATOM 3082 C CA . GLY A 1 386 ? 11.492 -2.062 -25.484 1.00 66.50 386 GLY A CA 1
ATOM 3083 C C . GLY A 1 386 ? 10.601 -2.089 -26.735 1.00 66.50 386 GLY A C 1
ATOM 3084 O O . GLY A 1 386 ? 10.459 -1.068 -27.406 1.00 66.50 386 GLY A O 1
ATOM 3085 N N . THR A 1 387 ? 10.038 -3.249 -27.101 1.00 73.25 387 THR A N 1
ATOM 3086 C CA . THR A 1 387 ? 9.268 -3.414 -28.351 1.00 73.25 387 THR A CA 1
ATOM 3087 C C . THR A 1 387 ? 7.894 -4.044 -28.141 1.00 73.25 387 THR A C 1
ATOM 3089 O O . THR A 1 387 ? 7.790 -5.161 -27.631 1.00 73.25 387 THR A O 1
ATOM 3092 N N . ASP A 1 388 ? 6.858 -3.373 -28.648 1.00 85.12 388 ASP A N 1
ATOM 3093 C CA . ASP A 1 388 ? 5.493 -3.896 -28.765 1.00 85.12 388 ASP A CA 1
ATOM 3094 C C . ASP A 1 388 ? 5.344 -4.778 -30.032 1.00 85.12 388 ASP A C 1
ATOM 3096 O O . ASP A 1 388 ? 5.610 -4.338 -31.155 1.00 85.12 388 ASP A O 1
ATOM 3100 N N . ARG A 1 389 ? 4.835 -6.009 -29.881 1.00 91.69 389 ARG A N 1
ATOM 3101 C CA . ARG A 1 389 ? 4.382 -6.894 -30.973 1.00 91.69 389 ARG A CA 1
ATOM 3102 C C . ARG A 1 389 ? 2.856 -6.963 -30.987 1.00 91.69 389 ARG A C 1
ATOM 3104 O O . ARG A 1 389 ? 2.270 -7.482 -30.044 1.00 91.69 389 ARG A O 1
ATOM 3111 N N . THR A 1 390 ? 2.207 -6.540 -32.072 1.00 92.56 390 THR A N 1
ATOM 3112 C CA . THR A 1 390 ? 0.758 -6.755 -32.265 1.00 92.56 390 THR A CA 1
ATOM 3113 C C . THR A 1 390 ? 0.421 -8.249 -32.340 1.00 92.56 390 THR A C 1
ATOM 3115 O O . THR A 1 390 ? 1.123 -9.009 -33.014 1.00 92.56 390 THR A O 1
ATOM 3118 N N . ILE A 1 391 ? -0.663 -8.655 -31.676 1.00 94.06 391 ILE A N 1
ATOM 3119 C CA . ILE A 1 391 ? -1.157 -10.038 -31.620 1.00 94.06 391 ILE A CA 1
ATOM 3120 C C . ILE A 1 391 ? -2.632 -10.131 -32.031 1.00 94.06 391 ILE A C 1
ATOM 3122 O O . ILE A 1 391 ? -3.325 -9.125 -32.189 1.00 94.06 391 ILE A O 1
ATOM 3126 N N . THR A 1 392 ? -3.109 -11.356 -32.228 1.00 93.38 392 THR A N 1
ATOM 3127 C CA . THR A 1 392 ? -4.529 -11.667 -32.438 1.00 93.38 392 THR A CA 1
ATOM 3128 C C . THR A 1 392 ? -5.311 -11.756 -31.120 1.00 93.38 392 THR A C 1
ATOM 3130 O O . THR A 1 392 ? -4.741 -12.026 -30.068 1.00 93.38 392 THR A O 1
ATOM 3133 N N . GLU A 1 393 ? -6.636 -11.595 -31.186 1.00 92.12 393 GLU A N 1
ATOM 3134 C CA . GLU A 1 393 ? -7.560 -11.855 -30.063 1.00 92.12 393 GLU A CA 1
ATOM 3135 C C . GLU A 1 393 ? -7.423 -13.308 -29.553 1.00 92.12 393 GLU A C 1
ATOM 3137 O O . GLU A 1 393 ? -7.396 -13.545 -28.350 1.00 92.12 393 GLU A O 1
ATOM 3142 N N . GLU A 1 394 ? -7.207 -14.274 -30.458 1.00 92.56 394 GLU A N 1
ATOM 3143 C CA . GLU A 1 394 ? -6.951 -15.684 -30.116 1.00 92.56 394 GLU A CA 1
ATOM 3144 C C . GLU A 1 394 ? -5.610 -15.903 -29.380 1.00 92.56 394 GLU A C 1
ATOM 3146 O O . GLU A 1 394 ? -5.522 -16.786 -28.528 1.00 92.56 394 GLU A O 1
ATOM 3151 N N . GLU A 1 395 ? -4.569 -15.113 -29.679 1.00 92.50 395 GLU A N 1
ATOM 3152 C CA . GLU A 1 395 ? -3.321 -15.100 -28.898 1.00 92.50 395 GLU A CA 1
ATOM 3153 C C . GLU A 1 395 ? -3.526 -14.442 -27.529 1.00 92.50 395 GLU A C 1
ATOM 3155 O O . GLU A 1 395 ? -3.045 -14.980 -26.535 1.00 92.50 395 GLU A O 1
ATOM 3160 N N . TYR A 1 396 ? -4.238 -13.311 -27.465 1.00 90.62 396 TYR A N 1
ATOM 3161 C CA . TYR A 1 396 ? -4.521 -12.585 -26.220 1.00 90.62 396 TYR A CA 1
ATOM 3162 C C . TYR A 1 396 ? -5.280 -13.466 -25.218 1.00 90.62 396 TYR A C 1
ATOM 3164 O O . TYR A 1 396 ? -4.786 -13.716 -24.119 1.00 90.62 396 TYR A O 1
ATOM 3172 N N . GLU A 1 397 ? -6.398 -14.064 -25.649 1.00 89.00 397 GLU A N 1
ATOM 3173 C CA . GLU A 1 397 ? -7.169 -15.009 -24.833 1.00 89.00 397 GLU A CA 1
ATOM 3174 C C . GLU A 1 397 ? -6.340 -16.234 -24.379 1.00 89.00 397 GLU A C 1
ATOM 3176 O O . GLU A 1 397 ? -6.715 -16.925 -23.430 1.00 89.00 397 GLU A O 1
ATOM 3181 N N . ALA A 1 398 ? -5.245 -16.573 -25.071 1.00 90.88 398 ALA A N 1
ATOM 3182 C CA . ALA A 1 398 ? -4.368 -17.690 -24.713 1.00 90.88 398 ALA A CA 1
ATOM 3183 C C . ALA A 1 398 ? -3.302 -17.324 -23.662 1.00 90.88 398 ALA A C 1
ATOM 3185 O O . ALA A 1 398 ? -2.750 -18.232 -23.039 1.00 90.88 398 ALA A O 1
ATOM 3186 N N . TYR A 1 399 ? -3.031 -16.033 -23.444 1.00 90.44 399 TYR A N 1
ATOM 3187 C CA . TYR A 1 399 ? -2.265 -15.549 -22.292 1.00 90.44 399 TYR A CA 1
ATOM 3188 C C . TYR A 1 399 ? -3.146 -15.524 -21.035 1.00 90.44 399 TYR A C 1
ATOM 3190 O O . TYR A 1 399 ? -2.777 -16.134 -20.032 1.00 90.44 399 TYR A O 1
ATOM 3198 N N . GLU A 1 400 ? -4.355 -14.952 -21.118 1.00 84.62 400 GLU A N 1
ATOM 3199 C CA . GLU A 1 400 ? -5.327 -14.932 -20.007 1.00 84.62 400 GLU A CA 1
ATOM 3200 C C . GLU A 1 400 ? -5.608 -16.342 -19.452 1.00 84.62 400 GLU A C 1
ATOM 3202 O O . GLU A 1 400 ? -5.596 -16.564 -18.244 1.00 84.62 400 GLU A O 1
ATOM 3207 N N . LYS A 1 401 ? -5.819 -17.331 -20.335 1.00 88.12 401 LYS A N 1
ATOM 3208 C CA . LYS A 1 401 ? -6.149 -18.724 -19.956 1.00 88.12 401 LYS A CA 1
ATOM 3209 C C . LYS A 1 401 ? -4.961 -19.555 -19.461 1.00 88.12 401 LYS A C 1
ATOM 3211 O O . LYS A 1 401 ? -5.168 -20.686 -19.025 1.00 88.12 401 LYS A O 1
ATOM 3216 N N . GLU A 1 402 ? -3.740 -19.041 -19.571 1.00 90.69 402 GLU A N 1
ATOM 3217 C CA . GLU A 1 402 ? -2.536 -19.645 -18.986 1.00 90.69 402 GLU A CA 1
ATOM 3218 C C . GLU A 1 402 ? -2.320 -19.171 -17.536 1.00 90.69 402 GLU A C 1
ATOM 3220 O O . GLU A 1 402 ? -1.658 -19.855 -16.754 1.00 90.69 402 GLU A O 1
ATOM 3225 N N . CYS A 1 403 ? -2.901 -18.033 -17.148 1.00 86.81 403 CYS A N 1
ATOM 3226 C CA . CYS A 1 403 ? -2.847 -17.541 -15.777 1.00 86.81 403 CYS A CA 1
ATOM 3227 C C . CYS A 1 403 ? -3.815 -18.308 -14.868 1.00 86.81 403 CYS A C 1
ATOM 3229 O O . CYS A 1 403 ? -4.997 -18.482 -15.165 1.00 86.81 403 CYS A O 1
ATOM 3231 N N . THR A 1 404 ? -3.305 -18.752 -13.721 1.00 89.94 404 THR A N 1
ATOM 3232 C CA . THR A 1 404 ? -4.097 -19.346 -12.640 1.00 89.94 404 THR A CA 1
ATOM 3233 C C . THR A 1 404 ? -4.202 -18.335 -11.505 1.00 89.94 404 THR A C 1
ATOM 3235 O O . THR A 1 404 ? -3.205 -18.049 -10.846 1.00 89.94 404 THR A O 1
ATOM 3238 N N . TRP A 1 405 ? -5.398 -17.789 -11.288 1.00 87.25 405 TRP A N 1
ATOM 3239 C CA . TRP A 1 405 ? -5.689 -16.845 -10.204 1.00 87.25 405 TRP A CA 1
ATOM 3240 C C . TRP A 1 405 ? -5.485 -17.482 -8.824 1.00 87.25 405 TRP A C 1
ATOM 3242 O O . TRP A 1 405 ? -5.857 -18.640 -8.609 1.00 87.25 405 TRP A O 1
ATOM 3252 N N . LEU A 1 406 ? -4.885 -16.740 -7.891 1.00 87.94 406 LEU A N 1
ATOM 3253 C CA . LEU A 1 406 ? -4.560 -17.228 -6.553 1.00 87.94 406 LEU A CA 1
ATOM 3254 C C . LEU A 1 406 ? -5.802 -17.185 -5.650 1.00 87.94 406 LEU A C 1
ATOM 3256 O O . LEU A 1 406 ? -6.323 -16.119 -5.333 1.00 87.94 406 LEU A O 1
ATOM 3260 N N . THR A 1 407 ? -6.281 -18.357 -5.223 1.00 82.31 407 THR A N 1
ATOM 3261 C CA . THR A 1 407 ? -7.481 -18.497 -4.371 1.00 82.31 407 THR A CA 1
ATOM 3262 C C . THR A 1 407 ? -7.202 -19.018 -2.963 1.00 82.31 407 THR A C 1
ATOM 3264 O O . THR A 1 407 ? -8.053 -18.903 -2.083 1.00 82.31 407 THR A O 1
ATOM 3267 N N . ASP A 1 408 ? -6.032 -19.617 -2.738 1.00 81.44 408 ASP A N 1
ATOM 3268 C CA . ASP A 1 408 ? -5.759 -20.471 -1.573 1.00 81.44 408 ASP A CA 1
ATOM 3269 C C . ASP A 1 408 ? -5.133 -19.679 -0.408 1.00 81.44 408 ASP A C 1
ATOM 3271 O O . ASP A 1 408 ? -4.113 -20.054 0.184 1.00 81.44 408 ASP A O 1
ATOM 3275 N N . TRP A 1 409 ? -5.775 -18.554 -0.091 1.00 88.25 409 TRP A N 1
ATOM 3276 C CA . TRP A 1 409 ? -5.365 -17.599 0.934 1.00 88.25 409 TRP A CA 1
ATOM 3277 C C . TRP A 1 409 ? -5.560 -18.133 2.359 1.00 88.25 409 TRP A C 1
ATOM 3279 O O . TRP A 1 409 ? -6.554 -18.783 2.698 1.00 88.25 409 TRP A O 1
ATOM 3289 N N . LYS A 1 410 ? -4.590 -17.836 3.227 1.00 89.38 410 LYS A N 1
ATOM 3290 C CA . LYS A 1 410 ? -4.574 -18.182 4.654 1.00 89.38 410 LYS A CA 1
ATOM 3291 C C . LYS A 1 410 ? -4.598 -16.909 5.484 1.00 89.38 410 LYS A C 1
ATOM 3293 O O . LYS A 1 410 ? -3.873 -15.973 5.184 1.00 89.38 410 LYS A O 1
ATOM 3298 N N . LYS A 1 411 ? -5.351 -16.901 6.578 1.00 85.12 411 LYS A N 1
ATOM 3299 C CA . LYS A 1 411 ? -5.371 -15.783 7.534 1.00 85.12 411 LYS A CA 1
ATOM 3300 C C . LYS A 1 411 ? -4.093 -15.769 8.377 1.00 85.12 411 LYS A C 1
ATOM 3302 O O . LYS A 1 411 ? -3.617 -16.835 8.775 1.00 85.12 411 LYS A O 1
ATOM 3307 N N . VAL A 1 412 ? -3.559 -14.587 8.679 1.00 79.94 412 VAL A N 1
ATOM 3308 C CA . VAL A 1 412 ? -2.479 -14.427 9.669 1.00 79.94 412 VAL A CA 1
ATOM 3309 C C . VAL A 1 412 ? -3.080 -14.498 11.080 1.00 79.94 412 VAL A C 1
ATOM 3311 O O . VAL A 1 412 ? -4.019 -13.773 11.403 1.00 79.94 412 VAL A O 1
ATOM 3314 N N . GLU A 1 413 ? -2.575 -15.392 11.938 1.00 64.62 413 GLU A N 1
ATOM 3315 C CA . GLU A 1 413 ? -3.095 -15.550 13.306 1.00 64.62 413 GLU A CA 1
ATOM 3316 C C . GLU A 1 413 ? -2.636 -14.404 14.224 1.00 64.62 413 GLU A C 1
ATOM 3318 O O . GLU A 1 413 ? -1.559 -14.456 14.825 1.00 64.62 413 GLU A O 1
ATOM 3323 N N . SER A 1 414 ? -3.484 -13.387 14.401 1.00 50.59 414 SER A N 1
ATOM 3324 C CA . SER A 1 414 ? -3.247 -12.326 15.381 1.00 50.59 414 SER A CA 1
ATOM 3325 C C . SER A 1 414 ? -3.310 -12.874 16.816 1.00 50.59 414 SER A C 1
ATOM 3327 O O . SER A 1 414 ? -4.366 -13.169 17.383 1.00 50.59 414 SER A O 1
ATOM 3329 N N . LYS A 1 415 ? -2.141 -12.999 17.457 1.00 38.28 415 LYS A N 1
ATOM 3330 C CA . LYS A 1 415 ? -2.027 -13.323 18.888 1.00 38.28 415 LYS A CA 1
ATOM 3331 C C . LYS A 1 415 ? -2.418 -12.117 19.740 1.00 38.28 415 LYS A C 1
ATOM 3333 O O . LYS A 1 415 ? -1.557 -11.502 20.359 1.00 38.28 415 LYS A O 1
ATOM 3338 N N . SER A 1 416 ? -3.721 -11.825 19.798 1.00 30.31 416 SER A N 1
ATOM 3339 C CA . SER A 1 416 ? -4.315 -10.716 20.558 1.00 30.31 416 SER A CA 1
ATOM 3340 C C . SER A 1 416 ? -3.741 -10.644 21.980 1.00 30.31 416 SER A C 1
ATOM 3342 O O . SER A 1 416 ? -4.104 -11.437 22.865 1.00 30.31 416 SER A O 1
ATOM 3344 N N . ALA A 1 417 ? -2.810 -9.717 22.199 1.00 27.42 417 ALA A N 1
ATOM 3345 C CA . ALA A 1 417 ? -2.011 -9.662 23.410 1.00 27.42 417 ALA A CA 1
ATOM 3346 C C . ALA A 1 417 ? -2.816 -8.986 24.524 1.00 27.42 417 ALA A C 1
ATOM 3348 O O . ALA A 1 417 ? -2.732 -7.777 24.719 1.00 27.42 417 ALA A O 1
ATOM 3349 N N . LYS A 1 418 ? -3.610 -9.770 25.272 1.00 27.55 418 LYS A N 1
ATOM 3350 C CA . LYS A 1 418 ? -4.424 -9.282 26.403 1.00 27.55 418 LYS A CA 1
ATOM 3351 C C . LYS A 1 418 ? -3.562 -8.657 27.507 1.00 27.55 418 LYS A C 1
ATOM 3353 O O . LYS A 1 418 ? -3.211 -9.303 28.498 1.00 27.55 418 LYS A O 1
ATOM 3358 N N . LYS A 1 419 ? -3.244 -7.377 27.331 1.00 27.88 419 LYS A N 1
ATOM 3359 C CA . LYS A 1 419 ? -2.483 -6.537 28.250 1.00 27.88 419 LYS A CA 1
ATOM 3360 C C . LYS A 1 419 ? -3.402 -6.164 29.409 1.00 27.88 419 LYS A C 1
ATOM 3362 O O . LYS A 1 419 ? -4.298 -5.342 29.287 1.00 27.88 419 LYS A O 1
ATOM 3367 N N . ASN A 1 420 ? -3.228 -6.858 30.526 1.00 29.95 420 ASN A N 1
ATOM 3368 C CA . ASN A 1 420 ? -4.117 -6.744 31.675 1.00 29.95 420 ASN A CA 1
ATOM 3369 C C . ASN A 1 420 ? -3.770 -5.477 32.484 1.00 29.95 420 ASN A C 1
ATOM 3371 O O . ASN A 1 420 ? -2.864 -5.507 33.319 1.00 29.95 420 ASN A O 1
ATOM 3375 N N . THR A 1 421 ? -4.455 -4.362 32.223 1.00 30.16 421 THR A N 1
ATOM 3376 C CA . THR A 1 421 ? -4.260 -3.076 32.918 1.00 30.16 421 THR A CA 1
ATOM 3377 C C . THR A 1 421 ? -5.397 -2.776 33.892 1.00 30.16 421 THR A C 1
ATOM 3379 O O . THR A 1 421 ? -6.470 -2.327 33.507 1.00 30.16 421 THR A O 1
ATOM 3382 N N . GLU A 1 422 ? -5.148 -2.974 35.189 1.00 38.66 422 GLU A N 1
ATOM 3383 C CA . GLU A 1 422 ? -6.063 -2.527 36.245 1.00 38.66 422 GLU A CA 1
ATOM 3384 C C . GLU A 1 422 ? -6.110 -0.989 36.324 1.00 38.66 422 GLU A C 1
ATOM 3386 O O . GLU A 1 422 ? -5.114 -0.356 36.692 1.00 38.66 422 GLU A O 1
ATOM 3391 N N . LYS A 1 423 ? -7.283 -0.394 36.061 1.00 35.28 423 LYS A N 1
ATOM 3392 C CA . LYS A 1 423 ? -7.714 0.920 36.578 1.00 35.28 423 LYS A CA 1
ATOM 3393 C C . LYS A 1 423 ? -9.240 1.062 36.543 1.00 35.28 423 LYS A C 1
ATOM 3395 O O . LYS A 1 423 ? -9.952 0.178 36.079 1.00 35.28 423 LYS A O 1
ATOM 3400 N N . THR A 1 424 ? -9.744 2.101 37.204 1.00 37.47 424 THR A N 1
ATOM 3401 C CA . THR A 1 424 ? -11.138 2.187 37.669 1.00 37.47 424 THR A CA 1
ATOM 3402 C C . THR A 1 424 ? -12.129 2.641 36.601 1.00 37.47 424 THR A C 1
ATOM 3404 O O . THR A 1 424 ? -12.237 3.836 36.342 1.00 37.47 424 THR A O 1
ATOM 3407 N N . GLN A 1 425 ? -12.919 1.690 36.100 1.00 40.12 425 GLN A N 1
ATOM 3408 C CA . GLN A 1 425 ? -14.093 1.927 35.256 1.00 40.12 425 GLN A CA 1
ATOM 3409 C C . GLN A 1 425 ? -15.172 2.809 35.920 1.00 40.12 425 GLN A C 1
ATOM 3411 O O . GLN A 1 425 ? -15.359 2.800 37.144 1.00 40.12 425 GLN A O 1
ATOM 3416 N N . THR A 1 426 ? -16.006 3.434 35.084 1.00 49.38 426 THR A N 1
ATOM 3417 C CA . THR A 1 426 ? -17.408 3.726 35.438 1.00 49.38 426 THR A CA 1
ATOM 3418 C C . THR A 1 426 ? -18.196 2.411 35.538 1.00 49.38 426 THR A C 1
ATOM 3420 O O . THR A 1 426 ? -17.952 1.476 34.781 1.00 49.38 426 THR A O 1
ATOM 3423 N N . SER A 1 427 ? -19.123 2.270 36.494 1.00 58.41 427 SER A N 1
ATOM 3424 C CA . SER A 1 427 ? -19.704 0.947 36.787 1.00 58.41 427 SER A CA 1
ATOM 3425 C C . SER A 1 427 ? -20.452 0.345 35.587 1.00 58.41 427 SER A C 1
ATOM 3427 O O . SER A 1 427 ? -21.425 0.952 35.138 1.00 58.41 427 SER A O 1
ATOM 3429 N N . ASP A 1 428 ? -20.058 -0.864 35.149 1.00 64.31 428 ASP A N 1
ATOM 3430 C CA . ASP A 1 428 ? -20.540 -1.578 33.941 1.00 64.31 428 ASP A CA 1
ATOM 3431 C C . ASP A 1 428 ? -22.037 -1.424 33.644 1.00 64.31 428 ASP A C 1
ATOM 3433 O O . ASP A 1 428 ? -22.471 -1.257 32.503 1.00 64.31 428 ASP A O 1
ATOM 3437 N N . GLN A 1 429 ? -22.854 -1.495 34.695 1.00 71.88 429 GLN A N 1
ATOM 3438 C CA . GLN A 1 429 ? -24.305 -1.448 34.592 1.00 71.88 429 GLN A CA 1
ATOM 3439 C C . GLN A 1 429 ? -24.830 -0.122 34.013 1.00 71.88 429 GLN A C 1
ATOM 3441 O O . GLN A 1 429 ? -25.915 -0.117 33.429 1.00 71.88 429 GLN A O 1
ATOM 3446 N N . GLU A 1 430 ? -24.110 0.993 34.167 1.00 78.19 430 GLU A N 1
ATOM 3447 C CA . GLU A 1 430 ? -24.568 2.324 33.760 1.00 78.19 430 GLU A CA 1
ATOM 3448 C C . GLU A 1 430 ? -24.461 2.524 32.241 1.00 78.19 430 GLU A C 1
ATOM 3450 O O . GLU A 1 430 ? -25.491 2.733 31.590 1.00 78.19 430 GLU A O 1
ATOM 3455 N N . TRP A 1 431 ? -23.270 2.357 31.650 1.00 84.00 431 TRP A N 1
ATOM 3456 C CA . TRP A 1 431 ? -23.083 2.483 30.198 1.00 84.00 431 TRP A CA 1
ATOM 3457 C C . TRP A 1 431 ? -23.840 1.400 29.419 1.00 84.00 431 TRP A C 1
ATOM 3459 O O . TRP A 1 431 ? -24.539 1.730 28.455 1.00 84.00 431 TRP A O 1
ATOM 3469 N N . LYS A 1 432 ? -23.847 0.138 29.892 1.00 89.62 432 LYS A N 1
ATOM 3470 C CA . LYS A 1 432 ? -24.673 -0.935 29.297 1.00 89.62 432 LYS A CA 1
ATOM 3471 C C . LYS A 1 432 ? -26.145 -0.541 29.222 1.00 89.62 432 LYS A C 1
ATOM 3473 O O . LYS A 1 432 ? -26.788 -0.728 28.189 1.00 89.62 432 LYS A O 1
ATOM 3478 N N . THR A 1 433 ? -26.688 0.038 30.294 1.00 88.62 433 THR A N 1
ATOM 3479 C CA . THR A 1 433 ? -28.098 0.457 30.337 1.00 88.62 433 THR A CA 1
ATOM 3480 C C . THR A 1 433 ? -28.361 1.660 29.430 1.00 88.62 433 THR A C 1
ATOM 3482 O O . THR A 1 433 ? -29.374 1.676 28.727 1.00 88.62 433 THR A O 1
ATOM 3485 N N . ALA A 1 434 ? -27.464 2.648 29.410 1.00 90.00 434 ALA A N 1
ATOM 3486 C CA . ALA A 1 434 ? -27.611 3.859 28.607 1.00 90.00 434 ALA A CA 1
ATOM 3487 C C . ALA A 1 434 ? -27.579 3.565 27.096 1.00 90.00 434 ALA A C 1
ATOM 3489 O O . ALA A 1 434 ? -28.523 3.923 26.384 1.00 90.00 434 ALA A O 1
ATOM 3490 N N . TYR A 1 435 ? -26.562 2.847 26.608 1.00 94.19 435 TYR A N 1
ATOM 3491 C CA . TYR A 1 435 ? -26.449 2.491 25.189 1.00 94.19 435 TYR A CA 1
ATOM 3492 C C . TYR A 1 435 ? -27.589 1.576 24.730 1.00 94.19 435 TYR A C 1
ATOM 3494 O O . TYR A 1 435 ? -28.184 1.800 23.676 1.00 94.19 435 TYR A O 1
ATOM 3502 N N . ALA A 1 436 ? -27.993 0.609 25.557 1.00 92.94 436 ALA A N 1
ATOM 3503 C CA . ALA A 1 436 ? -29.108 -0.276 25.234 1.00 92.94 436 ALA A CA 1
ATOM 3504 C C . ALA A 1 436 ? -30.486 0.418 25.251 1.00 92.94 436 ALA A C 1
ATOM 3506 O O . ALA A 1 436 ? -31.436 -0.101 24.662 1.00 92.94 436 ALA A O 1
ATOM 3507 N N . GLN A 1 437 ? -30.636 1.571 25.912 1.00 91.44 437 GLN A N 1
ATOM 3508 C CA . GLN A 1 437 ? -31.819 2.428 25.756 1.00 91.44 437 GLN A CA 1
ATOM 3509 C C . GLN A 1 437 ? -31.706 3.313 24.509 1.00 91.44 437 GLN A C 1
ATOM 3511 O O . GLN A 1 437 ? -32.674 3.448 23.765 1.00 91.44 437 GLN A O 1
ATOM 3516 N N . PHE A 1 438 ? -30.527 3.881 24.250 1.00 94.62 438 PHE A N 1
ATOM 3517 C CA . PHE A 1 438 ? -30.258 4.735 23.093 1.00 94.62 438 PHE A CA 1
ATOM 3518 C C . PHE A 1 438 ? -30.487 4.014 21.753 1.00 94.62 438 PHE A C 1
ATOM 3520 O O . PHE A 1 438 ? -31.193 4.541 20.890 1.00 94.62 438 PHE A O 1
ATOM 3527 N N . LEU A 1 439 ? -29.987 2.778 21.623 1.00 94.31 439 LEU A N 1
ATOM 3528 C CA . LEU A 1 439 ? -30.215 1.908 20.464 1.00 94.31 439 LEU A CA 1
ATOM 3529 C C . LEU A 1 439 ? -31.709 1.600 20.267 1.00 94.31 439 LEU A C 1
ATOM 3531 O O . LEU A 1 439 ? -32.249 1.837 19.191 1.00 94.31 439 LEU A O 1
ATOM 3535 N N . ARG A 1 440 ? -32.419 1.159 21.316 1.00 93.50 440 ARG A N 1
ATOM 3536 C CA . ARG A 1 440 ? -33.871 0.874 21.248 1.00 93.50 440 ARG A CA 1
ATOM 3537 C C . ARG A 1 440 ? -34.721 2.090 20.875 1.00 93.50 440 ARG A C 1
ATOM 3539 O O . ARG A 1 440 ? -35.775 1.932 20.267 1.00 93.50 440 ARG A O 1
ATOM 3546 N N . ASN A 1 441 ? -34.280 3.287 21.255 1.00 92.75 441 ASN A N 1
ATOM 3547 C CA . ASN A 1 441 ? -34.971 4.540 20.962 1.00 92.75 441 ASN A CA 1
ATOM 3548 C C . ASN A 1 441 ? -34.662 5.098 19.560 1.00 92.75 441 ASN A C 1
ATOM 3550 O O . ASN A 1 441 ? -35.247 6.116 19.194 1.00 92.75 441 ASN A O 1
ATOM 3554 N N . GLY A 1 442 ? -33.752 4.483 18.792 1.00 88.56 442 GLY A N 1
ATOM 3555 C CA . GLY A 1 442 ? -33.327 5.004 17.489 1.00 88.56 442 GLY A CA 1
ATOM 3556 C C . GLY A 1 442 ? -32.583 6.341 17.587 1.00 88.56 442 GLY A C 1
ATOM 3557 O O . GLY A 1 442 ? -32.740 7.190 16.717 1.00 88.56 442 GLY A O 1
ATOM 3558 N N . GLY A 1 443 ? -31.822 6.568 18.667 1.00 85.19 443 GLY A N 1
ATOM 3559 C CA . GLY A 1 443 ? -31.141 7.849 18.916 1.00 85.19 443 GLY A CA 1
ATOM 3560 C C . GLY A 1 443 ? -29.938 8.138 18.005 1.00 85.19 443 GLY A C 1
ATOM 3561 O O . GLY A 1 443 ? -29.393 9.242 18.041 1.00 85.19 443 GLY A O 1
ATOM 3562 N N . TYR A 1 444 ? -29.516 7.153 17.213 1.00 89.69 444 TYR A N 1
ATOM 3563 C CA . TYR A 1 444 ? -28.368 7.203 16.313 1.00 89.69 444 TYR A CA 1
ATOM 3564 C C . TYR A 1 444 ? -28.720 7.767 14.927 1.00 89.69 444 TYR A C 1
ATOM 3566 O O . TYR A 1 444 ? -29.865 7.719 14.470 1.00 89.69 444 TYR A O 1
ATOM 3574 N N . LYS A 1 445 ? -27.703 8.267 14.218 1.00 83.38 445 LYS A N 1
ATOM 3575 C CA . LYS A 1 445 ? -27.824 8.666 12.810 1.00 83.38 445 LYS A CA 1
ATOM 3576 C C . LYS A 1 445 ? -28.118 7.441 11.943 1.00 83.38 445 LYS A C 1
ATOM 3578 O O . LYS A 1 445 ? -27.433 6.431 12.048 1.00 83.38 445 LYS A O 1
ATOM 3583 N N . SER A 1 446 ? -29.125 7.539 11.080 1.00 71.81 446 SER A N 1
ATOM 3584 C CA . SER A 1 446 ? -29.653 6.390 10.322 1.00 71.81 446 SER A CA 1
ATOM 3585 C C . SER A 1 446 ? -29.992 6.691 8.853 1.00 71.81 446 SER A C 1
ATOM 3587 O O . SER A 1 446 ? -30.456 5.807 8.138 1.00 71.81 446 SER A O 1
ATOM 3589 N N . ASP A 1 447 ? -29.739 7.913 8.374 1.00 60.47 447 ASP A N 1
ATOM 3590 C CA . ASP A 1 447 ? -30.168 8.365 7.046 1.00 60.47 447 ASP A CA 1
ATOM 3591 C C . ASP A 1 447 ? -29.122 8.118 5.940 1.00 60.47 447 ASP A C 1
ATOM 3593 O O . ASP A 1 447 ? -28.295 8.980 5.640 1.00 60.47 447 ASP A O 1
ATOM 3597 N N . MET A 1 448 ? -29.230 6.975 5.255 1.00 65.38 448 MET A N 1
ATOM 3598 C CA . MET A 1 448 ? -28.795 6.811 3.857 1.00 65.38 448 MET A CA 1
ATOM 3599 C C . MET A 1 448 ? -29.882 6.065 3.053 1.00 65.38 448 MET A C 1
ATOM 3601 O O . MET A 1 448 ? -29.938 4.835 3.069 1.00 65.38 448 MET A O 1
ATOM 3605 N N . PRO A 1 449 ? -30.806 6.785 2.380 1.00 64.06 449 PRO A N 1
ATOM 3606 C CA . PRO A 1 449 ? -31.967 6.170 1.736 1.00 64.06 449 PRO A CA 1
ATOM 3607 C C . PRO A 1 449 ? -31.607 5.233 0.573 1.00 64.06 449 PRO A C 1
ATOM 3609 O O . PRO A 1 449 ? -31.257 5.687 -0.514 1.00 64.06 449 PRO A O 1
ATOM 3612 N N . GLY A 1 450 ? -31.786 3.927 0.785 1.00 66.25 450 GLY A N 1
ATOM 3613 C CA . GLY A 1 450 ? -31.527 2.882 -0.214 1.00 66.25 450 GLY A CA 1
ATOM 3614 C C . GLY A 1 450 ? -30.278 2.038 0.051 1.00 66.25 450 GLY A C 1
ATOM 3615 O O . GLY A 1 450 ? -30.052 1.092 -0.697 1.00 66.25 450 GLY A O 1
ATOM 3616 N N . CYS A 1 451 ? -29.519 2.348 1.103 1.00 74.81 451 CYS A N 1
ATOM 3617 C CA . CYS A 1 451 ? -28.400 1.538 1.579 1.00 74.81 451 CYS A CA 1
ATOM 3618 C C . CYS A 1 451 ? -28.851 0.504 2.631 1.00 74.81 451 CYS A C 1
ATOM 3620 O O . CYS A 1 451 ? -30.018 0.481 3.040 1.00 74.81 451 CYS A O 1
ATOM 3622 N N . ASP A 1 452 ? -27.921 -0.345 3.069 1.00 81.75 452 ASP A N 1
ATOM 3623 C CA . ASP A 1 452 ? -28.144 -1.324 4.133 1.00 81.75 452 ASP A CA 1
ATOM 3624 C C . ASP A 1 452 ? -28.415 -0.698 5.516 1.00 81.75 452 ASP A C 1
ATOM 3626 O O . ASP A 1 452 ? -28.248 0.502 5.739 1.00 81.75 452 ASP A O 1
ATOM 3630 N N . ALA A 1 453 ? -28.898 -1.521 6.451 1.00 89.06 453 ALA A N 1
ATOM 3631 C CA . ALA A 1 453 ? -29.320 -1.075 7.776 1.00 89.06 453 ALA A CA 1
ATOM 3632 C C . ALA A 1 453 ? -28.128 -0.841 8.729 1.00 89.06 453 ALA A C 1
ATOM 3634 O O . ALA A 1 453 ? -27.218 -1.668 8.766 1.00 89.06 453 ALA A O 1
ATOM 3635 N N . PRO A 1 454 ? -28.158 0.207 9.575 1.00 92.69 454 PRO A N 1
ATOM 3636 C CA . PRO A 1 454 ? -27.055 0.516 10.477 1.00 92.69 454 PRO A CA 1
ATOM 3637 C C . PRO A 1 454 ? -26.782 -0.603 11.489 1.00 92.69 454 PRO A C 1
ATOM 3639 O O . PRO A 1 454 ? -27.694 -1.270 11.996 1.00 92.69 454 PRO A O 1
ATOM 3642 N N . ARG A 1 455 ? -25.498 -0.762 11.807 1.00 94.19 455 ARG A N 1
ATOM 3643 C CA . ARG A 1 455 ? -24.949 -1.761 12.729 1.00 94.19 455 ARG A CA 1
ATOM 3644 C C . ARG A 1 455 ? -24.163 -1.082 13.847 1.00 94.19 455 ARG A C 1
ATOM 3646 O O . ARG A 1 455 ? -23.785 0.080 13.724 1.00 94.19 455 ARG A O 1
ATOM 3653 N N . PHE A 1 456 ? -23.936 -1.798 14.944 1.00 96.06 456 PHE A N 1
ATOM 3654 C CA . PHE A 1 456 ? -23.251 -1.274 16.122 1.00 96.06 456 PHE A CA 1
ATOM 3655 C C . PHE A 1 456 ? -22.216 -2.242 16.686 1.00 96.06 456 PHE A C 1
ATOM 3657 O O . PHE A 1 456 ? -22.393 -3.458 16.647 1.00 96.06 456 PHE A O 1
ATOM 3664 N N . PHE A 1 457 ? -21.186 -1.688 17.306 1.00 95.38 457 PHE A N 1
ATOM 3665 C CA . PHE A 1 457 ? -20.365 -2.380 18.294 1.00 95.38 457 PHE A CA 1
ATOM 3666 C C . PHE A 1 457 ? -20.081 -1.412 19.448 1.00 95.38 457 PHE A C 1
ATOM 3668 O O . PHE A 1 457 ? -20.410 -0.225 19.363 1.00 95.38 457 PHE A O 1
ATOM 3675 N N . VAL 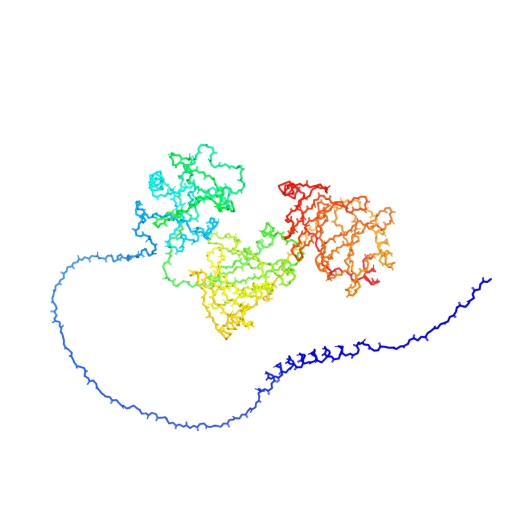A 1 458 ? -19.511 -1.915 20.542 1.00 93.69 458 VAL A N 1
ATOM 3676 C CA . VAL A 1 458 ? -19.030 -1.070 21.643 1.00 93.69 458 VAL A CA 1
ATOM 3677 C C . VAL A 1 458 ? -17.657 -1.559 22.072 1.00 93.69 458 VAL A C 1
ATOM 3679 O O . VAL A 1 458 ? -17.466 -2.765 22.236 1.00 93.69 458 VAL A O 1
ATOM 3682 N N . TYR A 1 459 ? -16.719 -0.628 22.214 1.00 92.81 459 TYR A N 1
ATOM 3683 C CA . TYR A 1 459 ? -15.321 -0.899 22.532 1.00 92.81 459 TYR A CA 1
ATOM 3684 C C . TYR A 1 459 ? -14.695 0.311 23.248 1.00 92.81 459 TYR A C 1
ATOM 3686 O O . TYR A 1 459 ? -15.214 1.418 23.139 1.00 92.81 459 TYR A O 1
ATOM 3694 N N . ASP A 1 460 ? -13.598 0.098 23.968 1.00 92.06 460 ASP A N 1
ATOM 3695 C CA . ASP A 1 460 ? -12.757 1.135 24.589 1.00 92.06 460 ASP A CA 1
ATOM 3696 C C . ASP A 1 460 ? -11.832 1.709 23.499 1.00 92.06 460 ASP A C 1
ATOM 3698 O O . ASP A 1 460 ? -10.727 1.212 23.280 1.00 92.06 460 ASP A O 1
ATOM 3702 N N . VAL A 1 461 ? -12.352 2.625 22.670 1.00 91.50 461 VAL A N 1
ATOM 3703 C CA . VAL A 1 461 ? -11.706 2.996 21.389 1.00 91.50 461 VAL A CA 1
ATOM 3704 C C . VAL A 1 461 ? -10.524 3.953 21.548 1.00 91.50 461 VAL A C 1
ATOM 3706 O O . VAL A 1 461 ? -9.683 3.997 20.652 1.00 91.50 461 VAL A O 1
ATOM 3709 N N . ASP A 1 462 ? -10.452 4.685 22.660 1.00 89.81 462 ASP A N 1
ATOM 3710 C CA . ASP A 1 462 ? -9.365 5.598 23.035 1.00 89.81 462 ASP A CA 1
ATOM 3711 C C . ASP A 1 462 ? -8.563 5.117 24.267 1.00 89.81 462 ASP A C 1
ATOM 3713 O O . ASP A 1 462 ? -7.637 5.802 24.698 1.00 89.81 462 ASP A O 1
ATOM 3717 N N . GLY A 1 463 ? -8.885 3.946 24.829 1.00 87.62 463 GLY A N 1
ATOM 3718 C CA . GLY A 1 463 ? -8.134 3.316 25.923 1.00 87.62 463 GLY A CA 1
ATOM 3719 C C . GLY A 1 463 ? -8.217 4.031 27.275 1.00 87.62 463 GLY A C 1
ATOM 3720 O O . GLY A 1 463 ? -7.409 3.751 28.169 1.00 87.62 463 GLY A O 1
ATOM 3721 N N . ASP A 1 464 ? -9.170 4.951 27.446 1.00 83.81 464 ASP A N 1
ATOM 3722 C CA . ASP A 1 464 ? -9.440 5.667 28.701 1.00 83.81 464 ASP A CA 1
ATOM 3723 C C . ASP A 1 464 ? -9.987 4.724 29.801 1.00 83.81 464 ASP A C 1
ATOM 3725 O O . ASP A 1 464 ? -9.832 4.997 31.000 1.00 83.81 464 ASP A O 1
ATOM 3729 N N . GLY A 1 465 ? -10.542 3.566 29.413 1.00 81.38 465 GLY A N 1
ATOM 3730 C CA . GLY A 1 465 ? -11.217 2.613 30.301 1.00 81.38 465 GLY A CA 1
ATOM 3731 C C . GLY A 1 465 ? -12.738 2.807 30.369 1.00 81.38 465 GLY A C 1
ATOM 3732 O O . GLY A 1 465 ? -13.424 2.114 31.137 1.00 81.38 465 GLY A O 1
ATOM 3733 N N . SER A 1 466 ? -13.260 3.752 29.585 1.00 85.75 466 SER A N 1
ATOM 3734 C CA . SER A 1 466 ? -14.665 3.876 29.203 1.00 85.75 466 SER A CA 1
ATOM 3735 C C . SER A 1 466 ? -15.023 2.875 28.093 1.00 85.75 466 SER A C 1
ATOM 3737 O O . SER A 1 466 ? -14.344 1.871 27.889 1.00 85.75 466 SER A O 1
ATOM 3739 N N . MET A 1 467 ? -16.191 3.055 27.478 1.00 90.25 467 MET A N 1
ATOM 3740 C CA . MET A 1 467 ? -16.728 2.179 26.440 1.00 90.25 467 MET A CA 1
ATOM 3741 C C . MET A 1 467 ? -17.575 3.034 25.504 1.00 90.25 467 MET A C 1
ATOM 3743 O O . MET A 1 467 ? -18.575 3.612 25.941 1.00 90.25 467 MET A O 1
ATOM 3747 N N . GLU A 1 468 ? -17.234 3.069 24.223 1.00 94.31 468 GLU A N 1
ATOM 3748 C CA . GLU A 1 468 ? -17.829 3.949 23.219 1.00 94.31 468 GLU A CA 1
ATOM 3749 C C . GLU A 1 468 ? -18.736 3.139 22.310 1.00 94.31 468 GLU A C 1
ATOM 3751 O O . GLU A 1 468 ? -18.342 2.125 21.733 1.00 94.31 468 GLU A O 1
ATOM 3756 N N . LEU A 1 469 ? -19.975 3.599 22.158 1.00 96.31 469 LEU A N 1
ATOM 3757 C CA . LEU A 1 469 ? -20.902 3.039 21.191 1.00 96.31 469 LEU A CA 1
ATOM 3758 C C . LEU A 1 469 ? -20.566 3.595 19.809 1.00 96.31 469 LEU A C 1
ATOM 3760 O O . LEU A 1 469 ? -20.760 4.783 19.559 1.00 96.31 469 LEU A O 1
ATOM 3764 N N . VAL A 1 470 ? -20.131 2.730 18.897 1.00 97.00 470 VAL A N 1
ATOM 3765 C CA . VAL A 1 470 ? -19.879 3.092 17.500 1.00 97.00 470 VAL A CA 1
ATOM 3766 C C . VAL A 1 470 ? -21.013 2.558 16.630 1.00 97.00 470 VAL A C 1
ATOM 3768 O O . VAL A 1 470 ? -21.417 1.398 16.749 1.00 97.00 470 VAL A O 1
ATOM 3771 N N . ILE A 1 471 ? -21.547 3.417 15.760 1.00 95.75 471 ILE A N 1
ATOM 3772 C CA . ILE A 1 471 ? -22.603 3.088 14.799 1.00 95.75 471 ILE A CA 1
ATOM 3773 C C . ILE A 1 471 ? -22.047 3.222 13.385 1.00 95.75 471 ILE A C 1
ATOM 3775 O O . ILE A 1 471 ? -21.753 4.327 12.931 1.00 95.75 471 ILE A O 1
ATOM 3779 N N . ILE A 1 472 ? -21.963 2.109 12.666 1.00 92.88 472 ILE A N 1
ATOM 3780 C CA . ILE A 1 472 ? -21.610 2.099 11.247 1.00 92.88 472 ILE A CA 1
ATOM 3781 C C . ILE A 1 472 ? -22.915 2.182 10.451 1.00 92.88 472 ILE A C 1
ATOM 3783 O O . ILE A 1 472 ? -23.821 1.362 10.629 1.00 92.88 472 ILE A O 1
ATOM 3787 N N . ARG A 1 473 ? -23.041 3.205 9.595 1.00 88.31 473 ARG A N 1
ATOM 3788 C CA . ARG A 1 473 ? -24.316 3.530 8.931 1.00 88.31 473 ARG A CA 1
ATOM 3789 C C . ARG A 1 473 ? -24.701 2.555 7.816 1.00 88.31 473 ARG A C 1
ATOM 3791 O O . ARG A 1 473 ? -25.865 2.175 7.765 1.00 88.31 473 ARG A O 1
ATOM 3798 N N . ALA A 1 474 ? -23.764 2.212 6.932 1.00 86.38 474 ALA A N 1
ATOM 3799 C CA . ALA A 1 474 ? -23.952 1.340 5.768 1.00 86.38 474 ALA A CA 1
ATOM 3800 C C . ALA A 1 474 ? -22.603 1.036 5.085 1.00 86.38 474 ALA A C 1
ATOM 3802 O O . ALA A 1 474 ? -21.623 1.739 5.323 1.00 86.38 474 ALA A O 1
ATOM 3803 N N . THR A 1 475 ? -22.594 0.081 4.155 1.00 82.19 475 THR A N 1
ATOM 3804 C CA . THR A 1 475 ? -21.470 -0.276 3.266 1.00 82.19 475 THR A CA 1
ATOM 3805 C C . THR A 1 475 ? -21.301 0.678 2.076 1.00 82.19 475 THR A C 1
ATOM 3807 O O . THR A 1 475 ? -21.261 0.256 0.923 1.00 82.19 475 THR A O 1
ATOM 3810 N N . TYR A 1 476 ? -21.261 1.990 2.322 1.00 76.62 476 TYR A N 1
ATOM 3811 C CA . TYR A 1 476 ? -21.083 2.993 1.260 1.00 76.62 476 TYR A CA 1
ATOM 3812 C C . TYR A 1 476 ? -19.651 3.549 1.258 1.00 76.62 476 TYR A C 1
ATOM 3814 O O . TYR A 1 476 ? -19.029 3.614 2.315 1.00 76.62 476 TYR A O 1
ATOM 3822 N N . SER A 1 477 ? -19.140 3.957 0.090 1.00 71.62 477 SER A N 1
ATOM 3823 C CA . SER A 1 477 ? -17.702 4.146 -0.188 1.00 71.62 477 SER A CA 1
ATOM 3824 C C . SER A 1 477 ? -16.928 5.031 0.792 1.00 71.62 477 SER A C 1
ATOM 3826 O O . SER A 1 477 ? -15.740 4.829 0.945 1.00 71.62 477 SER A O 1
ATOM 3828 N N . VAL A 1 478 ? -17.576 5.986 1.467 1.00 76.56 478 VAL A N 1
ATOM 3829 C CA . VAL A 1 478 ? -16.938 6.909 2.432 1.00 76.56 478 VAL A CA 1
ATOM 3830 C C . VAL A 1 478 ? -17.735 7.021 3.744 1.00 76.56 478 VAL A C 1
ATOM 3832 O O . VAL A 1 478 ? -17.970 8.104 4.287 1.00 76.56 478 VAL A O 1
ATOM 3835 N N . VAL A 1 479 ? -18.258 5.894 4.230 1.00 79.75 479 VAL A N 1
ATOM 3836 C CA . VAL A 1 479 ? -18.940 5.789 5.528 1.00 79.75 479 VAL A CA 1
ATOM 3837 C C . VAL A 1 479 ? -18.039 5.093 6.540 1.00 79.75 479 VAL A C 1
ATOM 3839 O O . VAL A 1 479 ? -17.815 3.897 6.423 1.00 79.75 479 VAL A O 1
ATOM 3842 N N . GLY A 1 480 ? -17.603 5.824 7.568 1.00 86.06 480 GLY A N 1
ATOM 3843 C CA . GLY A 1 480 ? -17.005 5.249 8.773 1.00 86.06 480 GLY A CA 1
ATOM 3844 C C . GLY A 1 480 ? -18.001 5.103 9.929 1.00 86.06 480 GLY A C 1
ATOM 3845 O O . GLY A 1 480 ? -19.224 5.031 9.735 1.00 86.06 480 GLY A O 1
ATOM 3846 N N . GLY A 1 481 ? -17.474 5.098 11.154 1.00 91.50 481 GLY A N 1
ATOM 3847 C CA . GLY A 1 481 ? -18.250 4.982 12.388 1.00 91.50 481 GLY A CA 1
ATOM 3848 C C . GLY A 1 481 ? -18.658 6.335 12.976 1.00 91.50 481 GLY A C 1
ATOM 3849 O O . GLY A 1 481 ? -17.828 7.210 13.210 1.00 91.50 481 GLY A O 1
ATOM 3850 N N . ASP A 1 482 ? -19.943 6.504 13.289 1.00 95.44 482 ASP A N 1
ATOM 3851 C CA . ASP A 1 482 ? -20.407 7.562 14.190 1.00 95.44 482 ASP A CA 1
ATOM 3852 C C . ASP A 1 482 ? -20.172 7.131 15.648 1.00 95.44 482 ASP A C 1
ATOM 3854 O O . ASP A 1 482 ? -20.767 6.158 16.115 1.00 95.44 482 ASP A O 1
ATOM 3858 N N . VAL A 1 483 ? -19.315 7.862 16.364 1.00 96.88 483 VAL A N 1
ATOM 3859 C CA . VAL A 1 483 ? -18.881 7.577 17.740 1.00 96.88 483 VAL A CA 1
ATOM 3860 C C . VAL A 1 483 ? -19.791 8.279 18.752 1.00 96.88 483 VAL A C 1
ATOM 3862 O O . VAL A 1 483 ? -20.081 9.477 18.639 1.00 96.88 483 VAL A O 1
ATOM 3865 N N . TYR A 1 484 ? -20.214 7.545 19.781 1.00 96.44 484 TYR A N 1
ATOM 3866 C CA . TYR A 1 484 ? -21.037 8.031 20.884 1.00 96.44 484 TYR A CA 1
ATOM 3867 C C . TYR A 1 484 ? -20.448 7.600 22.237 1.00 96.44 484 TYR A C 1
ATOM 3869 O O . TYR A 1 484 ? -20.183 6.421 22.444 1.00 96.44 484 TYR A O 1
ATOM 3877 N N . THR A 1 485 ? -20.323 8.534 23.184 1.00 93.56 485 THR A N 1
ATOM 3878 C CA . THR A 1 485 ? -19.778 8.287 24.537 1.00 93.56 485 THR A CA 1
ATOM 3879 C C . THR A 1 485 ? -20.749 8.733 25.645 1.00 93.56 485 THR A C 1
ATOM 3881 O O . THR A 1 485 ? -21.762 9.390 25.370 1.00 93.56 485 THR A O 1
ATOM 3884 N N . LEU A 1 486 ? -20.482 8.373 26.907 1.00 87.50 486 LEU A N 1
ATOM 3885 C CA . LEU A 1 486 ? -21.369 8.584 28.056 1.00 87.50 486 LEU A CA 1
ATOM 3886 C C . LEU A 1 486 ? -20.983 9.807 28.913 1.00 87.50 486 LEU A C 1
ATOM 3888 O O . LEU A 1 486 ? -20.405 9.695 29.993 1.00 87.50 486 LEU A O 1
ATOM 3892 N N . VAL A 1 487 ? -21.417 11.000 28.508 1.00 84.44 487 VAL A N 1
ATOM 3893 C CA . VAL A 1 487 ? -21.187 12.231 29.283 1.00 84.44 487 VAL A CA 1
ATOM 3894 C C . VAL A 1 487 ? -22.278 12.428 30.342 1.00 84.44 487 VAL A C 1
ATOM 3896 O O . VAL A 1 487 ? -23.439 12.686 30.019 1.00 84.44 487 VAL A O 1
ATOM 3899 N N . ASN A 1 488 ? -21.906 12.379 31.627 1.00 80.94 488 ASN A N 1
ATOM 3900 C CA . ASN A 1 488 ? -22.808 12.605 32.773 1.00 80.94 488 ASN A CA 1
ATOM 3901 C C . ASN A 1 488 ? -24.091 11.737 32.726 1.00 80.94 488 ASN A C 1
ATOM 3903 O O . ASN A 1 488 ? -25.208 12.246 32.873 1.00 80.94 488 ASN A O 1
ATOM 3907 N N . GLY A 1 489 ? -23.934 10.432 32.471 1.00 77.81 489 GLY A N 1
ATOM 3908 C CA . GLY A 1 489 ? -25.044 9.472 32.399 1.00 77.81 489 GLY A CA 1
ATOM 3909 C C . GLY A 1 489 ? -25.939 9.625 31.160 1.00 77.81 489 GLY A C 1
ATOM 3910 O O . GLY A 1 489 ? -27.075 9.149 31.153 1.00 77.81 489 GLY A O 1
ATOM 3911 N N . LYS A 1 490 ? -25.468 10.317 30.113 1.00 84.88 490 LYS A N 1
ATOM 3912 C CA . LYS A 1 490 ? -26.183 10.497 28.841 1.00 84.88 490 LYS A CA 1
ATOM 3913 C C . LYS A 1 490 ? -25.294 10.136 27.664 1.00 84.88 490 LYS A C 1
ATOM 3915 O O . LYS A 1 490 ? -24.153 10.572 27.596 1.00 84.88 490 LYS A O 1
ATOM 3920 N N . VAL A 1 491 ? -25.861 9.407 26.708 1.00 92.75 491 VAL A N 1
ATOM 3921 C CA . VAL A 1 491 ? -25.212 9.144 25.422 1.00 92.75 491 VAL A CA 1
ATOM 3922 C C . VAL A 1 491 ? -25.146 10.449 24.626 1.00 92.75 491 VAL A C 1
ATOM 3924 O O . VAL A 1 491 ? -26.176 11.090 24.395 1.00 92.75 491 VAL A O 1
ATOM 3927 N N . VAL A 1 492 ? -23.939 10.846 24.231 1.00 89.94 492 VAL A N 1
ATOM 3928 C CA . VAL A 1 492 ? -23.642 12.046 23.441 1.00 89.94 492 VAL A CA 1
ATOM 3929 C C . VAL A 1 492 ? -22.903 11.623 22.178 1.00 89.94 492 VAL A C 1
ATOM 3931 O O . VAL A 1 492 ? -22.007 10.789 22.231 1.00 89.94 492 VAL A O 1
ATOM 3934 N N . TYR A 1 493 ? -23.288 12.197 21.040 1.00 95.06 493 TYR A N 1
ATOM 3935 C CA . TYR A 1 493 ? -22.571 12.030 19.778 1.00 95.06 493 TYR A CA 1
ATOM 3936 C C . TYR A 1 493 ? -21.262 12.825 19.815 1.00 95.06 493 TYR A C 1
ATOM 3938 O O . TYR A 1 493 ? -21.306 14.054 19.908 1.00 95.06 493 TYR A O 1
ATOM 3946 N N . ALA A 1 494 ? -20.130 12.126 19.741 1.00 94.62 494 ALA A N 1
ATOM 3947 C CA . ALA A 1 494 ? -18.805 12.728 19.828 1.00 94.62 494 ALA A CA 1
ATOM 3948 C C . ALA A 1 494 ? -18.309 13.248 18.474 1.00 94.62 494 ALA A C 1
ATOM 3950 O O . ALA A 1 494 ? -17.745 14.337 18.375 1.00 94.62 494 ALA A O 1
ATOM 3951 N N . GLY A 1 495 ? -18.540 12.476 17.420 1.00 93.50 495 GLY A N 1
ATOM 3952 C CA . GLY A 1 495 ? -18.046 12.750 16.081 1.00 93.50 495 GLY A CA 1
ATOM 3953 C C . GLY A 1 495 ? -18.249 11.533 15.192 1.00 93.50 495 GLY A C 1
ATOM 3954 O O . GLY A 1 495 ? -18.785 10.521 15.635 1.00 93.50 495 GLY A O 1
ATOM 3955 N N . GLY A 1 496 ? -17.873 11.648 13.927 1.00 92.56 496 GLY A N 1
ATOM 3956 C CA . GLY A 1 496 ? -18.015 10.565 12.968 1.00 92.56 496 GLY A CA 1
ATOM 3957 C C . GLY A 1 496 ? -16.753 10.496 12.145 1.00 92.56 496 GLY A C 1
ATOM 3958 O O . GLY A 1 496 ? -16.320 11.526 11.628 1.00 92.56 496 GLY A O 1
ATOM 3959 N N . THR A 1 497 ? -16.171 9.308 12.066 1.00 93.50 497 THR A N 1
ATOM 3960 C CA . THR A 1 497 ? -15.027 9.055 11.204 1.00 93.50 497 THR A CA 1
ATOM 3961 C C . THR A 1 497 ? -15.501 8.865 9.767 1.00 93.50 497 THR A C 1
ATOM 3963 O O . THR A 1 497 ? -16.638 8.446 9.503 1.00 93.50 497 THR A O 1
ATOM 3966 N N . SER A 1 498 ? -14.621 9.189 8.826 1.00 89.38 498 SER A N 1
ATOM 3967 C CA . SER A 1 498 ? -14.646 8.528 7.529 1.00 89.38 498 SER A CA 1
ATOM 3968 C C . SER A 1 498 ? -13.994 7.153 7.664 1.00 89.38 498 SER A C 1
ATOM 3970 O O . SER A 1 498 ? -13.245 6.885 8.603 1.00 89.38 498 SER A O 1
ATOM 3972 N N . GLY A 1 499 ? -14.379 6.287 6.750 1.00 83.19 499 GLY A N 1
ATOM 3973 C CA . GLY A 1 499 ? -14.063 4.874 6.672 1.00 83.19 499 GLY A CA 1
ATOM 3974 C C . GLY A 1 499 ? -14.698 4.373 5.385 1.00 83.19 499 GLY A C 1
ATOM 3975 O O . GLY A 1 499 ? -15.536 5.061 4.788 1.00 83.19 499 GLY A O 1
ATOM 3976 N N . THR A 1 500 ? -14.297 3.202 4.935 1.00 76.06 500 THR A N 1
ATOM 3977 C CA . THR A 1 500 ? -14.496 2.772 3.550 1.00 76.06 500 THR A CA 1
ATOM 3978 C C . THR A 1 500 ? -15.348 1.488 3.577 1.00 76.06 500 THR A C 1
ATOM 3980 O O . THR A 1 500 ? -15.148 0.633 4.437 1.00 76.06 500 THR A O 1
ATOM 3983 N N . TYR A 1 501 ? -16.434 1.429 2.784 1.00 77.31 501 TYR A N 1
ATOM 3984 C CA . TYR A 1 501 ? -17.608 0.521 2.948 1.00 77.31 501 TYR A CA 1
ATOM 3985 C C . TYR A 1 501 ? -18.002 0.199 4.416 1.00 77.31 501 TYR A C 1
ATOM 3987 O O . TYR A 1 501 ? -18.488 -0.896 4.712 1.00 77.31 501 TYR A O 1
ATOM 3995 N N . GLY A 1 502 ? -17.887 1.150 5.346 1.00 81.50 502 GLY A N 1
ATOM 3996 C CA . GLY A 1 502 ? -18.268 0.932 6.743 1.00 81.50 502 GLY A CA 1
ATOM 3997 C C . GLY A 1 502 ? -17.151 0.458 7.678 1.00 81.50 502 GLY A C 1
ATOM 3998 O O . GLY A 1 502 ? -17.477 -0.028 8.759 1.00 81.50 502 GLY A O 1
ATOM 3999 N N . SER A 1 503 ? -15.872 0.566 7.310 1.00 85.69 503 SER A N 1
ATOM 4000 C CA . SER A 1 503 ? -14.770 0.309 8.247 1.00 85.69 503 SER A CA 1
ATOM 4001 C C . SER A 1 503 ? -14.689 1.366 9.365 1.00 85.69 503 SER A C 1
ATOM 4003 O O . SER A 1 503 ? -15.104 2.519 9.217 1.00 85.69 503 SER A O 1
ATOM 4005 N N . PHE A 1 504 ? -14.160 0.969 10.520 1.00 91.06 504 PHE A N 1
ATOM 4006 C CA . PHE A 1 504 ? -13.764 1.857 11.614 1.00 91.06 504 PHE A CA 1
ATOM 4007 C C . PHE A 1 504 ? -12.423 1.388 12.177 1.00 91.06 504 PHE A C 1
ATOM 4009 O O . PHE A 1 504 ? -12.226 0.183 12.326 1.00 91.06 504 PHE A O 1
ATOM 4016 N N . ALA A 1 505 ? -11.551 2.330 12.548 1.00 91.56 505 ALA A N 1
ATOM 4017 C CA . ALA A 1 505 ? -10.255 2.047 13.153 1.00 91.56 505 ALA A CA 1
ATOM 4018 C C . ALA A 1 505 ? -9.919 3.000 14.318 1.00 91.56 505 ALA A C 1
ATOM 4020 O O . ALA A 1 505 ? -10.33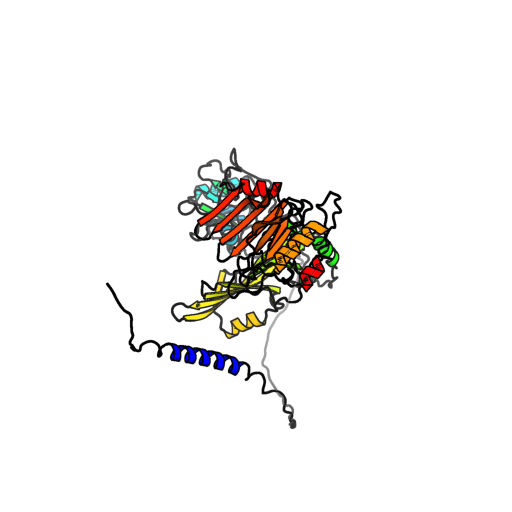0 4.164 14.335 1.00 91.56 505 ALA A O 1
ATOM 4021 N N . SER A 1 506 ? -9.136 2.522 15.284 1.00 93.38 506 SER A N 1
ATOM 4022 C CA . SER A 1 506 ? -8.513 3.338 16.333 1.00 93.38 506 SER A CA 1
ATOM 4023 C C . SER A 1 506 ? -7.202 2.715 16.835 1.00 93.38 506 SER A C 1
ATOM 4025 O O . SER A 1 506 ? -6.909 1.555 16.553 1.00 93.38 506 SER A O 1
ATOM 4027 N N . TYR A 1 507 ? -6.421 3.486 17.591 1.00 91.94 507 TYR A N 1
ATOM 4028 C CA . TYR A 1 507 ? -5.202 3.080 18.297 1.00 91.94 507 TYR A CA 1
ATOM 4029 C C . TYR A 1 507 ? -5.433 3.283 19.807 1.00 91.94 507 TYR A C 1
ATOM 4031 O O . TYR A 1 507 ? -5.068 4.328 20.359 1.00 91.94 507 TYR A O 1
ATOM 4039 N N . PRO A 1 508 ? -6.075 2.322 20.504 1.00 86.88 508 PRO A N 1
ATOM 4040 C CA . PRO A 1 508 ? -6.541 2.530 21.876 1.00 86.88 508 PRO A CA 1
ATOM 4041 C C . PRO A 1 508 ? -5.419 2.808 22.881 1.00 86.88 508 PRO A C 1
ATOM 4043 O O . PRO A 1 508 ? -5.621 3.554 23.828 1.00 86.88 508 PRO A O 1
ATOM 4046 N N . SER A 1 509 ? -4.215 2.256 22.696 1.00 84.50 509 SER A N 1
ATOM 4047 C CA . SER A 1 509 ? -3.093 2.527 23.613 1.00 84.50 509 SER A CA 1
ATOM 4048 C C . SER A 1 509 ? -2.593 3.973 23.584 1.00 84.50 509 SER A C 1
ATOM 4050 O O . SER A 1 509 ? -1.896 4.383 24.515 1.00 84.50 509 SER A O 1
ATOM 4052 N N . ASP A 1 510 ? -2.957 4.718 22.539 1.00 88.94 510 ASP A N 1
ATOM 4053 C CA . ASP A 1 510 ? -2.375 6.010 22.182 1.00 88.94 510 ASP A CA 1
ATOM 4054 C C . ASP A 1 510 ? -3.409 7.147 22.332 1.00 88.94 510 ASP A C 1
ATOM 4056 O O . ASP A 1 510 ? -3.071 8.326 22.228 1.00 88.94 510 ASP A O 1
ATOM 4060 N N . GLY A 1 511 ? -4.678 6.814 22.611 1.00 91.19 511 GLY A N 1
ATOM 4061 C CA . GLY A 1 511 ? -5.772 7.782 22.737 1.00 91.19 511 GLY A CA 1
ATOM 4062 C C . GLY A 1 511 ? -6.329 8.298 21.408 1.00 91.19 511 GLY A C 1
ATOM 4063 O O . GLY A 1 511 ? -6.990 9.339 21.393 1.00 91.19 511 GLY A O 1
ATOM 4064 N N . LEU A 1 512 ? -6.048 7.609 20.294 1.00 95.88 512 LEU A N 1
ATOM 4065 C CA . LEU A 1 512 ? -6.345 8.087 18.942 1.00 95.88 512 LEU A CA 1
ATOM 4066 C C . LEU A 1 512 ? -7.411 7.245 18.237 1.00 95.88 512 LEU A C 1
ATOM 4068 O O . LEU A 1 512 ? -7.342 6.024 18.195 1.00 95.88 512 LEU A O 1
ATOM 4072 N N . ILE A 1 513 ? -8.369 7.914 17.603 1.00 96.56 513 ILE A N 1
ATOM 4073 C CA . ILE A 1 513 ? -9.405 7.340 16.740 1.00 96.56 513 ILE A CA 1
ATOM 4074 C C . ILE A 1 513 ? -9.101 7.765 15.302 1.00 96.56 513 ILE A C 1
ATOM 4076 O O . ILE A 1 513 ? -8.935 8.959 15.040 1.00 96.56 513 ILE A O 1
ATOM 4080 N N . LEU A 1 514 ? -9.032 6.803 14.379 1.00 94.81 514 LEU A N 1
ATOM 4081 C CA . LEU A 1 514 ? -8.649 7.038 12.989 1.00 94.81 514 LEU A CA 1
ATOM 4082 C C . LEU A 1 514 ? -9.880 7.277 12.106 1.00 94.81 514 LEU A C 1
ATOM 4084 O O . LEU A 1 514 ? -10.888 6.573 12.169 1.00 94.81 514 LEU A O 1
ATOM 4088 N N . SER A 1 515 ? -9.767 8.273 11.237 1.00 93.88 515 SER A N 1
ATOM 4089 C CA . SER A 1 515 ? -10.669 8.534 10.125 1.00 93.88 515 SER A CA 1
ATOM 4090 C C . SER A 1 515 ? -9.858 8.544 8.841 1.00 93.88 515 SER A C 1
ATOM 4092 O O . SER A 1 515 ? -9.248 9.562 8.520 1.00 93.88 515 SER A O 1
ATOM 4094 N N . SER A 1 516 ? -9.886 7.437 8.106 1.00 87.12 516 SER A N 1
ATOM 4095 C CA . SER A 1 516 ? -9.181 7.299 6.833 1.00 87.12 516 SER A CA 1
ATOM 4096 C C . SER A 1 516 ? -10.131 6.863 5.718 1.00 87.12 516 SER A C 1
ATOM 4098 O O . SER A 1 516 ? -11.110 6.163 5.982 1.00 87.12 516 SER A O 1
ATOM 4100 N N . TYR A 1 517 ? -9.884 7.333 4.496 1.00 82.88 517 TYR A N 1
ATOM 4101 C CA . TYR A 1 517 ? -10.448 6.785 3.258 1.00 82.88 517 TYR A CA 1
ATOM 4102 C C . TYR A 1 517 ? -9.624 7.259 2.055 1.00 82.88 517 TYR A C 1
ATOM 4104 O O . TYR A 1 517 ? -9.128 8.385 2.063 1.00 82.88 517 TYR A O 1
ATOM 4112 N N . GLY A 1 518 ? -9.588 6.449 0.997 1.00 75.31 518 GLY A N 1
ATOM 4113 C CA . GLY A 1 518 ? -9.255 6.887 -0.359 1.00 75.31 518 GLY A CA 1
ATOM 4114 C C . GLY A 1 518 ? -10.441 6.633 -1.287 1.00 75.31 518 GLY A C 1
ATOM 4115 O O . GLY A 1 518 ? -11.031 5.551 -1.251 1.00 75.31 518 GLY A O 1
ATOM 4116 N N . HIS A 1 519 ? -10.866 7.627 -2.073 1.00 67.75 519 HIS A N 1
ATOM 4117 C CA . HIS A 1 519 ? -11.926 7.439 -3.075 1.00 67.75 519 HIS A CA 1
ATOM 4118 C C . HIS A 1 519 ? -11.877 8.493 -4.190 1.00 67.75 519 HIS A C 1
ATOM 4120 O O . HIS A 1 519 ? -11.843 9.695 -3.933 1.00 67.75 519 HIS A O 1
ATOM 4126 N N . MET A 1 520 ? -11.945 8.042 -5.449 1.00 71.94 520 MET A N 1
ATOM 4127 C CA . MET A 1 520 ? -11.944 8.894 -6.654 1.00 71.94 520 MET A CA 1
ATOM 4128 C C . MET A 1 520 ? -10.775 9.904 -6.751 1.00 71.94 520 MET A C 1
ATOM 4130 O O . MET A 1 520 ? -10.925 10.951 -7.384 1.00 71.94 520 MET A O 1
ATOM 4134 N N . GLY A 1 521 ? -9.610 9.595 -6.169 1.00 65.69 521 GLY A N 1
ATOM 4135 C CA . GLY A 1 521 ? -8.447 10.492 -6.193 1.00 65.69 521 GLY A CA 1
ATOM 4136 C C . GLY A 1 521 ? -8.495 11.625 -5.167 1.00 65.69 521 GLY A C 1
ATOM 4137 O O . GLY A 1 521 ? -7.945 12.702 -5.410 1.00 65.69 521 GLY A O 1
ATOM 4138 N N . VAL A 1 522 ? -9.206 11.390 -4.062 1.00 71.62 522 VAL A N 1
ATOM 4139 C CA . VAL A 1 522 ? -9.105 12.154 -2.821 1.00 71.62 522 VAL A CA 1
ATOM 4140 C C . VAL A 1 522 ? -8.850 11.168 -1.691 1.00 71.62 522 VAL A C 1
ATOM 4142 O O . VAL A 1 522 ? -9.656 10.257 -1.483 1.00 71.62 522 VAL A O 1
ATOM 4145 N N . ASP A 1 523 ? -7.773 11.406 -0.953 1.00 81.56 523 ASP A N 1
ATOM 4146 C CA . ASP A 1 523 ? -7.349 10.593 0.183 1.00 81.56 523 ASP A CA 1
ATOM 4147 C C . ASP A 1 523 ? -7.359 11.447 1.456 1.00 81.56 523 ASP A C 1
ATOM 4149 O O . ASP A 1 523 ? -7.079 12.649 1.422 1.00 81.56 523 ASP A O 1
ATOM 4153 N N . LEU A 1 524 ? -7.725 10.845 2.584 1.00 85.25 524 LEU A N 1
ATOM 4154 C CA . LEU A 1 524 ? -7.769 11.472 3.905 1.00 85.25 524 LEU A CA 1
ATOM 4155 C C . LEU A 1 524 ? -7.125 10.532 4.917 1.00 85.25 524 LEU A C 1
ATOM 4157 O O . LEU A 1 524 ? -7.547 9.386 5.021 1.00 85.25 524 LEU A O 1
ATOM 4161 N N . GLU A 1 525 ? -6.249 11.063 5.765 1.00 92.81 525 GLU A N 1
ATOM 4162 C CA . GLU A 1 525 ? -5.884 10.435 7.037 1.00 92.81 525 GLU A CA 1
ATOM 4163 C C . GLU A 1 525 ? -6.075 11.460 8.164 1.00 92.81 525 GLU A C 1
ATOM 4165 O O . GLU A 1 525 ? -5.469 12.531 8.152 1.00 92.81 525 GLU A O 1
ATOM 4170 N N . GLU A 1 526 ? -6.947 11.181 9.136 1.00 95.38 526 GLU A N 1
ATOM 4171 C CA . GLU A 1 526 ? -7.197 12.072 10.275 1.00 95.38 526 GLU A CA 1
ATOM 4172 C C . GLU A 1 526 ? -7.235 11.331 11.615 1.00 95.38 526 GLU A C 1
ATOM 4174 O O . GLU A 1 526 ? -8.031 10.414 11.818 1.00 95.38 526 GLU A O 1
ATOM 4179 N N . TYR A 1 527 ? -6.428 11.816 12.560 1.00 96.38 527 TYR A N 1
ATOM 4180 C CA . TYR A 1 527 ? -6.336 11.319 13.928 1.00 96.38 527 TYR A CA 1
ATOM 4181 C C . TYR A 1 527 ? -7.106 12.228 14.892 1.00 96.38 527 TYR A C 1
ATOM 4183 O O . TYR A 1 527 ? -6.827 13.426 15.013 1.00 96.38 527 TYR A O 1
ATOM 4191 N N . PHE A 1 528 ? -8.057 11.652 15.626 1.00 97.19 528 PHE A N 1
ATOM 4192 C CA . PHE A 1 528 ? -8.848 12.332 16.652 1.00 97.19 528 PHE A CA 1
ATOM 4193 C C . PHE A 1 528 ? -8.513 11.822 18.055 1.00 97.19 528 PHE A C 1
ATOM 4195 O O . PHE A 1 528 ? -8.486 10.617 18.264 1.00 97.19 528 PHE A O 1
ATOM 4202 N N . THR A 1 529 ? -8.404 12.709 19.045 1.00 95.25 529 THR A N 1
ATOM 4203 C CA . THR A 1 529 ? -8.632 12.321 20.452 1.00 95.25 529 THR A CA 1
ATOM 4204 C C . THR A 1 529 ? -10.114 12.463 20.794 1.00 95.25 529 THR A C 1
ATOM 4206 O O . THR A 1 529 ? -10.820 13.283 20.196 1.00 95.25 529 THR A O 1
ATOM 4209 N N . LEU A 1 530 ? -10.603 11.703 21.773 1.00 90.88 530 LEU A N 1
ATOM 4210 C CA . LEU A 1 530 ? -11.912 11.929 22.384 1.00 90.88 530 LEU A CA 1
ATOM 4211 C C . LEU A 1 530 ? -11.740 12.840 23.614 1.00 90.88 530 LEU A C 1
ATOM 4213 O O . LEU A 1 530 ? -10.957 12.562 24.515 1.00 90.88 530 LEU A O 1
ATOM 4217 N N . SER A 1 531 ? -12.439 13.976 23.653 1.00 87.25 531 SER A N 1
ATOM 4218 C CA . SER A 1 531 ? -12.313 14.951 24.746 1.00 87.25 531 SER A CA 1
ATOM 4219 C C . SER A 1 531 ? -13.610 15.729 24.977 1.00 87.25 531 SER A C 1
ATOM 4221 O O . SER A 1 531 ? -14.272 16.143 24.025 1.00 87.25 531 SER A O 1
ATOM 4223 N N . ASP A 1 532 ? -14.018 15.893 26.242 1.00 82.88 532 ASP A N 1
ATOM 4224 C CA . ASP A 1 532 ? -15.302 16.498 26.657 1.00 82.88 532 ASP A CA 1
ATOM 4225 C C . ASP A 1 532 ? -16.534 15.962 25.879 1.00 82.88 532 ASP A C 1
ATOM 4227 O O . ASP A 1 532 ? -17.518 16.669 25.630 1.00 82.88 532 ASP A O 1
ATOM 4231 N N . GLY A 1 533 ? -16.484 14.684 25.485 1.00 84.56 533 GLY A N 1
ATOM 4232 C CA . GLY A 1 533 ? -17.517 14.026 24.685 1.00 84.56 533 GLY A CA 1
ATOM 4233 C C . GLY A 1 533 ? -17.566 14.461 23.221 1.00 84.56 533 GLY A C 1
ATOM 4234 O O . GLY A 1 533 ? -18.658 14.532 22.657 1.00 84.56 533 GLY A O 1
ATOM 4235 N N . LYS A 1 534 ? -16.415 14.791 22.622 1.00 91.62 534 LYS A N 1
ATOM 4236 C CA . LYS A 1 534 ? -16.247 15.146 21.205 1.00 91.62 534 LYS A CA 1
ATOM 4237 C C . LYS A 1 534 ? -14.965 14.568 20.622 1.00 91.62 534 LYS A C 1
ATOM 4239 O O . LYS A 1 534 ? -13.963 14.504 21.322 1.00 91.62 534 LYS A O 1
ATOM 4244 N N . LEU A 1 535 ? -14.974 14.260 19.329 1.00 94.81 535 LEU A N 1
ATOM 4245 C CA . LEU A 1 535 ? -13.738 14.033 18.583 1.00 94.81 535 LEU A CA 1
ATOM 4246 C C . LEU A 1 535 ? -13.020 15.373 18.338 1.00 94.81 535 LEU A C 1
ATOM 4248 O O . LEU A 1 535 ? -13.644 16.348 17.906 1.00 94.81 535 LEU A O 1
ATOM 4252 N N . VAL A 1 536 ? -11.718 15.422 18.619 1.00 92.94 536 VAL A N 1
ATOM 4253 C CA . VAL A 1 536 ? -10.853 16.602 18.479 1.00 92.94 536 VAL A CA 1
ATOM 4254 C C . VAL A 1 536 ? -9.651 16.238 17.612 1.00 92.94 536 VAL A C 1
ATOM 4256 O O . VAL A 1 536 ? -8.794 15.456 18.018 1.00 92.94 536 VAL A O 1
ATOM 4259 N N . SER A 1 537 ? -9.595 16.806 16.408 1.00 94.88 537 SER A N 1
ATOM 4260 C CA . SER A 1 537 ? -8.536 16.539 15.427 1.00 94.88 537 SER A CA 1
ATOM 4261 C C . SER A 1 537 ? -7.165 16.970 15.952 1.00 94.88 537 SER A C 1
ATOM 4263 O O . SER A 1 537 ? -6.984 18.142 16.301 1.00 94.88 537 SER A O 1
ATOM 4265 N N . GLN A 1 538 ? -6.232 16.017 16.021 1.00 95.69 538 GLN A N 1
ATOM 4266 C CA . GLN A 1 538 ? -4.828 16.230 16.387 1.00 95.69 538 GLN A CA 1
ATOM 4267 C C . GLN A 1 538 ? -3.960 16.428 15.147 1.00 95.69 538 GLN A C 1
ATOM 4269 O O . GLN A 1 538 ? -3.124 17.328 15.124 1.00 95.69 538 GLN A O 1
ATOM 4274 N N . ALA A 1 539 ? -4.201 15.631 14.107 1.00 96.75 539 ALA A N 1
ATOM 4275 C CA . ALA A 1 539 ? -3.460 15.652 12.858 1.00 96.75 539 ALA A CA 1
ATOM 4276 C C . ALA A 1 539 ? -4.383 15.256 11.699 1.00 96.75 539 ALA A C 1
ATOM 4278 O O . ALA A 1 539 ? -5.219 14.365 11.857 1.00 96.75 539 ALA A O 1
ATOM 4279 N N . ARG A 1 540 ? -4.233 15.907 10.540 1.00 96.62 540 ARG A N 1
ATOM 4280 C CA . ARG A 1 540 ? -4.900 15.527 9.288 1.00 96.62 540 ARG A CA 1
ATOM 4281 C C . ARG A 1 540 ? -3.981 15.703 8.077 1.00 96.62 540 ARG A C 1
ATOM 4283 O O . ARG A 1 540 ? -3.434 16.784 7.894 1.00 96.62 540 ARG A O 1
ATOM 4290 N N . TRP A 1 541 ? -3.923 14.697 7.216 1.00 93.94 541 TRP A N 1
ATOM 4291 C CA . TRP A 1 541 ? -3.461 14.789 5.832 1.00 93.94 541 TRP A CA 1
ATOM 4292 C C . TRP A 1 541 ? -4.662 14.715 4.884 1.00 93.94 541 TRP A C 1
ATOM 4294 O O . TRP A 1 541 ? -5.637 14.019 5.174 1.00 93.94 541 TRP A O 1
ATOM 4304 N N . ILE A 1 542 ? -4.613 15.449 3.773 1.00 88.31 542 ILE A N 1
ATOM 4305 C CA . ILE A 1 542 ? -5.532 15.296 2.641 1.00 88.31 542 ILE A CA 1
ATOM 4306 C C . ILE A 1 542 ? -4.699 15.304 1.359 1.00 88.31 542 ILE A C 1
ATOM 4308 O O . ILE A 1 542 ? -3.899 16.224 1.187 1.00 88.31 542 ILE A O 1
ATOM 4312 N N . SER A 1 543 ? -4.939 14.362 0.448 1.00 87.81 543 SER A N 1
ATOM 4313 C CA . SER A 1 543 ? -4.457 14.416 -0.939 1.00 87.81 543 SER A CA 1
ATOM 4314 C C . SER A 1 543 ? -5.621 14.602 -1.917 1.00 87.81 543 SER A C 1
ATOM 4316 O O . SER A 1 543 ? -6.751 14.195 -1.644 1.00 87.81 543 SER A O 1
ATOM 4318 N N . SER A 1 544 ? -5.368 15.264 -3.047 1.00 78.06 544 SER A N 1
ATOM 4319 C CA . SER A 1 544 ? -6.345 15.546 -4.104 1.00 78.06 544 SER A CA 1
ATOM 4320 C C . SER A 1 544 ? -5.647 15.685 -5.456 1.00 78.06 544 SER A C 1
ATOM 4322 O O . SER A 1 544 ? -4.778 16.545 -5.616 1.00 78.06 544 SER A O 1
ATOM 4324 N N . PHE A 1 545 ? -6.092 14.945 -6.480 1.00 66.25 545 PHE A N 1
ATOM 4325 C CA . PHE A 1 545 ? -5.580 15.118 -7.852 1.00 66.25 545 PHE A CA 1
ATOM 4326 C C . PHE A 1 545 ? -5.751 16.543 -8.421 1.00 66.25 545 PHE A C 1
ATOM 4328 O O . PHE A 1 545 ? -5.084 16.883 -9.399 1.00 66.25 545 PHE A O 1
ATOM 4335 N N . THR A 1 546 ? -6.646 17.377 -7.873 1.00 67.31 546 THR A N 1
ATOM 4336 C CA . THR A 1 546 ? -6.856 18.758 -8.352 1.00 67.31 546 THR A CA 1
ATOM 4337 C C . THR A 1 546 ? -6.140 19.832 -7.544 1.00 67.31 546 THR A C 1
ATOM 4339 O O . THR A 1 546 ? -5.909 20.916 -8.079 1.00 67.31 546 THR A O 1
ATOM 4342 N N . ASP A 1 547 ? -5.798 19.554 -6.286 1.00 71.88 547 ASP A N 1
ATOM 4343 C CA . ASP A 1 547 ? -5.351 20.571 -5.322 1.00 71.88 547 ASP A CA 1
ATOM 4344 C C . ASP A 1 547 ? -4.003 20.226 -4.660 1.00 71.88 547 ASP A C 1
ATOM 4346 O O . ASP A 1 547 ? -3.421 21.075 -3.985 1.00 71.88 547 ASP A O 1
ATOM 4350 N N . GLY A 1 548 ? -3.481 19.018 -4.901 1.00 80.56 548 GLY A N 1
ATOM 4351 C CA . GLY A 1 548 ? -2.272 18.492 -4.277 1.00 80.56 548 GLY A CA 1
ATOM 4352 C C . GLY A 1 548 ? -2.522 17.986 -2.857 1.00 80.56 548 GLY A C 1
ATOM 4353 O O . GLY A 1 548 ? -3.652 17.683 -2.471 1.00 80.56 548 GLY A O 1
ATOM 4354 N N . GLU A 1 549 ? -1.448 17.898 -2.081 1.00 90.56 549 GLU A N 1
ATOM 4355 C CA . GLU A 1 549 ? -1.501 17.507 -0.675 1.00 90.56 549 GLU A CA 1
ATOM 4356 C C . GLU A 1 549 ? -1.637 18.720 0.247 1.00 90.56 549 GLU A C 1
ATOM 4358 O O . GLU A 1 549 ? -1.120 19.807 -0.025 1.00 90.56 549 GLU A O 1
ATOM 4363 N N . THR A 1 550 ? -2.304 18.550 1.385 1.00 92.62 550 THR A N 1
ATOM 4364 C CA . THR A 1 550 ? -2.307 19.544 2.461 1.00 92.62 550 THR A CA 1
ATOM 4365 C C . THR A 1 550 ? -2.272 18.871 3.826 1.00 92.62 550 THR A C 1
ATOM 4367 O O . THR A 1 550 ? -3.071 17.987 4.137 1.00 92.62 550 THR A O 1
ATOM 4370 N N . TRP A 1 551 ? -1.342 19.336 4.655 1.00 95.81 551 TRP A N 1
ATOM 4371 C CA . TRP A 1 551 ? -1.005 18.756 5.948 1.00 95.81 551 TRP A CA 1
ATOM 4372 C C . TRP A 1 551 ? -1.462 19.689 7.074 1.00 95.81 551 TRP A C 1
ATOM 4374 O O . TRP A 1 551 ? -1.307 20.911 6.989 1.00 95.81 551 TRP A O 1
ATOM 4384 N N . TYR A 1 552 ? -2.006 19.126 8.153 1.00 96.50 552 TYR A N 1
ATOM 4385 C CA . TYR A 1 552 ? -2.531 19.869 9.295 1.00 96.50 552 TYR A CA 1
ATOM 4386 C C . TYR A 1 552 ? -2.148 19.230 10.631 1.00 96.50 552 TYR A C 1
ATOM 4388 O O . TYR A 1 552 ? -2.293 18.024 10.818 1.00 96.50 552 TYR A O 1
ATOM 4396 N N . LEU A 1 553 ? -1.801 20.067 11.610 1.00 95.06 553 LEU A N 1
ATOM 4397 C CA . LEU A 1 553 ? -1.715 19.706 13.026 1.00 95.06 553 LEU A CA 1
ATOM 4398 C C . LEU A 1 553 ? -2.633 20.618 13.841 1.00 95.06 553 LEU A C 1
ATOM 4400 O O . LEU A 1 553 ? -2.627 21.837 13.685 1.00 95.06 553 LEU A O 1
ATOM 4404 N N . ASN A 1 554 ? -3.449 20.034 14.716 1.00 91.44 554 ASN A N 1
ATOM 4405 C CA . ASN A 1 554 ? -4.428 20.722 15.562 1.00 91.44 554 ASN A CA 1
ATOM 4406 C C . ASN A 1 554 ? -5.367 21.669 14.775 1.00 91.44 554 ASN A C 1
ATOM 4408 O O . ASN A 1 554 ? -5.779 22.720 15.268 1.00 91.44 554 ASN A O 1
ATOM 4412 N N . ASN A 1 555 ? -5.743 21.283 13.548 1.00 88.81 555 ASN A N 1
ATOM 4413 C CA . ASN A 1 555 ? -6.497 22.094 12.574 1.00 88.81 555 ASN A CA 1
ATOM 4414 C C . ASN A 1 555 ? -5.772 23.380 12.111 1.00 88.81 555 ASN A C 1
ATOM 4416 O O . ASN A 1 555 ? -6.425 24.344 11.705 1.00 88.81 555 ASN A O 1
ATOM 4420 N N . GLN A 1 556 ? -4.441 23.434 12.180 1.00 91.38 556 GLN A N 1
ATOM 4421 C CA . GLN A 1 556 ? -3.601 24.471 11.572 1.00 91.38 556 GLN A CA 1
ATOM 4422 C C . GLN A 1 556 ? -2.725 23.844 10.486 1.00 91.38 556 GLN A C 1
ATOM 4424 O O . GLN A 1 556 ? -2.210 22.747 10.670 1.00 91.38 556 GLN A O 1
ATOM 4429 N N . GLU A 1 557 ? -2.600 24.525 9.350 1.00 94.62 557 GLU A N 1
ATOM 4430 C CA . GLU A 1 557 ? -1.804 24.084 8.196 1.00 94.62 557 GLU A CA 1
ATOM 4431 C C . GLU A 1 557 ? -0.310 24.020 8.562 1.00 94.62 557 GLU A C 1
ATOM 4433 O O . GLU A 1 557 ? 0.184 24.877 9.302 1.00 94.62 557 GLU A O 1
ATOM 4438 N N . THR A 1 558 ? 0.392 22.988 8.092 1.00 95.81 558 THR A N 1
ATOM 4439 C CA . THR A 1 558 ? 1.760 22.645 8.514 1.00 95.81 558 THR A CA 1
ATOM 4440 C C . THR A 1 558 ? 2.577 22.038 7.363 1.00 95.81 558 THR A C 1
ATOM 4442 O O . THR A 1 558 ? 2.059 21.837 6.267 1.00 95.81 558 THR A O 1
ATOM 4445 N N . THR A 1 559 ? 3.861 21.751 7.590 1.00 94.94 559 THR A N 1
ATOM 4446 C CA . THR A 1 559 ? 4.691 20.976 6.651 1.00 94.94 559 THR A CA 1
ATOM 4447 C C . THR A 1 559 ? 4.473 19.471 6.824 1.00 94.94 559 THR A C 1
ATOM 4449 O O . THR A 1 559 ? 4.188 19.012 7.930 1.00 94.94 559 THR A O 1
ATOM 4452 N N . GLN A 1 560 ? 4.686 18.701 5.752 1.00 93.88 560 GLN A N 1
ATOM 4453 C CA . GLN A 1 560 ? 4.738 17.233 5.788 1.00 93.88 560 GLN A CA 1
ATOM 4454 C C . GLN A 1 560 ? 5.716 16.731 6.860 1.00 93.88 560 GLN A C 1
ATOM 4456 O O . GLN A 1 560 ? 5.327 15.969 7.733 1.00 93.88 560 GLN A O 1
ATOM 4461 N N . GLU A 1 561 ? 6.946 17.261 6.878 1.00 93.12 561 GLU A N 1
ATOM 4462 C CA . GLU A 1 561 ? 7.963 16.985 7.907 1.00 93.12 561 GLU A CA 1
ATOM 4463 C C . GLU A 1 561 ? 7.393 17.078 9.334 1.00 93.12 561 GLU A C 1
ATOM 4465 O O . GLU A 1 561 ? 7.605 16.186 10.149 1.00 93.12 561 GLU A O 1
ATOM 4470 N N . ALA A 1 562 ? 6.640 18.134 9.654 1.00 92.25 562 ALA A N 1
ATOM 4471 C CA . ALA A 1 562 ? 6.065 18.300 10.985 1.00 92.25 562 ALA A CA 1
ATOM 4472 C C . ALA A 1 562 ? 4.922 17.309 11.271 1.00 92.25 562 ALA A C 1
ATOM 4474 O O . ALA A 1 562 ? 4.741 16.922 12.424 1.00 92.25 562 ALA A O 1
ATOM 4475 N N . TYR A 1 563 ? 4.162 16.904 10.248 1.00 94.31 563 TYR A N 1
ATOM 4476 C CA . TYR A 1 563 ? 3.128 15.876 10.368 1.00 94.31 563 TYR A CA 1
ATOM 4477 C C . TYR A 1 563 ? 3.732 14.489 10.613 1.00 94.31 563 TYR A C 1
ATOM 4479 O O . TYR A 1 563 ? 3.328 13.827 11.564 1.00 94.31 563 TYR A O 1
ATOM 4487 N N . GLU A 1 564 ? 4.732 14.081 9.828 1.00 91.50 564 GLU A N 1
ATOM 4488 C CA . GLU A 1 564 ? 5.362 12.761 9.971 1.00 91.50 564 GLU A CA 1
ATOM 4489 C C . GLU A 1 564 ? 6.122 12.631 11.298 1.00 91.50 564 GLU A C 1
ATOM 4491 O O . GLU A 1 564 ? 5.950 11.639 12.000 1.00 91.50 564 GLU A O 1
ATOM 4496 N N . ASN A 1 565 ? 6.854 13.670 11.727 1.00 89.38 565 ASN A N 1
ATOM 4497 C CA . ASN A 1 565 ? 7.452 13.697 13.072 1.00 89.38 565 ASN A CA 1
ATOM 4498 C C . ASN A 1 565 ? 6.381 13.559 14.175 1.00 89.38 565 ASN A C 1
ATOM 4500 O O . ASN A 1 565 ? 6.598 12.871 15.169 1.00 89.38 565 ASN A O 1
ATOM 4504 N N . TRP A 1 566 ? 5.208 14.190 14.016 1.00 95.88 566 TRP A N 1
ATOM 4505 C CA . TRP A 1 566 ? 4.107 14.008 14.967 1.00 95.88 566 TRP A CA 1
ATOM 4506 C C . TRP A 1 566 ? 3.566 12.572 14.936 1.00 95.88 566 TRP A C 1
ATOM 4508 O O . TRP A 1 566 ? 3.316 12.005 15.998 1.00 95.88 566 TRP A O 1
ATOM 4518 N N . LYS A 1 567 ? 3.416 11.982 13.744 1.00 90.50 567 LYS A N 1
ATOM 4519 C CA . LYS A 1 567 ? 2.931 10.611 13.539 1.00 90.50 567 LYS A CA 1
ATOM 4520 C C . LYS A 1 567 ? 3.872 9.593 14.192 1.00 90.50 567 LYS A C 1
ATOM 4522 O O . LYS A 1 567 ? 3.395 8.780 14.977 1.00 90.50 567 LYS A O 1
ATOM 4527 N N . GLU A 1 568 ? 5.186 9.709 13.988 1.00 87.69 568 GLU A N 1
ATOM 4528 C CA . GLU A 1 568 ? 6.201 8.874 14.656 1.00 87.69 568 GLU A CA 1
ATOM 4529 C C . GLU A 1 568 ? 6.167 9.029 16.192 1.00 87.69 568 GLU A C 1
ATOM 4531 O O . GLU A 1 568 ? 6.230 8.039 16.921 1.00 87.69 568 GLU A O 1
ATOM 4536 N N . GLU A 1 569 ? 6.014 10.255 16.710 1.00 89.88 569 GLU A N 1
ATOM 4537 C CA . GLU A 1 569 ? 5.948 10.504 18.159 1.00 89.88 569 GLU A CA 1
ATOM 4538 C C . GLU A 1 569 ? 4.647 10.009 18.833 1.00 89.88 569 GLU A C 1
ATOM 4540 O O . GLU A 1 569 ? 4.652 9.784 20.048 1.00 89.88 569 GLU A O 1
ATOM 4545 N N . HIS A 1 570 ? 3.532 9.879 18.096 1.00 88.12 570 HIS A N 1
ATOM 4546 C CA . HIS A 1 570 ? 2.184 9.708 18.675 1.00 88.12 570 HIS A CA 1
ATOM 4547 C C . HIS A 1 570 ? 1.398 8.477 18.189 1.00 88.12 570 HIS A C 1
ATOM 4549 O O . HIS A 1 570 ? 0.374 8.168 18.798 1.00 88.12 570 HIS A O 1
ATOM 4555 N N . VAL A 1 571 ? 1.834 7.778 17.134 1.00 87.75 571 VAL A N 1
ATOM 4556 C CA . VAL A 1 571 ? 1.138 6.615 16.552 1.00 87.75 571 VAL A CA 1
ATOM 4557 C C . VAL A 1 571 ? 2.071 5.400 16.575 1.00 87.75 571 VAL A C 1
ATOM 4559 O O . VAL A 1 571 ? 2.916 5.219 15.705 1.00 87.75 571 VAL A O 1
ATOM 4562 N N . SER A 1 572 ? 1.926 4.560 17.601 1.00 81.38 572 SER A N 1
ATOM 4563 C CA . SER A 1 572 ? 2.785 3.384 17.853 1.00 81.38 572 SER A CA 1
ATOM 4564 C C . SER A 1 572 ? 2.036 2.153 18.395 1.00 81.38 572 SER A C 1
ATOM 4566 O O . SER A 1 572 ? 2.633 1.098 18.624 1.00 81.38 572 SER A O 1
ATOM 4568 N N . GLY A 1 573 ? 0.733 2.292 18.643 1.00 74.31 573 GLY A N 1
ATOM 4569 C CA . GLY A 1 573 ? -0.137 1.276 19.216 1.00 74.31 573 GLY A CA 1
ATOM 4570 C C . GLY A 1 573 ? -0.551 0.158 18.261 1.00 74.31 573 GLY A C 1
ATOM 4571 O O . GLY A 1 573 ? -0.478 0.277 17.042 1.00 74.31 573 GLY A O 1
ATOM 4572 N N . GLU A 1 574 ? -1.074 -0.931 18.830 1.00 80.94 574 GLU A N 1
ATOM 4573 C CA . GLU A 1 574 ? -1.760 -1.958 18.039 1.00 80.94 574 GLU A CA 1
ATOM 4574 C C . GLU A 1 574 ? -3.130 -1.424 17.594 1.00 80.94 574 GLU A C 1
ATOM 4576 O O . GLU A 1 574 ? -3.953 -1.028 18.426 1.00 80.94 574 GLU A O 1
ATOM 4581 N N . ILE A 1 575 ? -3.360 -1.405 16.279 1.00 83.94 575 ILE A N 1
ATOM 4582 C CA . ILE A 1 575 ? -4.607 -0.932 15.678 1.00 83.94 575 ILE A CA 1
ATOM 4583 C C . ILE A 1 575 ? -5.777 -1.865 16.028 1.00 83.94 575 ILE A C 1
ATOM 4585 O O . ILE A 1 575 ? -5.694 -3.090 15.924 1.00 83.94 575 ILE A O 1
ATOM 4589 N N . PHE A 1 576 ? -6.900 -1.271 16.422 1.00 84.44 576 PHE A N 1
ATOM 4590 C CA . PHE A 1 576 ? -8.190 -1.936 16.535 1.00 84.44 576 PHE A CA 1
ATOM 4591 C C . PHE A 1 576 ? -9.055 -1.533 15.341 1.00 84.44 576 PHE A C 1
ATOM 4593 O O . PHE A 1 576 ? -9.354 -0.352 15.176 1.00 84.44 576 PHE A O 1
ATOM 4600 N N . ALA A 1 577 ? -9.482 -2.505 14.533 1.00 86.50 577 ALA A N 1
ATOM 4601 C CA . ALA A 1 577 ? -10.342 -2.282 13.375 1.00 86.50 577 ALA A CA 1
ATOM 4602 C C . ALA A 1 577 ? -11.577 -3.199 13.393 1.00 86.50 577 ALA A C 1
ATOM 4604 O O . ALA A 1 577 ? -11.507 -4.338 13.856 1.00 86.50 577 ALA A O 1
ATOM 4605 N N . ILE A 1 578 ? -12.706 -2.697 12.881 1.00 82.88 578 ILE A N 1
ATOM 4606 C CA . ILE A 1 578 ? -13.949 -3.456 12.662 1.00 82.88 578 ILE A CA 1
ATOM 4607 C C . ILE A 1 578 ? -14.585 -3.040 11.332 1.00 82.88 578 ILE A C 1
ATOM 4609 O O . ILE A 1 578 ? -14.766 -1.851 11.066 1.00 82.88 578 ILE A O 1
ATOM 4613 N N . GLU A 1 579 ? -15.010 -4.023 10.536 1.00 83.94 579 GLU A N 1
ATOM 4614 C CA . GLU A 1 579 ? -15.896 -3.799 9.394 1.00 83.94 579 GLU A CA 1
ATOM 4615 C C . GLU A 1 579 ? -17.375 -3.707 9.790 1.00 83.94 579 GLU A C 1
ATOM 4617 O O . GLU A 1 579 ? -17.843 -4.275 10.784 1.00 83.94 579 GLU A O 1
ATOM 4622 N N . TYR A 1 580 ? -18.171 -3.127 8.889 1.00 85.19 580 TYR A N 1
ATOM 4623 C CA . TYR A 1 580 ? -19.624 -3.271 8.891 1.00 85.19 580 TYR A CA 1
ATOM 4624 C C . TYR A 1 580 ? -20.087 -4.728 9.070 1.00 85.19 580 TYR A C 1
ATOM 4626 O O . TYR A 1 580 ? -21.073 -4.962 9.766 1.00 85.19 580 TYR A O 1
ATOM 4634 N N . ASN A 1 581 ? -19.427 -5.725 8.471 1.00 85.56 581 ASN A N 1
ATOM 4635 C CA . ASN A 1 581 ? -19.929 -7.101 8.514 1.00 85.56 581 ASN A CA 1
ATOM 4636 C C . ASN A 1 581 ? -19.806 -7.781 9.886 1.00 85.56 581 ASN A C 1
ATOM 4638 O O . ASN A 1 581 ? -20.709 -8.553 10.231 1.00 85.56 581 ASN A O 1
ATOM 4642 N N . ASP A 1 582 ? -18.795 -7.433 10.682 1.00 84.88 582 ASP A N 1
ATOM 4643 C CA . ASP A 1 582 ? -18.607 -7.936 12.051 1.00 84.88 582 ASP A CA 1
ATOM 4644 C C . ASP A 1 582 ? -19.396 -7.130 13.092 1.00 84.88 582 ASP A C 1
ATOM 4646 O O . ASP A 1 582 ? -19.874 -7.674 14.099 1.00 84.88 582 ASP A O 1
ATOM 4650 N N . ALA A 1 583 ? -19.624 -5.839 12.821 1.00 90.56 583 ALA A N 1
ATOM 4651 C CA . ALA A 1 583 ? -20.529 -5.015 13.611 1.00 90.56 583 ALA A CA 1
ATOM 4652 C C . ALA A 1 583 ? -21.931 -5.651 13.688 1.00 90.56 583 ALA A C 1
ATOM 4654 O O . ALA A 1 583 ? -22.464 -6.230 12.738 1.00 90.56 583 ALA A O 1
ATOM 4655 N N . HIS A 1 584 ? -22.578 -5.554 14.843 1.00 94.19 584 HIS A N 1
ATOM 4656 C CA . HIS A 1 584 ? -23.822 -6.264 15.107 1.00 94.19 584 HIS A CA 1
ATOM 4657 C C . HIS A 1 584 ? -25.033 -5.520 14.516 1.00 94.19 584 HIS A C 1
ATOM 4659 O O . HIS A 1 584 ? -25.200 -4.324 14.758 1.00 94.19 584 HIS A O 1
ATOM 4665 N N . PRO A 1 585 ? -25.955 -6.198 13.806 1.00 94.56 585 PRO A N 1
ATOM 4666 C CA . PRO A 1 585 ? -27.255 -5.625 13.456 1.00 94.56 585 PRO A CA 1
ATOM 4667 C C . PRO A 1 585 ? -27.990 -5.078 14.686 1.00 94.56 585 PRO A C 1
ATOM 4669 O O . PRO A 1 585 ? -28.048 -5.752 15.719 1.00 94.56 585 PRO A O 1
ATOM 4672 N N . ILE A 1 586 ? -28.574 -3.878 14.588 1.00 93.88 586 ILE A N 1
ATOM 4673 C CA . ILE A 1 586 ? -29.295 -3.241 15.703 1.00 93.88 586 ILE A CA 1
ATOM 4674 C C . ILE A 1 586 ? -30.638 -3.963 15.925 1.00 93.88 586 ILE A C 1
ATOM 4676 O O . ILE A 1 586 ? -31.681 -3.599 15.383 1.00 93.88 586 ILE A O 1
ATOM 4680 N N . THR A 1 587 ? -30.598 -5.035 16.717 1.00 94.25 587 THR A N 1
ATOM 4681 C CA . THR A 1 587 ? -31.739 -5.898 17.056 1.00 94.25 587 THR A CA 1
ATOM 4682 C C . THR A 1 587 ? -31.865 -6.060 18.569 1.00 94.25 587 THR A C 1
ATOM 4684 O O . THR A 1 587 ? -30.880 -5.989 19.301 1.00 94.25 587 THR A O 1
ATOM 4687 N N . GLU A 1 588 ? -33.077 -6.333 19.060 1.00 93.44 588 GLU A N 1
ATOM 4688 C CA . GLU A 1 588 ? -33.304 -6.598 20.490 1.00 93.44 588 GLU A CA 1
ATOM 4689 C C . GLU A 1 588 ? -32.499 -7.812 20.994 1.00 93.44 588 GLU A C 1
ATOM 4691 O O . GLU A 1 588 ? -32.086 -7.830 22.149 1.00 93.44 588 GLU A O 1
ATOM 4696 N N . GLU A 1 589 ? -32.226 -8.797 20.133 1.00 94.75 589 GLU A N 1
ATOM 4697 C CA . GLU A 1 589 ? -31.396 -9.963 20.455 1.00 94.75 589 GLU A CA 1
ATOM 4698 C C . GLU A 1 589 ? -29.934 -9.569 20.699 1.00 94.75 589 GLU A C 1
ATOM 4700 O O . GLU A 1 589 ? -29.396 -9.868 21.767 1.00 94.75 589 GLU A O 1
ATOM 4705 N N . ASN A 1 590 ? -29.324 -8.812 19.782 1.00 93.19 590 ASN A N 1
ATOM 4706 C CA . ASN A 1 590 ? -27.939 -8.353 19.913 1.00 93.19 590 ASN A CA 1
ATOM 4707 C C . ASN A 1 590 ? -27.782 -7.354 21.070 1.00 93.19 590 ASN A C 1
ATOM 4709 O O . ASN A 1 590 ? -26.846 -7.458 21.861 1.00 93.19 590 ASN A O 1
ATOM 4713 N N . ILE A 1 591 ? -28.751 -6.448 21.250 1.00 93.38 591 ILE A N 1
ATOM 4714 C CA . ILE A 1 591 ? -28.802 -5.530 22.399 1.00 93.38 591 ILE A CA 1
ATOM 4715 C C . ILE A 1 591 ? -28.905 -6.316 23.721 1.00 93.38 591 ILE A C 1
ATOM 4717 O O . ILE A 1 591 ? -28.271 -5.947 24.708 1.00 93.38 591 ILE A O 1
ATOM 4721 N N . GLN A 1 592 ? -29.662 -7.419 23.769 1.00 86.56 592 GLN A N 1
ATOM 4722 C CA . GLN A 1 592 ? -29.723 -8.289 24.951 1.00 86.56 592 GLN A CA 1
ATOM 4723 C C . GLN A 1 592 ? -28.505 -9.198 25.129 1.00 86.56 592 GLN A C 1
ATOM 4725 O O . GLN A 1 592 ? -28.284 -9.653 26.249 1.00 86.56 592 GLN A O 1
ATOM 4730 N N . ALA A 1 593 ? -27.762 -9.534 24.076 1.00 86.62 593 ALA A N 1
ATOM 4731 C CA . ALA A 1 593 ? -26.507 -10.275 24.189 1.00 86.62 593 ALA A CA 1
ATOM 4732 C C . ALA A 1 593 ? -25.428 -9.392 24.834 1.00 86.62 593 ALA A C 1
ATOM 4734 O O . ALA A 1 593 ? -24.816 -9.789 25.818 1.00 86.62 593 ALA A O 1
ATOM 4735 N N . TYR A 1 594 ? -25.300 -8.160 24.344 1.00 82.62 594 TYR A N 1
ATOM 4736 C CA . TYR A 1 594 ? -24.339 -7.153 24.795 1.00 82.62 594 TYR A CA 1
ATOM 4737 C C . TYR A 1 594 ? -24.565 -6.642 26.240 1.00 82.62 594 TYR A C 1
ATOM 4739 O O . TYR A 1 594 ? -23.613 -6.329 26.953 1.00 82.62 594 TYR A O 1
ATOM 4747 N N . VAL A 1 595 ? -25.818 -6.582 26.711 1.00 81.38 595 VAL A N 1
ATOM 4748 C CA . VAL A 1 595 ? -26.153 -6.133 28.084 1.00 81.38 595 VAL A CA 1
ATOM 4749 C C . VAL A 1 595 ? -25.896 -7.199 29.165 1.00 81.38 595 VAL A C 1
ATOM 4751 O O . VAL A 1 595 ? -25.895 -6.859 30.350 1.00 81.38 595 VAL A O 1
ATOM 4754 N N . LYS A 1 596 ? -25.699 -8.469 28.789 1.00 77.31 596 LYS A N 1
ATOM 4755 C CA . LYS A 1 596 ? -25.428 -9.576 29.730 1.00 77.31 596 LYS A CA 1
ATOM 4756 C C . LYS A 1 596 ? -23.975 -9.608 30.213 1.00 77.31 596 LYS A C 1
ATOM 4758 O O . LYS A 1 596 ? -23.719 -10.438 31.108 1.00 77.31 596 LYS A O 1
#

InterPro domains:
  IPR001304 C-type lectin-like [PF00059] (114-224)
  IPR001304 C-type lectin-like [PS50041] (99-206)
  IPR001304 C-type lectin-like [SM00034] (92-224)
  IPR016186 C-type lectin-like/link domain superfamily [G3DSA:3.10.100.10] (70-226)
  IPR016187 C-type lectin fold [SSF56436] (90-227)
  IPR050111 C-type lectin and snaclec domain-containing protein [PTHR22803] (85-461)